Protein 5CML (pdb70)

Radius of gyration: 23.24 Å; Cα contacts (8 Å, |Δi|>4): 1137; chains: 2; bounding box: 73×46×60 Å

Secondary structure (DSSP, 8-state):
-EEEEEEEE-TT--EEEEEEEE-SSSS-SEEEEEEE-GGGSSSSHHHHHHHHHHHHTTEEEEEEETTS---B-HHHHHHHHHHHHHHS---SEEEEETHHHHHHHHHGGG-TT--EEEEES---SHHHHHTTEEEPPP---SEEEE-SSSS-EEEEHHHHHHHHHH-HHHHHHH--S-EEEEE-TT-SSS-THHHHHHHHHS-SSEEEEE-TT--TT--SHHHHHHHHHHHHHHHHHHH-/-EEEEEEE-TT--EEEEEEE--S-SS-SEEEEEEE-GGGSSSSHHHHHHHHHHHHTTEEEEEEETTS---HHHHHHHHHHHHHHS---SEEEEETHHHHHHHHHGGG-TT--EEEEES---SHHHHHTTEEE---EEE-SSSS-EE--HHHH-HHHHHHHS-S-EEEEE-TT-SSS-THHHHHHHHHPPSSEEEEE-TT--TT--SHHHHHHHHHHHHHHHHHHH-

Nearest PDB structures (foldseek):
  5cml-assembly1_A  TM=1.004E+00  e=1.415E-56  Rhodothermus marinus
  5cml-assembly2_B  TM=9.992E-01  e=6.537E-48  Rhodothermus marinus
  7qjn-assembly1_A  TM=7.811E-01  e=4.100E-16  Candidatus Kryptobacter tengchongensis
  2wtn-assembly1_A  TM=7.800E-01  e=1.332E-14  Butyrivibrio proteoclasticus
  6agq-assembly1_C  TM=6.861E-01  e=3.324E-08  Paenibacillus sp. R4

Foldseek 3Di:
DDKDKDWFAFPVRDIFIWIKAFAPPPAALFEEEEEEALVLDPDCLLVVLLQVLQSPLRYMYIYHHPQPPCQDALRVVVRVQVCCVPVNNRGQEYEYAECRLLSCLLCLLVDPSHAEYEYELYAQALVLQVLFWDCDDDPPDAKIWGCQPGHIGIYGVVHSVVSNVSHSLQSQQPSPHEYEYEYECQEPRRHPVRVVSSQVSHDPPYYYDYLYNAYRSRPPNVSSNVNSNVVNVVCSVTSD/DKDKDWFAFPVRDIDIWMKDAAPPPDQLFEEEAEEALVLDPDCLLVVLLCVLQSPLRYIYIYHYQFPPCDLRVVVRVQVVCVVPNNRGQEYEAAEVRLLSCLQCLLVGPSHAEYEYELYAQFPVLQVLQWDPDCQIWGDQPGHIGHHNCHVCGSLNSQQPSPHEYEYEYECPAPRRHPVRVVSNQVSHDPPYYYDYLHPAYRSRPDSVSSNVCSNVVNVVCSVTSD

Structure (mmCIF, N/CA/C/O backbone):
data_5CML
#
_entry.id   5CML
#
_cell.length_a   60.325
_cell.length_b   74.069
_cell.length_c   60.953
_cell.angle_alpha   90.00
_cell.angle_beta   113.47
_cell.angle_gamma   90.00
#
_symmetry.space_group_name_H-M   'P 1 21 1'
#
loop_
_entity.id
_entity.type
_entity.pdbx_description
1 polymer 'OsmC family protein'
2 non-polymer 'TRIETHYLENE GLYCOL'
3 water water
#
loop_
_atom_site.group_PDB
_atom_site.id
_atom_site.type_symbol
_atom_site.label_atom_id
_atom_site.label_alt_id
_atom_site.label_comp_id
_atom_site.label_asym_id
_atom_site.label_entity_id
_atom_site.label_seq_id
_atom_site.pdbx_PDB_ins_code
_atom_site.Cartn_x
_atom_site.Cartn_y
_atom_site.Cartn_z
_atom_site.occupancy
_atom_site.B_iso_or_equiv
_atom_site.auth_seq_id
_atom_site.auth_comp_id
_atom_site.auth_asym_id
_atom_site.auth_atom_id
_atom_site.pdbx_PDB_model_num
ATOM 1 N N . MET A 1 1 ? -12.817 -9.150 -5.086 1.00 29.78 1 MET A N 1
ATOM 2 C CA . MET A 1 1 ? -14.027 -8.359 -5.462 1.00 29.55 1 MET A CA 1
ATOM 3 C C . MET A 1 1 ? -14.889 -9.129 -6.445 1.00 29.24 1 MET A C 1
ATOM 4 O O . MET A 1 1 ? -14.378 -9.759 -7.366 1.00 31.83 1 MET A O 1
ATOM 20 N N . GLN A 1 2 ? -16.201 -9.103 -6.231 1.00 28.06 2 GLN A N 1
ATOM 21 C CA . GLN A 1 2 ? -17.158 -9.612 -7.207 1.00 25.79 2 GLN A CA 1
ATOM 22 C C . GLN A 1 2 ? -18.124 -8.473 -7.549 1.00 25.30 2 GLN A C 1
ATOM 23 O O . GLN A 1 2 ? -18.593 -7.821 -6.654 1.00 24.78 2 GLN A O 1
ATOM 37 N N . ILE A 1 3 ? -18.423 -8.257 -8.825 1.00 25.67 3 ILE A N 1
ATOM 38 C CA . ILE A 1 3 ? -19.371 -7.213 -9.230 1.00 27.78 3 ILE A CA 1
ATOM 39 C C . ILE A 1 3 ? -20.662 -7.837 -9.739 1.00 26.49 3 ILE A C 1
ATOM 40 O O . ILE A 1 3 ? -20.634 -8.769 -10.556 1.00 30.12 3 ILE A O 1
ATOM 56 N N . LYS A 1 4 ? -21.787 -7.312 -9.250 1.00 27.20 4 LYS A N 1
ATOM 57 C CA . LYS A 1 4 ? -23.118 -7.778 -9.632 1.00 27.27 4 LYS A CA 1
ATOM 58 C C . LYS A 1 4 ? -24.020 -6.644 -10.099 1.00 28.46 4 LYS A C 1
ATOM 59 O O . LYS A 1 4 ? -23.976 -5.557 -9.562 1.00 29.20 4 LYS A O 1
ATOM 78 N N . THR A 1 5 ? -24.880 -6.933 -11.070 1.00 29.62 5 THR A N 1
ATOM 79 C CA . THR A 1 5 ? -25.937 -6.013 -11.455 1.00 31.85 5 THR A CA 1
ATOM 80 C C . THR A 1 5 ? -27.144 -6.279 -10.566 1.00 29.46 5 THR A C 1
ATOM 81 O O . THR A 1 5 ? -27.479 -7.429 -10.309 1.00 32.15 5 THR A O 1
ATOM 92 N N . VAL A 1 6 ? -27.746 -5.202 -10.056 1.00 27.70 6 VAL A N 1
ATOM 93 C CA . VAL A 1 6 ? -28.930 -5.298 -9.233 1.00 29.16 6 VAL A CA 1
ATOM 94 C C . VAL A 1 6 ? -30.006 -4.407 -9.788 1.00 29.15 6 VAL A C 1
ATOM 95 O O . VAL A 1 6 ? -29.739 -3.444 -10.502 1.00 29.87 6 VAL A O 1
ATOM 108 N N . THR A 1 7 ? -31.233 -4.747 -9.446 1.00 31.56 7 THR A N 1
ATOM 109 C CA . THR A 1 7 ? -32.386 -3.956 -9.828 1.00 32.55 7 THR A CA 1
ATOM 110 C C . THR A 1 7 ? -33.290 -3.778 -8.617 1.00 32.04 7 THR A C 1
ATOM 111 O O . THR A 1 7 ? -33.381 -4.646 -7.760 1.00 32.67 7 THR A O 1
ATOM 122 N N . PHE A 1 8 ? -33.936 -2.626 -8.540 1.00 32.37 8 PHE A N 1
ATOM 123 C CA . PHE A 1 8 ? -34.886 -2.358 -7.478 1.00 30.98 8 PHE A CA 1
ATOM 124 C C . PHE A 1 8 ? -35.844 -1.293 -7.935 1.00 32.16 8 PHE A C 1
ATOM 125 O O . PHE A 1 8 ? -35.612 -0.636 -8.947 1.00 34.91 8 PHE A O 1
ATOM 142 N N . GLU A 1 9 ? -36.923 -1.129 -7.181 1.00 32.53 9 GLU A N 1
ATOM 143 C CA . GLU A 1 9 ? -37.972 -0.185 -7.547 1.00 33.17 9 GLU A CA 1
ATOM 144 C C . GLU A 1 9 ? -38.018 1.012 -6.620 1.00 31.53 9 GLU A C 1
ATOM 145 O O . GLU A 1 9 ? -37.645 0.909 -5.456 1.00 30.20 9 GLU A O 1
ATOM 157 N N . ASN A 1 10 ? -38.477 2.149 -7.133 1.00 31.08 10 ASN A N 1
ATOM 158 C CA . ASN A 1 10 ? -38.760 3.276 -6.264 1.00 33.17 10 ASN A CA 1
ATOM 159 C C . ASN A 1 10 ? -40.231 3.216 -5.871 1.00 35.67 10 ASN A C 1
ATOM 160 O O . ASN A 1 10 ? -40.939 2.234 -6.179 1.00 34.95 10 ASN A O 1
ATOM 171 N N . ASN A 1 11 ? -40.697 4.235 -5.166 1.00 36.85 11 ASN A N 1
ATOM 172 C CA . ASN A 1 11 ? -42.037 4.167 -4.607 1.00 39.24 11 ASN A CA 1
ATOM 173 C C . ASN A 1 11 ? -43.135 4.412 -5.662 1.00 42.25 11 ASN A C 1
ATOM 174 O O . ASN A 1 11 ? -44.325 4.314 -5.355 1.00 44.98 11 ASN A O 1
ATOM 185 N N . ARG A 1 12 ? -42.728 4.687 -6.902 1.00 43.24 12 ARG A N 1
ATOM 186 C CA . ARG A 1 12 ? -43.652 4.750 -8.040 1.00 46.62 12 ARG A CA 1
ATOM 187 C C . ARG A 1 12 ? -43.607 3.484 -8.892 1.00 46.90 12 ARG A C 1
ATOM 188 O O . ARG A 1 12 ? -44.247 3.402 -9.947 1.00 48.22 12 ARG A O 1
ATOM 209 N N . GLY A 1 13 ? -42.858 2.491 -8.434 1.00 45.58 13 GLY A N 1
ATOM 210 C CA . GLY A 1 13 ? -42.792 1.220 -9.127 1.00 45.56 13 GLY A CA 1
ATOM 211 C C . GLY A 1 13 ? -41.932 1.284 -10.371 1.00 45.91 13 GLY A C 1
ATOM 212 O O . GLY A 1 13 ? -42.006 0.410 -11.230 1.00 48.97 13 GLY A O 1
ATOM 216 N N . GLU A 1 14 ? -41.102 2.316 -10.463 1.00 43.58 14 GLU A N 1
ATOM 217 C CA . GLU A 1 14 ? -40.172 2.448 -11.575 1.00 41.86 14 GLU A CA 1
ATOM 218 C C . GLU A 1 14 ? -38.939 1.634 -11.277 1.00 40.16 14 GLU A C 1
ATOM 219 O O . GLU A 1 14 ? -38.452 1.618 -10.148 1.00 38.83 14 GLU A O 1
ATOM 231 N N . ARG A 1 15 ? -38.439 0.959 -12.300 1.00 39.48 15 ARG A N 1
ATOM 232 C CA . ARG A 1 15 ? -37.313 0.057 -12.132 1.00 42.44 15 ARG A CA 1
ATOM 233 C C . ARG A 1 15 ? -35.997 0.801 -12.272 1.00 38.56 15 ARG A C 1
ATOM 234 O O . ARG A 1 15 ? -35.777 1.505 -13.250 1.00 40.34 15 ARG A O 1
ATOM 255 N N . LEU A 1 16 ? -35.137 0.648 -11.274 1.00 34.71 16 LEU A N 1
ATOM 256 C CA . LEU A 1 16 ? -33.828 1.288 -11.259 1.00 31.77 16 LEU A CA 1
ATOM 257 C C . LEU A 1 16 ? -32.749 0.217 -11.296 1.00 32.78 16 LEU A C 1
ATOM 258 O O . LEU A 1 16 ? -32.945 -0.877 -10.773 1.00 33.95 16 LEU A O 1
ATOM 273 N N . ALA A 1 17 ? -31.614 0.517 -11.926 1.00 31.16 17 ALA A N 1
ATOM 274 C CA . ALA A 1 17 ? -30.497 -0.429 -11.960 1.00 32.04 17 ALA A CA 1
ATOM 275 C C . ALA A 1 17 ? -29.301 0.166 -11.253 1.00 30.00 17 ALA A C 1
ATOM 276 O O . ALA A 1 17 ? -29.122 1.385 -11.211 1.00 31.33 17 ALA A O 1
ATOM 283 N N . ALA A 1 18 ? -28.470 -0.712 -10.709 1.00 28.68 18 ALA A N 1
ATOM 284 C CA . ALA A 1 18 ? -27.252 -0.291 -10.051 1.00 25.95 18 ALA A CA 1
ATOM 285 C C . ALA A 1 18 ? -26.258 -1.435 -10.122 1.00 25.63 18 ALA A C 1
ATOM 286 O O . ALA A 1 18 ? -26.577 -2.511 -10.618 1.00 26.48 18 ALA A O 1
ATOM 293 N N . ARG A 1 19 ? -25.048 -1.178 -9.658 1.00 25.71 19 ARG A N 1
ATOM 294 C CA . ARG A 1 19 ? -24.001 -2.189 -9.608 1.00 24.66 19 ARG A CA 1
ATOM 295 C C . ARG A 1 19 ? -23.570 -2.345 -8.159 1.00 23.58 19 ARG A C 1
ATOM 296 O O . ARG A 1 19 ? -23.371 -1.355 -7.466 1.00 24.84 19 ARG A O 1
ATOM 317 N N . LEU A 1 20 ? -23.470 -3.593 -7.712 1.00 21.82 20 LEU A N 1
ATOM 318 C CA . LEU A 1 20 ? -23.074 -3.916 -6.353 1.00 21.85 20 LEU A CA 1
ATOM 319 C C . LEU A 1 20 ? -21.713 -4.603 -6.375 1.00 23.18 20 LEU A C 1
ATOM 320 O O . LEU A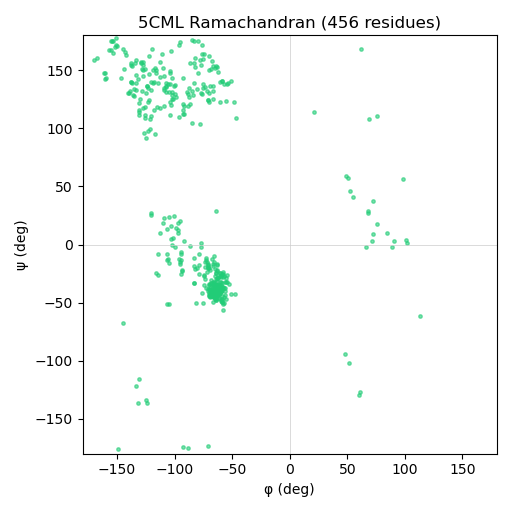 1 20 ? -21.553 -5.661 -6.973 1.00 25.26 20 LEU A O 1
ATOM 336 N N . ASP A 1 21 ? -20.734 -3.965 -5.752 1.00 23.31 21 ASP A N 1
ATOM 337 C CA . ASP A 1 21 ? -19.366 -4.462 -5.704 1.00 23.37 21 ASP A CA 1
ATOM 338 C C . ASP A 1 21 ? -19.130 -5.069 -4.329 1.00 23.06 21 ASP A C 1
ATOM 339 O O . ASP A 1 21 ? -19.317 -4.389 -3.311 1.00 23.22 21 ASP A O 1
ATOM 348 N N . LEU A 1 22 ? -18.805 -6.360 -4.294 1.00 22.10 22 LEU A N 1
ATOM 349 C CA . LEU A 1 22 ? -18.703 -7.104 -3.049 1.00 21.56 22 LEU A CA 1
ATOM 350 C C . LEU A 1 22 ? -17.248 -7.439 -2.732 1.00 23.05 22 LEU A C 1
ATOM 351 O O . LEU A 1 22 ? -16.472 -7.714 -3.643 1.00 24.43 22 LEU A O 1
ATOM 367 N N . PRO A 1 23 ? -16.873 -7.441 -1.442 1.00 21.20 23 PRO A N 1
ATOM 368 C CA . PRO A 1 23 ? -15.492 -7.766 -1.079 1.00 19.84 23 PRO A CA 1
ATOM 369 C C . PRO A 1 23 ? -15.294 -9.281 -0.971 1.00 21.95 23 PRO A C 1
ATOM 370 O O . PRO A 1 23 ? -16.281 -10.040 -1.050 1.00 24.51 23 PRO A O 1
ATOM 381 N N . VAL A 1 24 ? -14.056 -9.702 -0.733 1.00 23.09 24 VAL A N 1
ATOM 382 C CA . VAL A 1 24 ? -13.758 -11.099 -0.416 1.00 24.70 24 VAL A CA 1
ATOM 383 C C . VAL A 1 24 ? -14.383 -11.514 0.921 1.00 26.32 24 VAL A C 1
ATOM 384 O O . VAL A 1 24 ? -14.864 -12.648 1.065 1.00 28.85 24 VAL A O 1
ATOM 397 N N . ASP A 1 25 ? -14.345 -10.617 1.899 1.00 28.63 25 ASP A N 1
ATOM 398 C CA . ASP A 1 25 ? -14.994 -10.837 3.184 1.00 29.22 25 ASP A CA 1
ATOM 399 C C . ASP A 1 25 ? -16.438 -11.326 2.970 1.00 28.32 25 ASP A C 1
ATOM 400 O O . ASP A 1 25 ? -17.220 -10.652 2.311 1.00 27.75 25 ASP A O 1
ATOM 409 N N . THR A 1 26 ? -16.797 -12.490 3.509 1.00 29.18 26 THR A N 1
ATOM 410 C CA . THR A 1 26 ? -18.184 -12.937 3.414 1.00 32.58 26 THR A CA 1
ATOM 411 C C . THR A 1 26 ? -19.135 -11.939 4.070 1.00 32.41 26 THR A C 1
ATOM 412 O O . THR A 1 26 ? -20.210 -11.649 3.525 1.00 33.34 26 THR A O 1
ATOM 423 N N . GLN A 1 27 ? -18.735 -11.403 5.221 1.00 31.04 27 GLN A N 1
ATOM 424 C CA . GLN A 1 27 ? -19.461 -10.292 5.849 1.00 31.31 27 GLN A CA 1
ATOM 425 C C . GLN A 1 27 ? -18.692 -8.993 5.641 1.00 27.48 27 GLN A C 1
ATOM 426 O O . GLN A 1 27 ? -17.614 -8.817 6.201 1.00 28.53 27 GLN A O 1
ATOM 440 N N . PRO A 1 28 ? -19.241 -8.071 4.836 1.00 24.98 28 PRO A N 1
ATOM 441 C CA . PRO A 1 28 ? -18.531 -6.799 4.627 1.00 23.79 28 PRO A CA 1
ATOM 442 C C . PRO A 1 28 ? -18.425 -5.986 5.898 1.00 24.57 28 PRO A C 1
ATOM 443 O O . PRO A 1 28 ? -19.300 -6.087 6.775 1.00 27.08 28 PRO A O 1
ATOM 454 N N . VAL A 1 29 ? -17.371 -5.176 5.990 1.00 24.82 29 VAL A N 1
ATOM 455 C CA . VAL A 1 29 ? -17.211 -4.291 7.128 1.00 27.69 29 VAL A CA 1
ATOM 456 C C . VAL A 1 29 ? -18.413 -3.351 7.183 1.00 25.85 29 VAL A C 1
ATOM 457 O O . VAL A 1 29 ? -18.860 -2.959 8.257 1.00 27.69 29 VAL A O 1
ATOM 470 N N . ALA A 1 30 ? -18.909 -2.984 6.007 1.00 23.81 30 ALA A N 1
ATOM 471 C CA . ALA A 1 30 ? -20.069 -2.116 5.877 1.00 23.84 30 ALA A CA 1
ATOM 472 C C . ALA A 1 30 ? -20.512 -2.103 4.420 1.00 23.16 30 ALA A C 1
ATOM 473 O O . ALA A 1 30 ? -19.724 -2.422 3.522 1.00 23.24 30 ALA A O 1
ATOM 480 N N . TYR A 1 31 ? -21.768 -1.731 4.201 1.00 21.69 31 TYR A N 1
ATOM 481 C CA . TYR A 1 31 ? -22.268 -1.429 2.873 1.00 20.71 31 TYR A CA 1
ATOM 482 C C . TYR A 1 31 ? -22.273 0.091 2.694 1.00 21.68 31 TYR A C 1
ATOM 483 O O . TYR A 1 31 ? -22.673 0.825 3.609 1.00 23.45 31 TYR A O 1
ATOM 501 N N . ALA A 1 32 ? -21.830 0.537 1.525 1.00 20.78 32 ALA A N 1
ATOM 502 C CA . ALA A 1 32 ? -21.795 1.953 1.184 1.00 19.17 32 ALA A CA 1
ATOM 503 C C . ALA A 1 32 ? -22.687 2.184 -0.007 1.00 21.44 32 ALA A C 1
ATOM 504 O O . ALA A 1 32 ? -22.684 1.391 -0.941 1.00 24.59 32 ALA A O 1
ATOM 511 N N . LEU A 1 33 ? -23.435 3.285 0.012 1.00 21.18 33 LEU A N 1
ATOM 512 C CA . LEU A 1 33 ? -24.163 3.759 -1.154 1.00 21.55 33 LEU A CA 1
ATOM 513 C C . LEU A 1 33 ? -23.317 4.851 -1.760 1.00 20.48 33 LEU A C 1
ATOM 514 O O . LEU A 1 33 ? -22.910 5.777 -1.057 1.00 21.11 33 LEU A O 1
ATOM 530 N N . PHE A 1 34 ? -23.036 4.723 -3.046 1.00 20.32 34 PHE A N 1
ATOM 531 C CA . PHE A 1 34 ? -22.147 5.648 -3.748 1.00 19.36 34 PHE A CA 1
ATOM 532 C C . PHE A 1 34 ? -22.901 6.252 -4.920 1.00 20.31 34 PHE A C 1
ATOM 533 O O . PHE A 1 34 ? -23.009 5.639 -5.987 1.00 20.90 34 PHE A O 1
ATOM 550 N N . ALA A 1 35 ? -23.426 7.459 -4.706 1.00 20.79 35 ALA A N 1
ATOM 551 C CA . ALA A 1 35 ? -24.161 8.185 -5.741 1.00 20.12 35 ALA A CA 1
ATOM 552 C C . ALA A 1 35 ? -23.193 9.085 -6.477 1.00 21.16 35 ALA A C 1
ATOM 553 O O . ALA A 1 35 ? -22.574 9.939 -5.869 1.00 21.81 35 ALA A O 1
ATOM 560 N N . HIS A 1 36 ? -23.053 8.899 -7.779 1.00 20.45 36 HIS A N 1
ATOM 561 C CA . HIS A 1 36 ? -21.965 9.562 -8.489 1.00 21.26 36 HIS A CA 1
ATOM 562 C C . HIS A 1 36 ? -22.358 10.020 -9.883 1.00 21.26 36 HIS A C 1
ATOM 563 O O . HIS A 1 36 ? -23.371 9.567 -10.448 1.00 21.94 36 HIS A O 1
ATOM 577 N N . CYS A 1 37 ? -21.516 10.879 -10.457 1.00 22.01 37 CYS A N 1
ATOM 578 C CA . CYS A 1 37 ? -21.748 11.404 -11.798 1.00 22.21 37 CYS A CA 1
ATOM 579 C C . CYS A 1 37 ? -20.597 11.060 -12.741 1.00 25.19 37 CYS A C 1
ATOM 580 O O . CYS A 1 37 ? -20.378 11.757 -13.725 1.00 25.28 37 CYS A O 1
ATOM 588 N N . PHE A 1 38 ? -19.864 9.982 -12.456 1.00 24.92 38 PHE A N 1
ATOM 589 C CA . PHE A 1 38 ? -18.694 9.656 -13.280 1.00 26.02 38 PHE A CA 1
ATOM 590 C C . PHE A 1 38 ? -19.099 9.116 -14.643 1.00 29.32 38 PHE A C 1
ATOM 591 O O . PHE A 1 38 ? -18.281 9.043 -15.543 1.00 29.76 38 PHE A O 1
ATOM 608 N N . THR A 1 39 ? -20.371 8.771 -14.794 1.00 29.55 39 THR A N 1
ATOM 609 C CA . THR A 1 39 ? -20.894 8.330 -16.081 1.00 33.79 39 THR A CA 1
ATOM 610 C C . THR A 1 39 ? -20.807 9.439 -17.141 1.00 33.57 39 THR A C 1
ATOM 611 O O . THR A 1 39 ? -20.885 9.158 -18.333 1.00 36.64 39 THR A O 1
ATOM 622 N N . CYS A 1 40 ? -20.620 10.682 -16.697 1.00 30.79 40 CYS A N 1
ATOM 623 C CA . CYS A 1 40 ? -20.369 11.833 -17.581 1.00 30.78 40 CYS A CA 1
ATOM 624 C C . CYS A 1 40 ? -19.049 11.734 -18.340 1.00 31.19 40 CYS A C 1
ATOM 625 O O . CYS A 1 40 ? -18.866 12.403 -19.356 1.00 30.68 40 CYS A O 1
ATOM 633 N N . SER A 1 41 ? -18.130 10.919 -17.836 1.00 33.22 41 SER A N 1
ATOM 634 C CA . SER A 1 41 ? -16.824 10.733 -18.478 1.00 37.20 41 SER A CA 1
ATOM 635 C C . SER A 1 41 ? -16.876 9.783 -19.665 1.00 40.46 41 SER A C 1
ATOM 636 O O . SER A 1 41 ? -17.898 9.170 -19.938 1.00 41.16 41 SER A O 1
ATOM 644 N N . LYS A 1 42 ? -15.744 9.650 -20.349 1.00 44.33 42 LYS A N 1
ATOM 645 C CA . LYS A 1 42 ? -15.632 8.748 -21.489 1.00 48.63 42 LYS A CA 1
ATOM 646 C C . LYS A 1 42 ? -15.667 7.278 -21.065 1.00 47.77 42 LYS A C 1
ATOM 647 O O . LYS A 1 42 ? -15.952 6.397 -21.876 1.00 50.07 42 LYS A O 1
ATOM 666 N N . ASN A 1 43 ? -15.373 7.016 -19.796 1.00 44.32 43 ASN A N 1
ATOM 667 C CA . ASN A 1 43 ? -15.393 5.652 -19.271 1.00 41.22 43 ASN A CA 1
ATOM 668 C C . ASN A 1 43 ? -15.733 5.670 -17.787 1.00 39.60 43 ASN A C 1
ATOM 669 O O . ASN A 1 43 ? -15.887 6.740 -17.194 1.00 39.75 43 ASN A O 1
ATOM 680 N N . LEU A 1 44 ? -15.841 4.491 -17.189 1.00 36.46 44 LEU A N 1
ATOM 681 C CA . LEU A 1 44 ? -16.178 4.382 -15.777 1.00 36.32 44 LEU A CA 1
ATOM 682 C C . LEU A 1 44 ? -14.972 4.029 -14.936 1.00 33.42 44 LEU A C 1
ATOM 683 O O . LEU A 1 44 ? -15.122 3.493 -13.837 1.00 32.71 44 LEU A O 1
ATOM 699 N N . LYS A 1 45 ? -13.778 4.330 -15.437 1.00 32.25 45 LYS A N 1
ATOM 700 C CA . LYS A 1 45 ? -12.577 3.938 -14.726 1.00 32.51 45 LYS A CA 1
ATOM 701 C C . LYS A 1 45 ? -12.505 4.596 -13.342 1.00 29.23 45 LYS A C 1
ATOM 702 O O . LYS A 1 45 ? -12.045 3.974 -12.396 1.00 31.59 45 LYS A O 1
ATOM 721 N N . ALA A 1 46 ? -12.987 5.830 -13.198 1.00 28.51 46 ALA A N 1
ATOM 722 C CA . ALA A 1 46 ? -12.880 6.502 -11.908 1.00 26.56 46 ALA A CA 1
ATOM 723 C C . ALA A 1 46 ? -13.732 5.812 -10.859 1.00 24.95 46 ALA A C 1
ATOM 724 O O . ALA A 1 46 ? -13.260 5.531 -9.750 1.00 22.46 46 ALA A O 1
ATOM 731 N N . VAL A 1 47 ? -14.992 5.540 -11.179 1.00 26.82 47 VAL A N 1
ATOM 732 C CA . VAL A 1 47 ? -15.863 4.980 -10.159 1.00 26.03 47 VAL A CA 1
ATOM 733 C C . VAL A 1 47 ? -15.478 3.533 -9.826 1.00 25.13 47 VAL A C 1
ATOM 734 O O . VAL A 1 47 ? -15.550 3.135 -8.661 1.00 27.02 47 VAL A O 1
ATOM 747 N N . THR A 1 48 ? -15.027 2.758 -10.807 1.00 26.71 48 THR A N 1
ATOM 748 C CA . THR A 1 48 ? -14.640 1.376 -10.513 1.00 26.74 48 THR A CA 1
ATOM 749 C C . THR A 1 48 ? -13.311 1.327 -9.749 1.00 25.74 48 THR A C 1
ATOM 750 O O . THR A 1 48 ? -13.112 0.458 -8.907 1.00 27.02 48 THR A O 1
ATOM 761 N N . THR A 1 49 ? -12.434 2.300 -9.978 1.00 23.46 49 THR A N 1
ATOM 762 C CA . THR A 1 49 ? -11.204 2.383 -9.208 1.00 23.38 49 THR A CA 1
ATOM 763 C C . THR A 1 49 ? -11.491 2.750 -7.752 1.00 22.86 49 THR A C 1
ATOM 764 O O . THR A 1 49 ? -10.897 2.157 -6.842 1.00 23.82 49 THR A O 1
ATOM 775 N N . ILE A 1 50 ? -12.413 3.698 -7.515 1.00 23.49 50 ILE A N 1
ATOM 776 C CA . ILE A 1 50 ? -12.772 4.052 -6.144 1.00 22.99 50 ILE A CA 1
ATOM 777 C C . ILE A 1 50 ? -13.412 2.848 -5.464 1.00 23.25 50 ILE A C 1
ATOM 778 O O . ILE A 1 50 ? -13.068 2.488 -4.332 1.00 24.10 50 ILE A O 1
ATOM 794 N N . SER A 1 51 ? -14.355 2.235 -6.163 1.00 24.71 51 SER A N 1
ATOM 795 C CA . SER A 1 51 ? -15.078 1.114 -5.610 1.00 26.60 51 SER A CA 1
ATOM 796 C C . SER A 1 51 ? -14.138 -0.048 -5.290 1.00 26.68 51 SER A C 1
ATOM 797 O O . SER A 1 51 ? -14.253 -0.675 -4.243 1.00 27.50 51 SER A O 1
ATOM 805 N N . ARG A 1 52 ? -13.181 -0.302 -6.172 1.00 26.90 52 ARG A N 1
ATOM 806 C CA . ARG A 1 52 ? -12.216 -1.371 -5.961 1.00 26.48 52 ARG A CA 1
ATOM 807 C C . ARG A 1 52 ? -11.341 -1.090 -4.723 1.00 25.05 52 ARG A C 1
ATOM 808 O O . ARG A 1 52 ? -11.060 -1.980 -3.939 1.00 25.10 52 ARG A O 1
ATOM 829 N N . ALA A 1 53 ? -10.961 0.165 -4.501 1.00 23.62 53 ALA A N 1
ATOM 830 C CA . ALA A 1 53 ? -10.200 0.472 -3.307 1.00 22.51 53 ALA A CA 1
ATOM 831 C C . ALA A 1 53 ? -10.999 0.146 -2.050 1.00 22.70 53 ALA A C 1
ATOM 832 O O . ALA A 1 53 ? -10.448 -0.336 -1.063 1.00 24.14 53 ALA A O 1
ATOM 839 N N . LEU A 1 54 ? -12.300 0.432 -2.083 1.00 21.10 54 LEU A N 1
ATOM 840 C CA . LEU A 1 54 ? -13.167 0.156 -0.944 1.00 20.67 54 LEU A CA 1
ATOM 841 C C . LEU A 1 54 ? -13.361 -1.353 -0.742 1.00 21.00 54 LEU A C 1
ATOM 842 O O . LEU A 1 54 ? -13.270 -1.842 0.384 1.00 22.33 54 LEU A O 1
ATOM 858 N N . THR A 1 55 ? -13.619 -2.103 -1.805 1.00 21.62 55 THR A N 1
ATOM 859 C CA . THR A 1 55 ? -13.783 -3.544 -1.618 1.00 24.57 55 THR A CA 1
ATOM 860 C C . THR A 1 55 ? -12.507 -4.222 -1.109 1.00 23.69 55 THR A C 1
ATOM 861 O O . THR A 1 55 ? -12.582 -5.191 -0.341 1.00 26.39 55 THR A O 1
ATOM 872 N N . THR A 1 56 ? -11.353 -3.684 -1.481 1.00 22.57 56 THR A N 1
ATOM 873 C CA . THR A 1 56 ? -10.067 -4.188 -0.998 1.00 26.38 56 THR A CA 1
ATOM 874 C C . THR A 1 56 ? -9.986 -4.096 0.529 1.00 27.35 56 THR A C 1
ATOM 875 O O . THR A 1 56 ? -9.354 -4.932 1.186 1.00 27.70 56 THR A O 1
ATOM 886 N N . GLN A 1 57 ? -10.643 -3.081 1.080 1.00 26.27 57 GLN A N 1
ATOM 887 C CA . GLN A 1 57 ? -10.654 -2.848 2.515 1.00 26.39 57 GLN A CA 1
ATOM 888 C C . GLN A 1 57 ? -11.828 -3.519 3.209 1.00 28.64 57 GLN A C 1
ATOM 889 O O . GLN A 1 57 ? -12.020 -3.347 4.422 1.00 30.60 57 GLN A O 1
ATOM 903 N N . GLY A 1 58 ? -12.622 -4.265 2.448 1.00 25.43 58 GLY A N 1
ATOM 904 C CA . GLY A 1 58 ? -13.689 -5.059 3.030 1.00 24.79 58 GLY A CA 1
ATOM 905 C C . GLY A 1 58 ? -15.087 -4.477 2.928 1.00 22.59 58 GLY A C 1
ATOM 906 O O . GLY A 1 58 ? -16.039 -5.046 3.466 1.00 24.12 58 GLY A O 1
ATOM 910 N N . TYR A 1 59 ? -15.226 -3.344 2.246 1.00 22.59 59 TYR A N 1
ATOM 911 C CA . TYR A 1 59 ? -16.549 -2.741 2.056 1.00 21.68 59 TYR A CA 1
ATOM 912 C C . TYR A 1 59 ? -17.300 -3.380 0.906 1.00 22.20 59 TYR A C 1
ATOM 913 O O . TYR A 1 59 ? -16.692 -3.881 -0.044 1.00 23.63 59 TYR A O 1
ATOM 931 N N . ALA A 1 60 ? -18.630 -3.347 0.986 1.00 21.96 60 ALA A N 1
ATOM 932 C CA . ALA A 1 60 ? -19.459 -3.564 -0.184 1.00 21.39 60 ALA A CA 1
ATOM 933 C C . ALA A 1 60 ? -19.945 -2.209 -0.631 1.00 21.88 60 ALA A C 1
ATOM 934 O O . ALA A 1 60 ? -20.252 -1.366 0.207 1.00 22.44 60 ALA A O 1
ATOM 941 N N . VAL A 1 61 ? -20.037 -2.011 -1.940 1.00 21.23 61 VAL A N 1
ATOM 942 C CA . VAL A 1 61 ? -20.371 -0.693 -2.498 1.00 21.39 61 VAL A CA 1
ATOM 943 C C . VAL A 1 61 ? -21.491 -0.807 -3.531 1.00 20.20 61 VAL A C 1
ATOM 944 O O . VAL A 1 61 ? -21.349 -1.535 -4.527 1.00 22.82 61 VAL A O 1
ATOM 957 N N . LEU A 1 62 ? -22.593 -0.096 -3.292 1.00 20.12 62 LEU A N 1
ATOM 958 C CA . LEU A 1 62 ? -23.663 0.016 -4.280 1.00 19.84 62 LEU A CA 1
ATOM 959 C C . LEU A 1 62 ? -23.451 1.317 -5.051 1.00 21.84 62 LEU A C 1
ATOM 960 O O . LEU A 1 62 ? -23.642 2.419 -4.520 1.00 22.89 62 LEU A O 1
ATOM 976 N N . ARG A 1 63 ? -23.067 1.178 -6.310 1.00 20.94 63 ARG A N 1
ATOM 977 C CA . ARG A 1 63 ? -22.865 2.322 -7.179 1.00 23.39 63 ARG A CA 1
ATOM 978 C C . ARG A 1 63 ? -24.171 2.699 -7.822 1.00 22.85 63 ARG A C 1
ATOM 979 O O . ARG A 1 63 ? -24.796 1.892 -8.516 1.00 24.60 63 ARG A O 1
ATOM 1000 N N . PHE A 1 64 ? -24.589 3.931 -7.571 1.00 22.61 64 PHE A N 1
ATOM 1001 C CA . PHE A 1 64 ? -25.827 4.435 -8.118 1.00 25.20 64 PHE A CA 1
ATOM 1002 C C . PHE A 1 64 ? -25.503 5.576 -9.058 1.00 24.56 64 PHE A C 1
ATOM 1003 O O . PHE A 1 64 ? -24.925 6.581 -8.649 1.00 23.26 64 PHE A O 1
ATOM 1020 N N . ASP A 1 65 ? -25.859 5.394 -10.321 1.00 25.21 65 ASP A N 1
ATOM 1021 C CA . ASP A 1 65 ? -25.597 6.388 -11.354 1.00 26.21 65 ASP A CA 1
ATOM 1022 C C . ASP A 1 65 ? -26.599 7.530 -11.276 1.00 25.05 65 ASP A C 1
ATOM 1023 O O . ASP A 1 65 ? -27.750 7.408 -11.713 1.00 26.16 65 ASP A O 1
ATOM 1032 N N . PHE A 1 66 ? -26.137 8.652 -10.740 1.00 23.60 66 PHE A N 1
ATOM 1033 C CA . PHE A 1 66 ? -27.006 9.790 -10.477 1.00 26.93 66 PHE A CA 1
ATOM 1034 C C . PHE A 1 66 ? -27.438 10.474 -11.767 1.00 28.07 66 PHE A C 1
ATOM 1035 O O . PHE A 1 66 ? -28.427 11.202 -11.790 1.00 29.84 66 PHE A O 1
ATOM 1052 N N . THR A 1 67 ? -26.691 10.247 -12.845 1.00 29.60 67 THR A N 1
ATOM 1053 C CA . THR A 1 67 ? -26.952 10.937 -14.102 1.00 31.50 67 THR A CA 1
ATOM 1054 C C . THR A 1 67 ? -28.089 10.328 -14.902 1.00 34.60 67 THR A C 1
ATOM 1055 O O . THR A 1 67 ? -28.636 10.983 -15.782 1.00 37.23 67 THR A O 1
ATOM 1066 N N . GLY A 1 68 ? -28.428 9.070 -14.623 1.00 34.59 68 GLY A N 1
ATOM 1067 C CA . GLY A 1 68 ? -29.413 8.359 -15.427 1.00 38.15 68 GLY A CA 1
ATOM 1068 C C . GLY A 1 68 ? -28.926 7.973 -16.823 1.00 40.94 68 GLY A C 1
ATOM 1069 O O . GLY A 1 68 ? -29.683 7.414 -17.618 1.00 42.44 68 GLY A O 1
ATOM 1073 N N . LEU A 1 69 ? -27.664 8.258 -17.130 1.00 42.38 69 LEU A N 1
ATOM 1074 C CA . LEU A 1 69 ? -27.117 7.939 -18.449 1.00 45.13 69 LEU A CA 1
ATOM 1075 C C . LEU A 1 69 ? -26.927 6.437 -18.638 1.00 50.31 69 LEU A C 1
ATOM 1076 O O . LEU A 1 69 ? -26.815 5.958 -19.768 1.00 52.34 69 LEU A O 1
ATOM 1092 N N . GLY A 1 70 ? -26.894 5.694 -17.537 1.00 54.38 70 GLY A N 1
ATOM 1093 C CA . GLY A 1 70 ? -26.657 4.264 -17.594 1.00 58.14 70 GLY A CA 1
ATOM 1094 C C . GLY A 1 70 ? -25.254 3.949 -18.071 1.00 61.60 70 GLY A C 1
ATOM 1095 O O . GLY A 1 70 ? -24.861 2.783 -18.142 1.00 64.20 70 GLY A O 1
ATOM 1099 N N . ALA A 1 82 ? -34.597 10.084 -15.123 1.00 42.34 82 ALA A N 1
ATOM 1100 C CA . ALA A 1 82 ? -34.149 11.321 -14.491 1.00 41.50 82 ALA A CA 1
ATOM 1101 C C . ALA A 1 82 ? -34.226 11.201 -12.966 1.00 42.22 82 ALA A C 1
ATOM 1102 O O . ALA A 1 82 ? -35.253 10.807 -12.409 1.00 41.20 82 ALA A O 1
ATOM 1109 N N . THR A 1 83 ? -33.137 11.547 -12.287 1.00 41.17 83 THR A N 1
ATOM 1110 C CA . THR A 1 83 ? -33.024 11.239 -10.874 1.00 42.59 83 THR A CA 1
ATOM 1111 C C . THR A 1 83 ? -33.627 12.279 -9.933 1.00 40.07 83 THR A C 1
ATOM 1112 O O . THR A 1 83 ? -33.764 13.467 -10.270 1.00 37.98 83 THR A O 1
ATOM 1123 N N . ASN A 1 84 ? -33.977 11.801 -8.741 1.00 38.92 84 ASN A N 1
ATOM 1124 C CA . ASN A 1 84 ? -34.395 12.664 -7.650 1.00 36.21 84 ASN A CA 1
ATOM 1125 C C . ASN A 1 84 ? -34.013 12.044 -6.305 1.00 32.46 84 ASN A C 1
ATOM 1126 O O . ASN A 1 84 ? -33.364 10.997 -6.252 1.00 32.20 84 ASN A O 1
ATOM 1137 N N . PHE A 1 85 ? -34.410 12.695 -5.222 1.00 30.59 85 PHE A N 1
ATOM 1138 C CA . PHE A 1 85 ? -34.111 12.208 -3.883 1.00 29.12 85 PHE A CA 1
ATOM 1139 C C . PHE A 1 85 ? -34.742 10.856 -3.581 1.00 28.76 85 PHE A C 1
ATOM 1140 O O . PHE A 1 85 ? -34.118 10.017 -2.913 1.00 27.58 85 PHE A O 1
ATOM 1157 N N . GLU A 1 86 ? -35.962 10.636 -4.073 1.00 29.48 86 GLU A N 1
ATOM 1158 C CA . GLU A 1 86 ? -36.635 9.359 -3.858 1.00 29.30 86 GLU A CA 1
ATOM 1159 C C . GLU A 1 86 ? -35.860 8.180 -4.449 1.00 28.52 86 GLU A C 1
ATOM 1160 O O . GLU A 1 86 ? -35.851 7.109 -3.871 1.00 28.72 86 GLU A O 1
ATOM 1172 N N . ASP A 1 87 ? -35.211 8.363 -5.591 1.00 28.22 87 ASP A N 1
ATOM 1173 C CA . ASP A 1 87 ? -34.406 7.274 -6.142 1.00 28.23 87 ASP A CA 1
ATOM 1174 C C . ASP A 1 87 ? -33.252 6.918 -5.220 1.00 25.15 87 ASP A C 1
ATOM 1175 O O . ASP A 1 87 ? -32.921 5.750 -5.078 1.00 24.50 87 ASP A O 1
ATOM 1184 N N . LEU A 1 88 ? -32.621 7.911 -4.600 1.00 25.08 88 LEU A N 1
ATOM 1185 C CA . LEU A 1 88 ? -31.556 7.630 -3.636 1.00 26.34 88 LEU A CA 1
ATOM 1186 C C . LEU A 1 88 ? -32.122 6.917 -2.408 1.00 24.73 88 LEU A C 1
ATOM 1187 O O . LEU A 1 88 ? -31.542 5.946 -1.922 1.00 23.64 88 LEU A O 1
ATOM 1203 N N . ARG A 1 89 ? -33.275 7.375 -1.922 1.00 23.57 89 ARG A N 1
ATOM 1204 C CA . ARG A 1 89 ? -33.909 6.702 -0.793 1.00 23.11 89 ARG A CA 1
ATOM 1205 C C . ARG A 1 89 ? -34.247 5.259 -1.162 1.00 22.43 89 ARG A C 1
ATOM 1206 O O . ARG A 1 89 ? -34.078 4.369 -0.335 1.00 22.52 89 ARG A O 1
ATOM 1227 N N . ALA A 1 90 ? -34.688 5.034 -2.401 1.00 21.53 90 ALA A N 1
ATOM 1228 C CA . ALA A 1 90 ? -35.044 3.693 -2.865 1.00 22.90 90 ALA A CA 1
ATOM 1229 C C . ALA A 1 90 ? -33.826 2.764 -2.854 1.00 22.58 90 ALA A C 1
ATOM 1230 O O . ALA A 1 90 ? -33.932 1.553 -2.558 1.00 22.65 90 ALA A O 1
ATOM 1237 N N . ALA A 1 91 ? -32.663 3.332 -3.156 1.00 22.44 91 ALA A N 1
ATOM 1238 C CA . ALA A 1 91 ? -31.443 2.555 -3.164 1.00 21.20 91 ALA A CA 1
ATOM 1239 C C . ALA A 1 91 ? -31.081 2.161 -1.734 1.00 21.33 91 ALA A C 1
ATOM 1240 O O . ALA A 1 91 ? -30.586 1.056 -1.483 1.00 23.07 91 ALA A O 1
ATOM 1247 N N . CYS A 1 92 ? -31.283 3.090 -0.803 1.00 21.89 92 CYS A N 1
ATOM 1248 C CA . CYS A 1 92 ? -31.011 2.823 0.602 1.00 21.69 92 CYS A CA 1
ATOM 1249 C C . CYS A 1 92 ? -31.959 1.744 1.142 1.00 22.45 92 CYS A C 1
ATOM 1250 O O . CYS A 1 92 ? -31.531 0.848 1.879 1.00 22.60 92 CYS A O 1
ATOM 1258 N N . ARG A 1 93 ? -33.233 1.820 0.760 1.00 23.29 93 ARG A N 1
ATOM 1259 C CA . ARG A 1 93 ? -34.218 0.807 1.173 1.00 22.42 93 ARG A CA 1
ATOM 1260 C C . ARG A 1 93 ? -33.861 -0.572 0.617 1.00 22.50 93 ARG A C 1
ATOM 1261 O O . ARG A 1 93 ? -34.044 -1.585 1.292 1.00 23.00 93 ARG A O 1
ATOM 1282 N N . PHE A 1 94 ? -33.342 -0.605 -0.606 1.00 21.77 94 PHE A N 1
ATOM 1283 C CA . PHE A 1 94 ? -32.932 -1.858 -1.233 1.00 22.70 94 PHE A CA 1
ATOM 1284 C C . PHE A 1 94 ? -31.827 -2.500 -0.400 1.00 21.12 94 PHE A C 1
ATOM 1285 O O . PHE A 1 94 ? -31.881 -3.689 -0.093 1.00 22.68 94 PHE A O 1
ATOM 1302 N N . LEU A 1 95 ? -30.841 -1.695 0.007 1.00 20.63 95 LEU A N 1
ATOM 1303 C CA . LEU A 1 95 ? -29.746 -2.230 0.822 1.00 20.23 95 LEU A CA 1
ATOM 1304 C C . LEU A 1 95 ? -30.243 -2.706 2.188 1.00 20.91 95 LEU A C 1
ATOM 1305 O O . LEU A 1 95 ? -29.828 -3.782 2.678 1.00 20.77 95 LEU A O 1
ATOM 1321 N N . SER A 1 96 ? -31.143 -1.925 2.789 1.00 20.91 96 SER A N 1
ATOM 1322 C CA . SER A 1 96 ? -31.707 -2.289 4.083 1.00 22.45 96 SER A CA 1
ATOM 1323 C C . SER A 1 96 ? -32.436 -3.620 4.023 1.00 22.96 96 SER A C 1
ATOM 1324 O O . SER A 1 96 ? -32.332 -4.429 4.943 1.00 25.00 96 SER A O 1
ATOM 1332 N N . ALA A 1 97 ? -33.137 -3.865 2.922 1.00 21.56 97 ALA A N 1
ATOM 1333 C CA . ALA A 1 97 ? -33.938 -5.082 2.788 1.00 22.07 97 ALA A CA 1
ATOM 1334 C C . ALA A 1 97 ? -33.091 -6.285 2.383 1.00 21.75 97 ALA A C 1
ATOM 1335 O O . ALA A 1 97 ? -33.175 -7.353 3.001 1.00 22.84 97 ALA A O 1
ATOM 1342 N N . GLN A 1 98 ? -32.282 -6.121 1.341 1.00 22.28 98 GLN A N 1
ATOM 1343 C CA . GLN A 1 98 ? -31.599 -7.263 0.728 1.00 23.89 98 GLN A CA 1
ATOM 1344 C C . GLN A 1 98 ? -30.185 -7.483 1.233 1.00 22.34 98 GLN A C 1
ATOM 1345 O O . GLN A 1 98 ? -29.647 -8.596 1.089 1.00 23.93 98 GLN A O 1
ATOM 1359 N N . TYR A 1 99 ? -29.619 -6.462 1.879 1.00 21.79 99 TYR A N 1
ATOM 1360 C CA . TYR A 1 99 ? -28.263 -6.536 2.402 1.00 23.31 99 TYR A CA 1
ATOM 1361 C C . TYR A 1 99 ? -28.290 -6.003 3.830 1.00 21.75 99 TYR A C 1
ATOM 1362 O O . TYR A 1 99 ? -29.014 -6.554 4.655 1.00 24.25 99 TYR A O 1
ATOM 1380 N N . GLU A 1 100 ? -27.520 -4.969 4.142 1.00 20.73 100 GLU A N 1
ATOM 1381 C CA . GLU A 1 100 ? -27.606 -4.312 5.431 1.00 21.83 100 GLU A CA 1
ATOM 1382 C C . GLU A 1 100 ? -27.827 -2.826 5.169 1.00 21.21 100 GLU A C 1
ATOM 1383 O O . GLU A 1 100 ? -27.389 -2.324 4.142 1.00 22.55 100 GLU A O 1
ATOM 1395 N N . PRO A 1 101 ? -28.502 -2.130 6.088 1.00 21.92 101 PRO A N 1
ATOM 1396 C CA . PRO A 1 101 ? -28.621 -0.685 5.897 1.00 21.75 101 PRO A CA 1
ATOM 1397 C C . PRO A 1 101 ? -27.250 -0.058 5.726 1.00 20.68 101 PRO A C 1
ATOM 1398 O O . PRO A 1 101 ? -26.293 -0.445 6.438 1.00 23.55 101 PRO A O 1
ATOM 1409 N N . PRO A 1 102 ? -27.129 0.891 4.786 1.00 22.45 102 PRO A N 1
ATOM 1410 C CA . PRO A 1 102 ? -25.767 1.409 4.559 1.00 22.25 102 PRO A CA 1
ATOM 1411 C C . PRO A 1 102 ? -25.268 2.239 5.736 1.00 21.62 102 PRO A C 1
ATOM 1412 O O . PRO A 1 102 ? -25.994 3.077 6.290 1.00 24.83 102 PRO A O 1
ATOM 1423 N N . ALA A 1 103 ? -24.018 1.995 6.105 1.00 21.50 103 ALA A N 1
ATOM 1424 C CA . ALA A 1 103 ? -23.372 2.696 7.195 1.00 19.81 103 ALA A CA 1
ATOM 1425 C C . ALA A 1 103 ? -22.542 3.856 6.668 1.00 20.05 103 ALA A C 1
ATOM 1426 O O . ALA A 1 103 ? -22.134 4.697 7.438 1.00 20.49 103 ALA A O 1
ATOM 1433 N N . LEU A 1 104 ? -22.324 3.897 5.357 1.00 19.20 104 LEU A N 1
ATOM 1434 C CA . LEU A 1 104 ? -21.512 4.946 4.722 1.00 19.17 104 LEU A CA 1
ATOM 1435 C C . LEU A 1 104 ? -22.239 5.427 3.488 1.00 19.07 104 LEU A C 1
ATOM 1436 O O . LEU A 1 104 ? -22.660 4.607 2.656 1.00 21.24 104 LEU A O 1
ATOM 1452 N N . LEU A 1 105 ? -22.427 6.746 3.382 1.00 18.48 105 LEU A N 1
ATOM 1453 C CA . LEU A 1 105 ? -22.903 7.358 2.157 1.00 17.88 105 LEU A CA 1
ATOM 1454 C C . LEU A 1 105 ? -21.752 8.095 1.507 1.00 19.92 105 LEU A C 1
ATOM 1455 O O . LEU A 1 105 ? -21.029 8.830 2.181 1.00 20.77 105 LEU A O 1
ATOM 1471 N N . ILE A 1 106 ? -21.637 7.935 0.195 1.00 18.78 106 ILE A N 1
ATOM 1472 C CA . ILE A 1 106 ? -20.622 8.605 -0.610 1.00 19.71 106 ILE A CA 1
ATOM 1473 C C . ILE A 1 106 ? -21.317 9.286 -1.771 1.00 18.99 106 ILE A C 1
ATOM 1474 O O . ILE A 1 106 ? -22.121 8.657 -2.459 1.00 19.58 106 ILE A O 1
ATOM 1490 N N . GLY A 1 107 ? -20.997 10.553 -2.019 1.00 19.22 107 GLY A N 1
ATOM 1491 C CA . GLY A 1 107 ? -21.585 11.255 -3.140 1.00 19.76 107 GLY A CA 1
ATOM 1492 C C . GLY A 1 107 ? -20.569 12.048 -3.934 1.00 20.24 107 GLY A C 1
ATOM 1493 O O . GLY A 1 107 ? -19.781 12.788 -3.365 1.00 21.85 107 GLY A O 1
ATOM 1497 N N . HIS A 1 108 ? -20.618 11.931 -5.255 1.00 19.07 108 HIS A N 1
ATOM 1498 C CA . HIS A 1 108 ? -19.757 12.719 -6.131 1.00 19.76 108 HIS A CA 1
ATOM 1499 C C . HIS A 1 108 ? -20.582 13.764 -6.873 1.00 18.31 108 HIS A C 1
ATOM 1500 O O . HIS A 1 108 ? -21.672 13.466 -7.355 1.00 20.03 108 HIS A O 1
ATOM 1514 N N . SER A 1 109 ? -20.067 14.989 -6.916 1.00 19.62 109 SER A N 1
ATOM 1515 C CA . SER A 1 109 ? -20.653 16.093 -7.668 1.00 21.89 109 SER A CA 1
ATOM 1516 C C . SER A 1 109 ? -22.073 16.371 -7.147 1.00 20.54 109 SER A C 1
ATOM 1517 O O . SER A 1 109 ? -22.286 16.494 -5.931 1.00 20.69 109 SER A O 1
ATOM 1525 N N . LEU A 1 110 ? -23.039 16.446 -8.043 1.00 22.46 110 LEU A N 1
ATOM 1526 C CA . LEU A 1 110 ? -24.440 16.602 -7.630 1.00 23.55 110 LEU A CA 1
ATOM 1527 C C . LEU A 1 110 ? -24.885 15.501 -6.676 1.00 24.15 110 LEU A C 1
ATOM 1528 O O . LEU A 1 110 ? -25.736 15.731 -5.815 1.00 24.41 110 LEU A O 1
ATOM 1544 N N . GLY A 1 111 ? -24.325 14.299 -6.840 1.00 23.12 111 GLY A N 1
ATOM 1545 C CA . GLY A 1 111 ? -24.602 13.209 -5.925 1.00 23.30 111 GLY A CA 1
ATOM 1546 C C . GLY A 1 111 ? -24.131 13.503 -4.519 1.00 22.36 111 GLY A C 1
ATOM 1547 O O . GLY A 1 111 ? -24.682 12.983 -3.553 1.00 24.39 111 GLY A O 1
ATOM 1551 N N . GLY A 1 112 ? -23.081 14.318 -4.397 1.00 22.22 112 GLY A N 1
ATOM 1552 C CA . GLY A 1 112 ? -22.593 14.726 -3.091 1.00 23.83 112 GLY A CA 1
ATOM 1553 C C . GLY A 1 112 ? -23.602 15.626 -2.387 1.00 23.96 112 GLY A C 1
ATOM 1554 O O . GLY A 1 112 ? -23.888 15.482 -1.191 1.00 24.30 112 GLY A O 1
ATOM 1558 N N . ALA A 1 113 ? -24.148 16.577 -3.130 1.00 23.62 113 ALA A N 1
ATOM 1559 C CA . ALA A 1 113 ? -25.163 17.434 -2.557 1.00 23.88 113 ALA A CA 1
ATOM 1560 C C . ALA A 1 113 ? -26.358 16.575 -2.125 1.00 25.53 113 ALA A C 1
ATOM 1561 O O . ALA A 1 113 ? -26.909 16.762 -1.046 1.00 26.09 113 ALA A O 1
ATOM 1568 N N . ALA A 1 114 ? -26.712 15.587 -2.939 1.00 23.68 114 ALA A N 1
ATOM 1569 C CA . ALA A 1 114 ? -27.841 14.729 -2.621 1.00 24.98 114 ALA A CA 1
ATOM 1570 C C . ALA A 1 114 ? -27.618 13.899 -1.362 1.00 23.73 114 ALA A C 1
ATOM 1571 O O . ALA A 1 114 ? -28.512 13.826 -0.521 1.00 24.02 114 ALA A O 1
ATOM 1578 N N . VAL A 1 115 ? -26.459 13.246 -1.218 1.00 23.52 115 VAL A N 1
ATOM 1579 C CA . VAL A 1 115 ? -26.268 12.419 -0.017 1.00 24.78 115 VAL A CA 1
ATOM 1580 C C . VAL A 1 115 ? -26.211 13.288 1.242 1.00 23.99 115 VAL A C 1
ATOM 1581 O O . VAL A 1 115 ? -26.673 12.874 2.304 1.00 25.38 115 VAL A O 1
ATOM 1594 N N . LEU A 1 116 ? -25.687 14.504 1.131 1.00 23.60 116 LEU A N 1
ATOM 1595 C CA . LEU A 1 116 ? -25.610 15.364 2.296 1.00 25.51 116 LEU A CA 1
ATOM 1596 C C . LEU A 1 116 ? -26.998 15.800 2.718 1.00 25.90 116 LEU A C 1
ATOM 1597 O O . LEU A 1 116 ? -27.264 15.960 3.902 1.00 28.17 116 LEU A O 1
ATOM 1613 N N . ALA A 1 117 ? -27.886 15.977 1.749 1.00 26.13 117 ALA A N 1
ATOM 1614 C CA . ALA A 1 117 ? -29.245 16.403 2.052 1.00 27.98 117 ALA A CA 1
ATOM 1615 C C . ALA A 1 117 ? -30.117 15.295 2.654 1.00 27.48 117 ALA A C 1
ATOM 1616 O O . ALA A 1 117 ? -31.085 15.589 3.370 1.00 30.71 117 ALA A O 1
ATOM 1623 N N . VAL A 1 118 ? -29.805 14.032 2.367 1.00 27.19 118 VAL A N 1
ATOM 1624 C CA . VAL A 1 118 ? -30.619 12.929 2.890 1.00 28.39 118 VAL A CA 1
ATOM 1625 C C . VAL A 1 118 ? -29.965 12.132 4.021 1.00 28.25 118 VAL A C 1
ATOM 1626 O O . VAL A 1 118 ? -30.630 11.311 4.631 1.00 29.55 118 VAL A O 1
ATOM 1639 N N . ALA A 1 119 ? -28.690 12.371 4.316 1.00 27.85 119 ALA A N 1
ATOM 1640 C CA . ALA A 1 119 ? -27.989 11.532 5.296 1.00 29.41 119 ALA A CA 1
ATOM 1641 C C . ALA A 1 119 ? -28.717 11.521 6.640 1.00 29.45 119 ALA A C 1
ATOM 1642 O O . ALA A 1 119 ? -28.837 10.482 7.291 1.00 29.50 119 ALA A O 1
ATOM 1649 N N . GLY A 1 120 ? -29.222 12.682 7.038 1.00 27.64 120 GLY A N 1
ATOM 1650 C CA . GLY A 1 120 ? -29.907 12.814 8.301 1.00 29.73 120 GLY A CA 1
ATOM 1651 C C . GLY A 1 120 ? -31.201 12.045 8.370 1.00 31.16 120 GLY A C 1
ATOM 1652 O O . GLY A 1 120 ? -31.768 11.934 9.448 1.00 34.54 120 GLY A O 1
ATOM 1656 N N . GLU A 1 121 ? -31.664 11.516 7.237 1.00 30.52 121 GLU A N 1
ATOM 1657 C CA . GLU A 1 121 ? -32.909 10.749 7.197 1.00 30.85 121 GLU A CA 1
ATOM 1658 C C . GLU A 1 121 ? -32.718 9.282 7.598 1.00 29.60 121 GLU A C 1
ATOM 1659 O O . GLU A 1 121 ? -33.703 8.567 7.818 1.00 31.30 121 GLU A O 1
ATOM 1671 N N . PHE A 1 122 ? -31.458 8.850 7.696 1.00 28.10 122 PHE A N 1
ATOM 1672 C CA . PHE A 1 122 ? -31.105 7.452 7.877 1.00 27.76 122 PHE A CA 1
ATOM 1673 C C . PHE A 1 122 ? -30.179 7.284 9.088 1.00 27.53 122 PHE A C 1
ATOM 1674 O O . PHE A 1 122 ? -28.966 7.456 8.975 1.00 26.93 122 PHE A O 1
ATOM 1691 N N . PRO A 1 123 ? -30.739 6.956 10.255 1.00 29.89 123 PRO A N 1
ATOM 1692 C CA . PRO A 1 123 ? -29.975 6.784 11.500 1.00 30.91 123 PRO A CA 1
ATOM 1693 C C . PRO A 1 123 ? -28.796 5.820 11.391 1.00 28.83 123 PRO A C 1
ATOM 1694 O O . PRO A 1 123 ? -27.786 6.014 12.067 1.00 29.38 123 PRO A O 1
ATOM 1705 N N . GLU A 1 124 ? -28.939 4.787 10.569 1.00 27.65 124 GLU A N 1
ATOM 1706 C CA . GLU A 1 124 ? -27.905 3.774 10.446 1.00 27.42 124 GLU A CA 1
ATOM 1707 C C . GLU A 1 124 ? -26.663 4.273 9.730 1.00 24.46 124 GLU A C 1
ATOM 1708 O O . GLU A 1 124 ? -25.604 3.635 9.826 1.00 24.43 124 GLU A O 1
ATOM 1720 N N . VAL A 1 125 ? -26.770 5.399 9.022 1.00 22.25 125 VAL A N 1
ATOM 1721 C CA . VAL A 1 125 ? -25.596 5.980 8.363 1.00 22.12 125 VAL A CA 1
ATOM 1722 C C . VAL A 1 125 ? -24.687 6.547 9.439 1.00 20.83 125 VAL A C 1
ATOM 1723 O O . VAL A 1 125 ? -25.106 7.398 10.224 1.00 23.29 125 VAL A O 1
ATOM 1736 N N . LYS A 1 126 ? -23.431 6.097 9.445 1.00 19.35 126 LYS A N 1
ATOM 1737 C CA . LYS A 1 126 ? -22.477 6.471 10.486 1.00 20.41 126 LYS A CA 1
ATOM 1738 C C . LYS A 1 126 ? -21.431 7.459 9.989 1.00 20.47 126 LYS A C 1
ATOM 1739 O O . LYS A 1 126 ? -20.697 8.029 10.780 1.00 23.46 126 LYS A O 1
ATOM 1758 N N . ALA A 1 127 ? -21.344 7.641 8.683 1.00 19.66 127 ALA A N 1
ATOM 1759 C CA . ALA A 1 127 ? -20.315 8.503 8.094 1.00 20.38 127 ALA A CA 1
ATOM 1760 C C . ALA A 1 127 ? -20.711 8.897 6.687 1.00 20.16 127 ALA A C 1
ATOM 1761 O O . ALA A 1 127 ? -21.414 8.142 6.004 1.00 20.16 127 ALA A O 1
ATOM 1768 N N . VAL A 1 128 ? -20.315 10.107 6.277 1.00 19.11 128 VAL A N 1
ATOM 1769 C CA . VAL A 1 128 ? -20.645 10.622 4.957 1.00 18.15 128 VAL A CA 1
ATOM 1770 C C . VAL A 1 128 ? -19.408 11.221 4.336 1.00 17.57 128 VAL A C 1
ATOM 1771 O O . VAL A 1 128 ? -18.650 11.920 5.014 1.00 18.97 128 VAL A O 1
ATOM 1784 N N . ALA A 1 129 ? -19.217 10.969 3.045 1.00 17.07 129 ALA A N 1
ATOM 1785 C CA . ALA A 1 129 ? -18.056 11.481 2.323 1.00 17.38 129 ALA A CA 1
ATOM 1786 C C . ALA A 1 129 ? -18.524 11.980 0.958 1.00 19.34 129 ALA A C 1
ATOM 1787 O O . ALA A 1 129 ? -19.381 11.346 0.309 1.00 21.02 129 ALA A O 1
ATOM 1794 N N . THR A 1 130 ? -17.976 13.108 0.516 1.00 18.91 130 THR A N 1
ATOM 1795 C CA . THR A 1 130 ? -18.325 13.632 -0.792 1.00 19.23 130 THR A CA 1
ATOM 1796 C C . THR A 1 130 ? -17.100 14.041 -1.578 1.00 17.31 130 THR A C 1
ATOM 1797 O O . THR A 1 130 ? -16.042 14.292 -1.005 1.00 19.66 130 THR A O 1
ATOM 1808 N N . ILE A 1 131 ? -17.276 14.114 -2.892 1.00 16.67 131 ILE A N 1
ATOM 1809 C CA . ILE A 1 131 ? -16.209 14.450 -3.838 1.00 18.13 131 ILE A CA 1
ATOM 1810 C C . ILE A 1 131 ? -16.709 15.544 -4.786 1.00 16.80 131 ILE A C 1
ATOM 1811 O O . ILE A 1 131 ? -17.617 15.304 -5.591 1.00 19.20 131 ILE A O 1
ATOM 1827 N N . GLY A 1 132 ? -16.132 16.738 -4.713 1.00 18.02 132 GLY A N 1
ATOM 1828 C CA . GLY A 1 132 ? -16.502 17.784 -5.649 1.00 19.00 132 GLY A CA 1
ATOM 1829 C C . GLY A 1 132 ? -17.920 18.302 -5.460 1.00 20.04 132 GLY A C 1
ATOM 1830 O O . GLY A 1 132 ? -18.528 18.786 -6.406 1.00 22.13 132 GLY A O 1
ATOM 1834 N N . ALA A 1 133 ? -18.448 18.216 -4.249 1.00 19.77 133 ALA A N 1
ATOM 1835 C CA . ALA A 1 133 ? -19.860 18.583 -4.013 1.00 20.53 133 ALA A CA 1
ATOM 1836 C C . ALA A 1 133 ? -20.081 20.104 -4.008 1.00 21.09 133 ALA A C 1
ATOM 1837 O O . ALA A 1 133 ? -19.299 20.846 -3.419 1.00 21.11 133 ALA A O 1
ATOM 1844 N N . PRO A 1 134 ? -21.168 20.560 -4.644 1.00 20.58 134 PRO A N 1
ATOM 1845 C CA . PRO A 1 134 ? -21.525 21.976 -4.549 1.00 20.89 134 PRO A CA 1
ATOM 1846 C C . PRO A 1 134 ? -22.171 22.251 -3.200 1.00 22.63 134 PRO A C 1
ATOM 1847 O O . PRO A 1 134 ? -22.722 21.339 -2.605 1.00 24.61 134 PRO A O 1
ATOM 1858 N N . CYS A 1 135 ? -22.098 23.489 -2.723 1.00 24.16 135 CYS A N 1
ATOM 1859 C CA A CYS A 1 135 ? -22.527 23.829 -1.366 0.48 25.77 135 CYS A CA 1
ATOM 1860 C CA B CYS A 1 135 ? -22.544 23.790 -1.370 0.52 25.78 135 CYS A CA 1
ATOM 1861 C C . CYS A 1 135 ? -23.919 24.428 -1.319 1.00 24.84 135 CYS A C 1
ATOM 1862 O O . CYS A 1 135 ? -24.561 24.412 -0.271 1.00 25.48 135 CYS A O 1
ATOM 1876 N N . ASP A 1 136 ? -24.361 24.996 -2.439 1.00 22.05 136 ASP A N 1
ATOM 1877 C CA . ASP A 1 136 ? -25.605 25.756 -2.435 1.00 21.01 136 ASP A CA 1
ATOM 1878 C C . ASP A 1 136 ? -26.280 25.824 -3.808 1.00 21.70 136 ASP A C 1
ATOM 1879 O O . ASP A 1 136 ? -25.693 25.445 -4.820 1.00 21.91 136 ASP A O 1
ATOM 1888 N N . PRO A 1 137 ? -27.542 26.281 -3.847 1.00 22.21 137 PRO A N 1
ATOM 1889 C CA . PRO A 1 137 ? -28.230 26.332 -5.138 1.00 22.89 137 PRO A CA 1
ATOM 1890 C C . PRO A 1 137 ? -27.568 27.218 -6.191 1.00 22.39 137 PRO A C 1
ATOM 1891 O O . PRO A 1 137 ? -27.647 26.899 -7.364 1.00 24.06 137 PRO A O 1
ATOM 1902 N N . ALA A 1 138 ? -26.920 28.307 -5.806 1.00 22.30 138 ALA A N 1
ATOM 1903 C CA . ALA A 1 138 ? -26.294 29.136 -6.817 1.00 24.04 138 ALA A CA 1
ATOM 1904 C C . ALA A 1 138 ? -25.245 28.343 -7.599 1.00 23.45 138 ALA A C 1
ATOM 1905 O O . ALA A 1 138 ? -25.143 28.457 -8.826 1.00 24.86 138 ALA A O 1
ATOM 1912 N N . HIS A 1 139 ? -24.488 27.505 -6.903 1.00 22.54 139 HIS A N 1
ATOM 1913 C CA . HIS A 1 139 ? -23.432 26.755 -7.566 1.00 22.50 139 HIS A CA 1
ATOM 1914 C C . HIS A 1 139 ? -24.008 25.551 -8.327 1.00 24.45 139 HIS A C 1
ATOM 1915 O O . HIS A 1 139 ? -23.435 25.116 -9.320 1.00 26.62 139 HIS A O 1
ATOM 1929 N N . VAL A 1 140 ? -25.156 25.044 -7.905 1.00 23.85 140 VAL A N 1
ATOM 1930 C CA . VAL A 1 140 ? -25.860 24.061 -8.719 1.00 23.28 140 VAL A CA 1
ATOM 1931 C C . VAL A 1 140 ? -26.440 24.711 -9.986 1.00 24.68 140 VAL A C 1
ATOM 1932 O O . VAL A 1 140 ? -26.348 24.130 -11.067 1.00 26.30 140 VAL A O 1
ATOM 1945 N N . ARG A 1 141 ? -27.041 25.896 -9.864 1.00 24.71 141 ARG A N 1
ATOM 1946 C CA . ARG A 1 141 ? -27.591 26.585 -11.034 1.00 25.57 141 ARG A CA 1
ATOM 1947 C C . ARG A 1 141 ? -26.566 26.810 -12.132 1.00 28.43 141 ARG A C 1
ATOM 1948 O O . ARG A 1 141 ? -26.904 26.800 -13.317 1.00 29.81 141 ARG A O 1
ATOM 1969 N N . HIS A 1 142 ? -25.314 27.006 -11.741 1.00 29.82 142 HIS A N 1
ATOM 1970 C CA . HIS A 1 142 ? -24.228 27.154 -12.704 1.00 31.96 142 HIS A CA 1
ATOM 1971 C C . HIS A 1 142 ? -24.156 25.958 -13.663 1.00 32.53 142 HIS A C 1
ATOM 1972 O O . HIS A 1 142 ? -23.726 26.093 -14.812 1.00 34.01 142 HIS A O 1
ATOM 1986 N N . LEU A 1 143 ? -24.587 24.797 -13.181 1.00 30.15 143 LEU A N 1
ATOM 1987 C CA . LEU A 1 143 ? -24.469 23.526 -13.908 1.00 31.05 143 LEU A CA 1
ATOM 1988 C C . LEU A 1 143 ? -25.698 23.132 -14.729 1.00 35.48 143 LEU A C 1
ATOM 1989 O O . LEU A 1 143 ? -25.622 22.210 -15.546 1.00 36.52 143 LEU A O 1
ATOM 2005 N N . LEU A 1 144 ? -26.821 23.811 -14.503 1.00 37.58 144 LEU A N 1
ATOM 2006 C CA . LEU A 1 144 ? -28.139 23.323 -14.929 1.00 42.33 144 LEU A CA 1
ATOM 2007 C C . LEU A 1 144 ? -28.907 24.336 -15.737 1.00 44.16 144 LEU A C 1
ATOM 2008 O O . LEU A 1 144 ? -28.758 25.533 -15.519 1.00 46.32 144 LEU A O 1
ATOM 2024 N N . ARG A 1 145 ? -29.756 23.846 -16.642 1.00 45.06 145 ARG A N 1
ATOM 2025 C CA . ARG A 1 145 ? -30.751 24.684 -17.314 1.00 49.50 145 ARG A CA 1
ATOM 2026 C C . ARG A 1 145 ? -32.054 23.877 -17.526 1.00 50.26 145 ARG A C 1
ATOM 2027 O O . ARG A 1 145 ? -32.023 22.653 -17.626 1.00 50.76 145 ARG A O 1
ATOM 2048 N N . PRO A 1 146 ? -33.215 24.548 -17.554 1.00 52.24 146 PRO A N 1
ATOM 2049 C CA . PRO A 1 146 ? -34.445 23.779 -17.807 1.00 53.45 146 PRO A CA 1
ATOM 2050 C C . PRO A 1 146 ? -34.406 23.005 -19.131 1.00 54.98 146 PRO A C 1
ATOM 2051 O O . PRO A 1 146 ? -33.927 23.517 -20.146 1.00 54.72 146 PRO A O 1
ATOM 2062 N N . ALA A 1 147 ? -34.886 21.765 -19.106 1.00 56.39 147 ALA A N 1
ATOM 2063 C CA . ALA A 1 147 ? -35.034 20.988 -20.332 1.00 57.49 147 ALA A CA 1
ATOM 2064 C C . ALA A 1 147 ? -36.336 21.385 -21.010 1.00 60.13 147 ALA A C 1
ATOM 2065 O O . ALA A 1 147 ? -37.221 21.953 -20.376 1.00 60.46 147 ALA A O 1
ATOM 2072 N N . LEU A 1 148 ? -36.442 21.098 -22.303 1.00 62.32 148 LEU A N 1
ATOM 2073 C CA . LEU A 1 148 ? -37.671 21.353 -23.045 1.00 64.79 148 LEU A CA 1
ATOM 2074 C C . LEU A 1 148 ? -38.760 20.381 -22.591 1.00 66.26 148 LEU A C 1
ATOM 2075 O O . LEU A 1 148 ? -38.526 19.172 -22.525 1.00 64.95 148 LEU A O 1
ATOM 2091 N N . ASP A 1 149 ? -39.939 20.912 -22.270 1.00 68.18 149 ASP A N 1
ATOM 2092 C CA . ASP A 1 149 ? -41.067 20.086 -21.836 1.00 70.24 149 ASP A CA 1
ATOM 2093 C C . ASP A 1 149 ? -41.732 19.413 -23.031 1.00 71.19 149 ASP A C 1
ATOM 2094 O O . ASP A 1 149 ? -41.587 19.867 -24.168 1.00 71.58 149 ASP A O 1
ATOM 2103 N N . THR A 1 150 ? -42.450 18.324 -22.766 1.00 71.80 150 THR A N 1
ATOM 2104 C CA . THR A 1 150 ? -43.282 17.676 -23.779 1.00 72.48 150 THR A CA 1
ATOM 2105 C C . THR A 1 150 ? -44.547 17.106 -23.142 1.00 73.54 150 THR A C 1
ATOM 2106 O O . THR A 1 150 ? -44.719 17.161 -21.922 1.00 74.12 150 THR A O 1
ATOM 2117 N N . THR A 1 153 ? -43.261 14.211 -20.865 1.00 68.84 153 THR A N 1
ATOM 2118 C CA . THR A 1 153 ? -42.188 14.425 -19.900 1.00 68.43 153 THR A CA 1
ATOM 2119 C C . THR A 1 153 ? -42.061 15.906 -19.569 1.00 65.53 153 THR A C 1
ATOM 2120 O O . THR A 1 153 ? -41.705 16.720 -20.424 1.00 64.17 153 THR A O 1
ATOM 2131 N N . VAL A 1 154 ? -42.361 16.235 -18.317 1.00 63.94 154 VAL A N 1
ATOM 2132 C CA . VAL A 1 154 ? -42.312 17.604 -17.822 1.00 62.32 154 VAL A CA 1
ATOM 2133 C C . VAL A 1 154 ? -41.351 17.671 -16.635 1.00 60.02 154 VAL A C 1
ATOM 2134 O O . VAL A 1 154 ? -40.990 16.638 -16.056 1.00 58.75 154 VAL A O 1
ATOM 2147 N N . GLY A 1 155 ? -40.907 18.882 -16.304 1.00 57.29 155 GLY A N 1
ATOM 2148 C CA . GLY A 1 155 ? -40.257 19.142 -15.035 1.00 54.16 155 GLY A CA 1
ATOM 2149 C C . GLY A 1 155 ? -38.858 18.575 -14.900 1.00 50.79 155 GLY A C 1
ATOM 2150 O O . GLY A 1 155 ? -38.488 18.105 -13.819 1.00 49.92 155 GLY A O 1
ATOM 2154 N N . GLU A 1 156 ? -38.081 18.613 -15.982 1.00 48.39 156 GLU A N 1
ATOM 2155 C CA . GLU A 1 156 ? -36.691 18.142 -15.934 1.00 46.57 156 GLU A CA 1
ATOM 2156 C C . GLU A 1 156 ? -35.710 19.262 -16.290 1.00 43.64 156 GLU A C 1
ATOM 2157 O O . GLU A 1 156 ? -36.106 20.333 -16.737 1.00 43.04 156 GLU A O 1
ATOM 2169 N N . ALA A 1 157 ? -34.430 19.014 -16.041 1.00 40.40 157 ALA A N 1
ATOM 2170 C CA . ALA A 1 157 ? -33.385 20.003 -16.314 1.00 41.30 157 ALA A CA 1
ATOM 2171 C C . ALA A 1 157 ? -32.194 19.311 -16.957 1.00 39.20 157 ALA A C 1
ATOM 2172 O O . ALA A 1 157 ? -32.005 18.106 -16.741 1.00 40.36 157 ALA A O 1
ATOM 2179 N N . VAL A 1 158 ? -31.403 20.053 -17.742 1.00 34.86 158 VAL A N 1
ATOM 2180 C CA . VAL A 1 158 ? -30.184 19.510 -18.360 1.00 34.59 158 VAL A CA 1
ATOM 2181 C C . VAL A 1 158 ? -28.927 19.978 -17.604 1.00 33.15 158 VAL A C 1
ATOM 2182 O O . VAL A 1 158 ? -28.732 21.169 -17.377 1.00 33.62 158 VAL A O 1
ATOM 2195 N N . VAL A 1 159 ? -28.082 19.015 -17.239 1.00 30.73 159 VAL A N 1
ATOM 2196 C CA . VAL A 1 159 ? -26.901 19.243 -16.421 1.00 28.67 159 VAL A CA 1
ATOM 2197 C C . VAL A 1 159 ? -25.648 19.122 -17.279 1.00 28.08 159 VAL A C 1
ATOM 2198 O O . VAL A 1 159 ? -25.537 18.215 -18.103 1.00 28.21 159 VAL A O 1
ATOM 2211 N N . ASP A 1 160 ? -24.695 20.019 -17.048 1.00 28.36 160 ASP A N 1
ATOM 2212 C CA . ASP A 1 160 ? -23.409 20.006 -17.732 1.00 28.00 160 ASP A CA 1
ATOM 2213 C C . ASP A 1 160 ? -22.290 20.010 -16.688 1.00 27.58 160 ASP A C 1
ATOM 2214 O O . ASP A 1 160 ? -22.135 20.980 -15.942 1.00 28.90 160 ASP A O 1
ATOM 2223 N N . LEU A 1 161 ? -21.568 18.892 -16.591 1.00 25.15 161 LEU A N 1
ATOM 2224 C CA . LEU A 1 161 ? -20.412 18.769 -15.696 1.00 25.33 161 LEU A CA 1
ATOM 2225 C C . LEU A 1 161 ? -19.109 18.695 -16.492 1.00 27.08 161 LEU A C 1
ATOM 2226 O O . LEU A 1 161 ? -18.077 18.242 -15.984 1.00 28.83 161 LEU A O 1
ATOM 2242 N N . GLY A 1 162 ? -19.166 19.129 -17.745 1.00 28.78 162 GLY A N 1
ATOM 2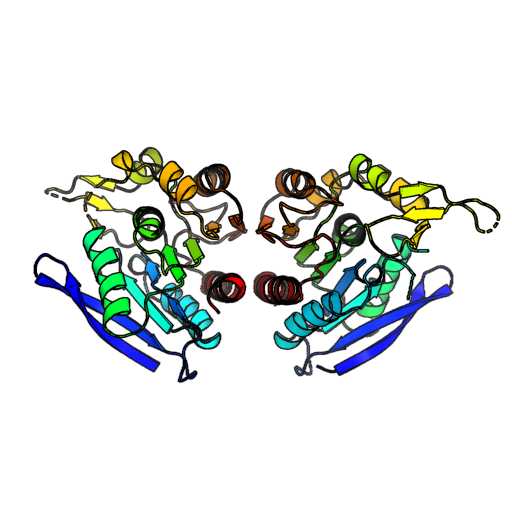243 C CA . GLY A 1 162 ? -17.977 19.201 -18.582 1.00 31.62 162 GLY A CA 1
ATOM 2244 C C . GLY A 1 162 ? -17.713 17.939 -19.376 1.00 34.43 162 GLY A C 1
ATOM 2245 O O . GLY A 1 162 ? -16.698 17.846 -20.073 1.00 38.49 162 GLY A O 1
ATOM 2249 N N . GLY A 1 163 ? -18.613 16.963 -19.263 1.00 34.35 163 GLY A N 1
ATOM 2250 C CA . GLY A 1 163 ? -18.541 15.753 -20.062 1.00 32.36 163 GLY A CA 1
ATOM 2251 C C . GLY A 1 163 ? -19.850 15.545 -20.808 1.00 31.69 163 GLY A C 1
ATOM 2252 O O . GLY A 1 163 ? -20.390 16.478 -21.406 1.00 31.87 163 GLY A O 1
ATOM 2256 N N . ARG A 1 164 ? -20.366 14.324 -20.765 1.00 28.19 164 ARG A N 1
ATOM 2257 C CA . ARG A 1 164 ? -21.642 14.012 -21.395 1.00 28.97 164 ARG A CA 1
ATOM 2258 C C . ARG A 1 164 ? -22.745 14.692 -20.569 1.00 27.51 164 ARG A C 1
ATOM 2259 O O . ARG A 1 164 ? -22.824 14.478 -19.361 1.00 26.60 164 ARG A O 1
ATOM 2280 N N . PRO A 1 165 ? -23.585 15.525 -21.205 1.00 28.29 165 PRO A N 1
ATOM 2281 C CA . PRO A 1 165 ? -24.649 16.148 -20.418 1.00 28.39 165 PRO A CA 1
ATOM 2282 C C . PRO A 1 165 ? -25.760 15.159 -20.078 1.00 28.53 165 PRO A C 1
ATOM 2283 O O . PRO A 1 165 ? -25.852 14.099 -20.706 1.00 29.72 165 PRO A O 1
ATOM 2294 N N . PHE A 1 166 ? -26.603 15.500 -19.107 1.00 28.37 166 PHE A N 1
ATOM 2295 C CA . PHE A 1 166 ? -27.677 14.591 -18.714 1.00 30.67 166 PHE A CA 1
ATOM 2296 C C . PHE A 1 166 ? -28.880 15.337 -18.166 1.00 34.14 166 PHE A C 1
ATOM 2297 O O . PHE A 1 166 ? -28.822 16.539 -17.933 1.00 32.77 166 PHE A O 1
ATOM 2314 N N . ARG A 1 167 ? -29.975 14.606 -17.981 1.00 38.41 167 ARG A N 1
ATOM 2315 C CA . ARG A 1 167 ? -31.212 15.182 -17.455 1.00 42.46 167 ARG A CA 1
ATOM 2316 C C . ARG A 1 167 ? -31.425 14.810 -16.004 1.00 45.17 167 ARG A C 1
ATOM 2317 O O . ARG A 1 167 ? -31.043 13.717 -15.588 1.00 47.39 167 ARG A O 1
ATOM 2338 N N . ILE A 1 168 ? -32.048 15.705 -15.243 1.00 47.22 168 ILE A N 1
ATOM 2339 C CA . ILE A 1 168 ? -32.545 15.378 -13.907 1.00 46.85 168 ILE A CA 1
ATOM 2340 C C . ILE A 1 168 ? -33.885 16.082 -13.663 1.00 47.09 168 ILE A C 1
ATOM 2341 O O . ILE A 1 168 ? -34.237 17.021 -14.378 1.00 45.79 168 ILE A O 1
ATOM 2357 N N . LYS A 1 169 ? -34.630 15.632 -12.657 1.00 46.66 169 LYS A N 1
ATOM 2358 C CA . LYS A 1 169 ? -35.874 16.314 -12.283 1.00 46.82 169 LYS A CA 1
ATOM 2359 C C . LYS A 1 169 ? -35.636 17.732 -11.718 1.00 44.58 169 LYS A C 1
ATOM 2360 O O . LYS A 1 169 ? -34.723 17.950 -10.911 1.00 43.26 169 LYS A O 1
ATOM 2379 N N . LYS A 1 170 ? -36.445 18.699 -12.152 1.00 45.70 170 LYS A N 1
ATOM 2380 C CA . LYS A 1 170 ? -36.423 20.037 -11.542 1.00 46.65 170 LYS A CA 1
ATOM 2381 C C . LYS A 1 170 ? -36.722 19.944 -10.048 1.00 42.24 170 LYS A C 1
ATOM 2382 O O . LYS A 1 170 ? -36.265 20.784 -9.262 1.00 42.14 170 LYS A O 1
ATOM 2400 N N . GLN A 1 171 ? -37.472 18.912 -9.668 1.00 38.75 171 GLN A N 1
ATOM 2401 C CA . GLN A 1 171 ? -37.782 18.636 -8.269 1.00 39.85 171 GLN A CA 1
ATOM 2402 C C . GLN A 1 171 ? -36.504 18.539 -7.431 1.00 36.71 171 GLN A C 1
ATOM 2403 O O . GLN A 1 171 ? -36.503 18.916 -6.260 1.00 36.33 171 GLN A O 1
ATOM 2417 N N . PHE A 1 172 ? -35.414 18.054 -8.026 1.00 35.63 172 PHE A N 1
ATOM 2418 C CA . PHE A 1 172 ? -34.164 17.931 -7.291 1.00 34.43 172 PHE A CA 1
ATOM 2419 C C . PHE A 1 172 ? -33.701 19.286 -6.731 1.00 31.77 172 PHE A C 1
ATOM 2420 O O . PHE A 1 172 ? -33.484 19.411 -5.535 1.00 28.83 172 PHE A O 1
ATOM 2437 N N . LEU A 1 173 ? -33.541 20.292 -7.585 1.00 30.86 173 LEU A N 1
ATOM 2438 C CA . LEU A 1 173 ? -33.035 21.563 -7.103 1.00 31.16 173 LEU A CA 1
ATOM 2439 C C . LEU A 1 173 ? -34.062 22.225 -6.224 1.00 27.01 173 LEU A C 1
ATOM 2440 O O . LEU A 1 173 ? -33.698 22.824 -5.220 1.00 27.24 173 LEU A O 1
ATOM 2456 N N . GLU A 1 174 ? -35.343 22.124 -6.589 1.00 27.26 174 GLU A N 1
ATOM 2457 C CA . GLU A 1 174 ? -36.395 22.687 -5.746 1.00 27.79 174 GLU A CA 1
ATOM 2458 C C . GLU A 1 174 ? -36.353 22.150 -4.323 1.00 25.76 174 GLU A C 1
ATOM 2459 O O . GLU A 1 174 ? -36.444 22.915 -3.356 1.00 24.36 174 GLU A O 1
ATOM 2471 N N . GLU A 1 175 ? -36.232 20.831 -4.201 1.00 26.22 175 GLU A N 1
ATOM 2472 C CA . GLU A 1 175 ? -36.199 20.203 -2.901 1.00 26.59 175 GLU A CA 1
ATOM 2473 C C . GLU A 1 175 ? -34.921 20.521 -2.145 1.00 25.15 175 GLU A C 1
ATOM 2474 O O . GLU A 1 175 ? -34.948 20.705 -0.940 1.00 25.70 175 GLU A O 1
ATOM 2486 N N . LEU A 1 176 ? -33.798 20.565 -2.851 1.00 24.68 176 LEU A N 1
ATOM 2487 C CA . LEU A 1 176 ? -32.517 20.897 -2.249 1.00 26.57 176 LEU A CA 1
ATOM 2488 C C . LEU A 1 176 ? -32.535 22.309 -1.676 1.00 25.27 176 LEU A C 1
ATOM 2489 O O . LEU A 1 176 ? -32.096 22.561 -0.552 1.00 25.10 176 LEU A O 1
ATOM 2505 N N . GLU A 1 177 ? -33.098 23.229 -2.450 1.00 24.04 177 GLU A N 1
ATOM 2506 C CA . GLU A 1 177 ? -33.213 24.610 -2.039 1.00 24.16 177 GLU A CA 1
ATOM 2507 C C . GLU A 1 177 ? -34.151 24.724 -0.827 1.00 21.85 177 GLU A C 1
ATOM 2508 O O . GLU A 1 177 ? -33.869 25.459 0.125 1.00 22.38 177 GLU A O 1
ATOM 2520 N N . ARG A 1 178 ? -35.232 23.944 -0.820 1.00 22.05 178 ARG A N 1
ATOM 2521 C CA . ARG A 1 178 ? -36.173 23.999 0.305 1.00 19.89 178 ARG A CA 1
ATOM 2522 C C . ARG A 1 178 ? -35.566 23.412 1.595 1.00 22.97 178 ARG A C 1
ATOM 2523 O O . ARG A 1 178 ? -35.744 23.996 2.655 1.00 25.53 178 ARG A O 1
ATOM 2544 N N . VAL A 1 179 ? -34.857 22.274 1.529 1.00 23.45 179 VAL A N 1
ATOM 2545 C CA . VAL A 1 179 ? -34.332 21.680 2.773 1.00 26.47 179 VAL A CA 1
ATOM 2546 C C . VAL A 1 179 ? -33.145 22.464 3.314 1.00 26.43 179 VAL A C 1
ATOM 2547 O O . VAL A 1 179 ? -32.917 22.482 4.530 1.00 28.36 179 VAL A O 1
ATOM 2560 N N . ASN A 1 180 ? -32.434 23.123 2.394 1.00 23.87 180 ASN A N 1
ATOM 2561 C CA . ASN A 1 180 ? -31.209 23.907 2.638 1.00 22.60 180 ASN A CA 1
ATOM 2562 C C . ASN A 1 180 ? -30.029 23.005 3.022 1.00 22.94 180 ASN A C 1
ATOM 2563 O O . ASN A 1 180 ? -29.949 22.412 4.112 1.00 22.34 180 ASN A O 1
ATOM 2574 N N . LEU A 1 181 ? -29.117 22.883 2.080 1.00 23.71 181 LEU A N 1
ATOM 2575 C CA . LEU A 1 181 ? -28.006 21.965 2.254 1.00 24.75 181 LEU A CA 1
ATOM 2576 C C . LEU A 1 181 ? -27.131 22.325 3.463 1.00 25.96 181 LEU A C 1
ATOM 2577 O O . LEU A 1 181 ? -26.753 21.436 4.237 1.00 26.70 181 LEU A O 1
ATOM 2593 N N . GLU A 1 182 ? -26.852 23.607 3.670 1.00 27.73 182 GLU A N 1
ATOM 2594 C CA . GLU A 1 182 ? -26.030 23.994 4.811 1.00 28.41 182 GLU A CA 1
ATOM 2595 C C . GLU A 1 182 ? -26.696 23.636 6.151 1.00 27.22 182 GLU A C 1
ATOM 2596 O O . GLU A 1 182 ? -26.012 23.144 7.051 1.00 26.54 182 GLU A O 1
ATOM 2608 N N . ASP A 1 183 ? -28.020 23.788 6.265 1.00 26.18 183 ASP A N 1
ATOM 2609 C CA . ASP A 1 183 ? -28.734 23.393 7.487 1.00 26.33 183 ASP A CA 1
ATOM 2610 C C . ASP A 1 183 ? -28.625 21.892 7.707 1.00 24.39 183 ASP A C 1
ATOM 2611 O O . ASP A 1 183 ? -28.404 21.432 8.824 1.00 26.57 183 ASP A O 1
ATOM 2620 N N . GLN A 1 184 ? -28.802 21.131 6.639 1.00 21.83 184 GLN A N 1
ATOM 2621 C CA . GLN A 1 184 ? -28.722 19.680 6.732 1.00 22.46 184 GLN A CA 1
ATOM 2622 C C . GLN A 1 184 ? -27.335 19.233 7.192 1.00 21.60 184 GLN A C 1
ATOM 2623 O O . GLN A 1 184 ? -27.201 18.343 8.040 1.00 22.71 184 GLN A O 1
ATOM 2637 N N . VAL A 1 185 ? -26.306 19.875 6.662 1.00 21.86 185 VAL A N 1
ATOM 2638 C CA . VAL A 1 185 ? -24.949 19.498 6.989 1.00 22.20 185 VAL A CA 1
ATOM 2639 C C . VAL A 1 185 ? -24.672 19.847 8.453 1.00 23.75 185 VAL A C 1
ATOM 2640 O O . VAL A 1 185 ? -24.029 19.089 9.178 1.00 26.50 185 VAL A O 1
ATOM 2653 N N . ARG A 1 186 ? -25.146 21.014 8.890 1.00 23.53 186 ARG A N 1
ATOM 2654 C CA . ARG A 1 186 ? -24.921 21.439 10.260 1.00 25.71 186 ARG A CA 1
ATOM 2655 C C . ARG A 1 186 ? -25.588 20.495 11.285 1.00 27.31 186 ARG A C 1
ATOM 2656 O O . ARG A 1 186 ? -25.039 20.275 12.373 1.00 27.80 186 ARG A O 1
ATOM 2677 N N . THR A 1 187 ? -26.753 19.932 10.939 1.00 25.80 187 THR A N 1
ATOM 2678 C CA . THR A 1 187 ? -27.516 19.100 11.874 1.00 27.57 187 THR A CA 1
ATOM 2679 C C . THR A 1 187 ? -27.418 17.579 11.628 1.00 26.91 187 THR A C 1
ATOM 2680 O O . THR A 1 187 ? -28.073 16.799 12.309 1.00 27.70 187 THR A O 1
ATOM 2691 N N . MET A 1 188 ? -26.587 17.174 10.672 1.00 26.62 188 MET A N 1
ATOM 2692 C CA . MET A 1 188 ? -26.359 15.756 10.337 1.00 26.19 188 MET A CA 1
ATOM 2693 C C . MET A 1 188 ? -25.879 14.888 11.520 1.00 24.32 188 MET A C 1
ATOM 2694 O O . MET A 1 188 ? -26.237 13.708 11.640 1.00 24.91 188 MET A O 1
ATOM 2708 N N . ARG A 1 189 ? -25.031 15.469 12.365 1.00 24.46 189 ARG A N 1
ATOM 2709 C CA . ARG A 1 189 ? -24.514 14.790 13.546 1.00 25.52 189 ARG A CA 1
ATOM 2710 C C . ARG A 1 189 ? -23.854 13.468 13.163 1.00 26.70 189 ARG A C 1
ATOM 2711 O O . ARG A 1 189 ? -24.038 12.437 13.826 1.00 28.01 189 ARG A O 1
ATOM 2732 N N . ARG A 1 190 ? -23.115 13.507 12.056 1.00 25.75 190 ARG A N 1
ATOM 2733 C CA A ARG A 1 190 ? -22.320 12.355 11.618 0.50 25.25 190 ARG A CA 1
ATOM 2734 C CA B ARG A 1 190 ? -22.339 12.355 11.603 0.50 26.22 190 ARG A CA 1
ATOM 2735 C C . ARG A 1 190 ? -20.979 12.858 11.122 1.00 23.33 190 ARG A C 1
ATOM 2736 O O . ARG A 1 190 ? -20.878 13.956 10.604 1.00 24.04 190 ARG A O 1
ATOM 2777 N N . PRO A 1 191 ? -19.937 12.045 11.272 1.00 21.41 191 PRO A N 1
ATOM 2778 C CA . PRO A 1 191 ? -18.647 12.438 10.696 1.00 20.50 191 PRO A CA 1
ATOM 2779 C C . PRO A 1 191 ? -18.718 12.661 9.182 1.00 19.54 191 PRO A C 1
ATOM 2780 O O . PRO A 1 191 ? -19.369 11.911 8.437 1.00 19.70 191 PRO A O 1
ATOM 2791 N N . LEU A 1 192 ? -18.011 13.699 8.747 1.00 19.30 192 LEU A N 1
ATOM 2792 C CA . LEU A 1 192 ? -17.988 14.153 7.363 1.00 18.62 192 LEU A CA 1
ATOM 2793 C C . LEU A 1 192 ? -16.564 14.204 6.823 1.00 18.93 192 LEU A C 1
ATOM 2794 O O . LEU A 1 192 ? -15.662 14.710 7.495 1.00 19.90 192 LEU A O 1
ATOM 2810 N N . LEU A 1 193 ? -16.389 13.722 5.602 1.00 17.47 193 LEU A N 1
ATOM 2811 C CA . LEU A 1 193 ? -15.120 13.851 4.877 1.00 16.96 193 LEU A CA 1
ATOM 2812 C C . LEU A 1 193 ? -15.381 14.453 3.501 1.00 17.57 193 LEU A C 1
ATOM 2813 O O . LEU A 1 193 ? -16.116 13.890 2.686 1.00 19.16 193 LEU A O 1
ATOM 2829 N N . LEU A 1 194 ? -14.816 15.630 3.266 1.00 17.66 194 LEU A N 1
ATOM 2830 C CA . LEU A 1 194 ? -14.932 16.320 1.996 1.00 18.29 194 LEU A CA 1
ATOM 2831 C C . LEU A 1 194 ? -13.666 16.169 1.174 1.00 17.78 194 LEU A C 1
ATOM 2832 O O . LEU A 1 194 ? -12.596 16.527 1.650 1.00 20.09 194 LEU A O 1
ATOM 2848 N N . PHE A 1 195 ? -13.796 15.690 -0.056 1.00 17.18 195 PHE A N 1
ATOM 2849 C CA . PHE A 1 195 ? -12.710 15.716 -1.033 1.00 17.48 195 PHE A CA 1
ATOM 2850 C C . PHE A 1 195 ? -12.997 16.785 -2.054 1.00 15.84 195 PHE A C 1
ATOM 2851 O O . PHE A 1 195 ? -14.133 16.884 -2.517 1.00 18.84 195 PHE A O 1
ATOM 2868 N N . HIS A 1 196 ? -11.992 17.567 -2.456 1.00 18.05 196 HIS A N 1
ATOM 2869 C CA . HIS A 1 196 ? -12.201 18.535 -3.514 1.00 16.80 196 HIS A CA 1
ATOM 2870 C C . HIS A 1 196 ? -10.877 18.935 -4.119 1.00 18.19 196 HIS A C 1
ATOM 2871 O O . HIS A 1 196 ? -9.896 19.096 -3.402 1.00 18.98 196 HIS A O 1
ATOM 2885 N N . SER A 1 197 ? -10.868 19.137 -5.432 1.00 19.46 197 SER A N 1
ATOM 2886 C CA . SER A 1 197 ? -9.685 19.644 -6.108 1.00 19.33 197 SER A CA 1
ATOM 2887 C C . SER A 1 197 ? -9.658 21.159 -6.154 1.00 21.08 197 SER A C 1
ATOM 2888 O O . SER A 1 197 ? -10.639 21.789 -6.560 1.00 21.73 197 SER A O 1
ATOM 2896 N N . PRO A 1 198 ? -8.518 21.745 -5.775 1.00 21.98 198 PRO A N 1
ATOM 2897 C CA . PRO A 1 198 ? -8.424 23.207 -5.884 1.00 23.31 198 PRO A CA 1
ATOM 2898 C C . PRO A 1 198 ? -8.525 23.651 -7.334 1.00 26.89 198 PRO A C 1
ATOM 2899 O O . PRO A 1 198 ? -8.894 24.784 -7.572 1.00 30.79 198 PRO A O 1
ATOM 2910 N N . THR A 1 199 ? -8.224 22.761 -8.276 1.00 26.06 199 THR A N 1
ATOM 2911 C CA . THR A 1 199 ? -8.245 23.110 -9.697 1.00 29.35 199 THR A CA 1
ATOM 2912 C C . THR A 1 199 ? -9.544 22.667 -10.392 1.00 26.98 199 THR A C 1
ATOM 2913 O O . THR A 1 199 ? -9.632 22.678 -11.617 1.00 29.41 199 THR A O 1
ATOM 2924 N N . ASP A 1 200 ? -10.563 22.314 -9.608 1.00 24.00 200 ASP A N 1
ATOM 2925 C CA . ASP A 1 200 ? -11.870 21.954 -10.148 1.00 24.08 200 ASP A CA 1
ATOM 2926 C C . ASP A 1 200 ? -12.464 23.133 -10.915 1.00 24.93 200 ASP A C 1
ATOM 2927 O O . ASP A 1 200 ? -12.624 24.223 -10.366 1.00 27.17 200 ASP A O 1
ATOM 2936 N N . GLN A 1 201 ? -12.779 22.902 -12.189 1.00 25.35 201 GLN A N 1
ATOM 2937 C CA . GLN A 1 201 ? -13.303 23.947 -13.078 1.00 28.70 201 GLN A CA 1
ATOM 2938 C C . GLN A 1 201 ? -14.827 23.988 -13.145 1.00 28.05 201 GLN A C 1
ATOM 2939 O O . GLN A 1 201 ? -15.408 24.907 -13.753 1.00 30.52 201 GLN A O 1
ATOM 2953 N N . ILE A 1 202 ? -15.465 22.993 -12.536 1.00 25.32 202 ILE A N 1
ATOM 2954 C CA . ILE A 1 202 ? -16.903 22.783 -12.668 1.00 25.26 202 ILE A CA 1
ATOM 2955 C C . ILE A 1 202 ? -17.598 23.222 -11.396 1.00 23.78 202 ILE A C 1
ATOM 2956 O O . ILE A 1 202 ? -18.576 23.955 -11.428 1.00 24.69 202 ILE A O 1
ATOM 2972 N N . VAL A 1 203 ? -17.106 22.712 -10.274 1.00 22.29 203 VAL A N 1
ATOM 2973 C CA . VAL A 1 203 ? -17.559 23.106 -8.949 1.00 22.20 203 VAL A CA 1
ATOM 2974 C C . VAL A 1 203 ? -16.343 23.639 -8.206 1.00 23.85 203 VAL A C 1
ATOM 2975 O O . VAL A 1 203 ? -15.424 22.885 -7.864 1.00 22.80 203 VAL A O 1
ATOM 2988 N N . GLY A 1 204 ? -16.302 24.950 -8.000 1.00 24.36 204 GLY A N 1
ATOM 2989 C CA . GLY A 1 204 ? -15.127 25.555 -7.405 1.00 25.65 204 GLY A CA 1
ATOM 2990 C C . GLY A 1 204 ? -14.828 25.095 -5.984 1.00 24.02 204 GLY A C 1
ATOM 2991 O O . GLY A 1 204 ? -15.721 24.752 -5.208 1.00 22.62 204 GLY A O 1
ATOM 2995 N N . ILE A 1 205 ? -13.545 25.147 -5.630 1.00 24.29 205 ILE A N 1
ATOM 2996 C CA . ILE A 1 205 ? -13.072 24.725 -4.330 1.00 25.07 205 ILE A CA 1
ATOM 2997 C C . ILE A 1 205 ? -13.734 25.509 -3.178 1.00 24.47 205 ILE A C 1
ATOM 2998 O O . ILE A 1 205 ? -13.843 24.986 -2.070 1.00 24.39 205 ILE A O 1
ATOM 3014 N N . GLU A 1 206 ? -14.202 26.733 -3.434 1.00 25.14 206 GLU A N 1
ATOM 3015 C CA . GLU A 1 206 ? -14.886 27.489 -2.391 1.00 25.13 206 GLU A CA 1
ATOM 3016 C C . GLU A 1 206 ? -16.109 26.726 -1.841 1.00 22.88 206 GLU A C 1
ATOM 3017 O O . GLU A 1 206 ? -16.502 26.939 -0.696 1.00 26.63 206 GLU A O 1
ATOM 3029 N N . ASN A 1 207 ? -16.665 25.798 -2.631 1.00 22.28 207 ASN A N 1
ATOM 3030 C CA . ASN A 1 207 ? -17.814 25.003 -2.187 1.00 21.66 207 ASN A CA 1
ATOM 3031 C C . ASN A 1 207 ? -17.422 24.082 -1.045 1.00 21.47 207 ASN A C 1
ATOM 3032 O O . ASN A 1 207 ? -18.201 23.879 -0.119 1.00 22.09 207 ASN A O 1
ATOM 3043 N N . ALA A 1 208 ? -16.193 23.561 -1.075 1.00 21.36 208 ALA A N 1
ATOM 3044 C CA . ALA A 1 208 ? -15.743 22.704 0.008 1.00 20.25 208 ALA A CA 1
ATOM 3045 C C . ALA A 1 208 ? -15.552 23.529 1.289 1.00 20.39 208 ALA A C 1
ATOM 3046 O O . ALA A 1 208 ? -15.849 23.059 2.375 1.00 21.20 208 ALA A O 1
ATOM 3053 N N . ALA A 1 209 ? -15.060 24.764 1.167 1.00 21.38 209 ALA A N 1
ATOM 3054 C CA . ALA A 1 209 ? -14.878 25.606 2.349 1.00 22.41 209 ALA A CA 1
ATOM 3055 C C . ALA A 1 209 ? -16.231 25.949 2.965 1.00 22.96 209 ALA A C 1
ATOM 3056 O O . ALA A 1 209 ? -16.394 25.970 4.181 1.00 23.22 209 ALA A O 1
ATOM 3063 N N . CYS A 1 210 ? -17.212 26.193 2.108 1.00 23.57 210 CYS A N 1
ATOM 3064 C CA A CYS A 1 210 ? -18.565 26.496 2.517 0.72 24.66 210 CYS A CA 1
ATOM 3065 C CA B CYS A 1 210 ? -18.538 26.525 2.598 0.28 25.74 210 CYS A CA 1
ATOM 3066 C C . CYS A 1 210 ? -19.171 25.336 3.306 1.00 24.41 210 CYS A C 1
ATOM 3067 O O . CYS A 1 210 ? -19.752 25.514 4.371 1.00 24.81 210 CYS A O 1
ATOM 3081 N N . LEU A 1 211 ? -19.017 24.127 2.757 1.00 22.98 211 LEU A N 1
ATOM 3082 C CA . LEU A 1 211 ? -19.563 22.957 3.425 1.00 21.50 211 LEU A CA 1
ATOM 3083 C C . LEU A 1 211 ? -18.821 22.702 4.741 1.00 20.35 211 LEU A C 1
ATOM 3084 O O . LEU A 1 211 ? -19.437 22.352 5.743 1.00 22.28 211 LEU A O 1
ATOM 3100 N N . PHE A 1 212 ? -17.503 22.886 4.751 1.00 20.71 212 PHE A N 1
ATOM 3101 C CA . PHE A 1 212 ? -16.736 22.652 5.967 1.00 20.00 212 PHE A CA 1
ATOM 3102 C C . PHE A 1 212 ? -17.134 23.621 7.077 1.00 22.87 212 PHE A C 1
ATOM 3103 O O . PHE A 1 212 ? -17.259 23.230 8.238 1.00 23.19 212 PHE A O 1
ATOM 3120 N N . GLN A 1 213 ? -17.344 24.880 6.730 1.00 23.16 213 GLN A N 1
ATOM 3121 C CA . GLN A 1 213 ? -17.748 25.866 7.728 1.00 24.91 213 GLN A CA 1
ATOM 3122 C C . GLN A 1 213 ? -19.138 25.568 8.296 1.00 26.53 213 GLN A C 1
ATOM 3123 O O . GLN A 1 213 ? -19.413 25.831 9.482 1.00 28.91 213 GLN A O 1
ATOM 3137 N N . ALA A 1 214 ? -20.010 25.007 7.465 1.00 24.95 214 ALA A N 1
ATOM 3138 C CA . ALA A 1 214 ? -21.383 24.710 7.881 1.00 25.17 214 ALA A CA 1
ATOM 3139 C C . ALA A 1 214 ? -21.396 23.532 8.836 1.00 25.63 214 ALA A C 1
ATOM 3140 O O . ALA A 1 214 ? -22.201 23.473 9.761 1.00 26.49 214 ALA A O 1
ATOM 3147 N N . ALA A 1 215 ? -20.517 22.565 8.566 1.00 24.94 215 ALA A N 1
ATOM 3148 C CA . ALA A 1 215 ? -20.476 21.346 9.339 1.00 24.13 215 ALA A CA 1
ATOM 3149 C C . ALA A 1 215 ? -19.948 21.564 10.750 1.00 24.72 215 ALA A C 1
ATOM 3150 O O . ALA A 1 215 ? -19.308 22.579 11.066 1.00 25.70 215 ALA A O 1
ATOM 3157 N N . ARG A 1 216 ? -20.240 20.587 11.597 1.00 23.76 216 ARG A N 1
ATOM 3158 C CA . ARG A 1 216 ? -19.687 20.522 12.938 1.00 23.68 216 ARG A CA 1
ATOM 3159 C C . ARG A 1 216 ? -18.731 19.340 12.974 1.00 23.97 216 ARG A C 1
ATOM 3160 O O . ARG A 1 216 ? -18.762 18.473 12.092 1.00 24.36 216 ARG A O 1
ATOM 3181 N N . HIS A 1 217 ? -17.886 19.290 13.987 1.00 25.02 217 HIS A N 1
ATOM 3182 C CA . HIS A 1 217 ? -16.988 18.154 14.108 1.00 24.48 217 HIS A CA 1
ATOM 3183 C C . HIS A 1 217 ? -17.750 16.884 14.449 1.00 25.65 217 HIS A C 1
ATOM 3184 O O . HIS A 1 217 ? -18.816 16.959 15.083 1.00 27.59 217 HIS A O 1
ATOM 3198 N N . PRO A 1 218 ? -17.218 15.719 14.009 1.00 25.05 218 PRO A N 1
ATOM 3199 C CA . PRO A 1 218 ? -15.979 15.617 13.223 1.00 23.46 218 PRO A CA 1
ATOM 3200 C C . PRO A 1 218 ? -16.177 15.987 11.764 1.00 23.18 218 PRO A C 1
ATOM 3201 O O . PRO A 1 218 ? -17.105 15.508 11.095 1.00 24.05 218 PRO A O 1
ATOM 3212 N N . LYS A 1 219 ? -15.311 16.858 11.283 1.00 21.61 219 LYS A N 1
ATOM 3213 C CA . LYS A 1 219 ? -15.303 17.229 9.880 1.00 21.60 219 LYS A CA 1
ATOM 3214 C C . LYS A 1 219 ? -13.877 17.298 9.381 1.00 20.84 219 LYS A C 1
ATOM 3215 O O . LYS A 1 219 ? -12.996 17.766 10.104 1.00 20.91 219 LYS A O 1
ATOM 3234 N N . SER A 1 220 ? -13.683 16.799 8.156 1.00 19.30 220 SER A N 1
ATOM 3235 C CA . SER A 1 220 ? -12.379 16.639 7.534 1.00 18.45 220 SER A CA 1
ATOM 3236 C C . SER A 1 220 ? -12.416 17.059 6.069 1.00 17.11 220 SER A C 1
ATOM 3237 O O . SER A 1 220 ? -13.476 17.052 5.423 1.00 18.31 220 SER A O 1
ATOM 3245 N N . PHE A 1 221 ? -11.241 17.420 5.560 1.00 17.85 221 PHE A N 1
ATOM 3246 C CA . PHE A 1 221 ? -11.082 17.853 4.184 1.00 16.30 221 PHE A CA 1
ATOM 3247 C C . PHE A 1 221 ? -9.786 17.299 3.604 1.00 16.66 221 PHE A C 1
ATOM 3248 O O . PHE A 1 221 ? -8.746 17.447 4.215 1.00 16.93 221 PHE A O 1
ATOM 3265 N N . VAL A 1 222 ? -9.865 16.687 2.428 1.00 17.46 222 VAL A N 1
ATOM 3266 C CA . VAL A 1 222 ? -8.683 16.212 1.716 1.00 18.05 222 VAL A CA 1
ATOM 3267 C C . VAL A 1 222 ? -8.613 16.856 0.337 1.00 18.81 222 VAL A C 1
ATOM 3268 O O . VAL A 1 222 ? -9.561 16.797 -0.464 1.00 19.03 222 VAL A O 1
ATOM 3281 N N . SER A 1 223 ? -7.480 17.495 0.083 1.00 19.84 223 SER A N 1
ATOM 3282 C CA . SER A 1 223 ? -7.223 18.137 -1.186 1.00 18.83 223 SER A CA 1
ATOM 3283 C C . SER A 1 223 ? -6.884 17.147 -2.300 1.00 20.06 223 SER A C 1
ATOM 3284 O O . SER A 1 223 ? -6.052 16.236 -2.113 1.00 21.35 223 SER A O 1
ATOM 3292 N N . LEU A 1 224 ? -7.499 17.335 -3.466 1.00 20.72 224 LEU A N 1
ATOM 3293 C CA . LEU A 1 224 ? -7.188 16.501 -4.645 1.00 23.21 224 LEU A CA 1
ATOM 3294 C C . LEU A 1 224 ? -6.178 17.159 -5.613 1.00 27.93 224 LEU A C 1
ATOM 3295 O O . LEU A 1 224 ? -6.053 16.744 -6.761 1.00 29.77 224 LEU A O 1
ATOM 3311 N N . ASP A 1 225 ? -5.451 18.156 -5.123 1.00 27.60 225 ASP A N 1
ATOM 3312 C CA . ASP A 1 225 ? -4.323 18.784 -5.846 1.00 29.62 225 ASP A CA 1
ATOM 3313 C C . ASP A 1 225 ? -4.683 19.222 -7.282 1.00 32.41 225 ASP A C 1
ATOM 3314 O O . ASP A 1 225 ? -5.340 20.257 -7.456 1.00 37.73 225 ASP A O 1
ATOM 3323 N N . GLN A 1 226 ? -4.286 18.457 -8.296 1.00 31.07 226 GLN A N 1
ATOM 3324 C CA . GLN A 1 226 ? -4.488 18.853 -9.702 1.00 30.01 226 GLN A CA 1
ATOM 3325 C C . GLN A 1 226 ? -5.588 18.052 -10.412 1.00 27.59 226 GLN A C 1
ATOM 3326 O O . GLN A 1 226 ? -5.699 18.071 -11.633 1.00 27.64 226 GLN A O 1
ATOM 3340 N N . ALA A 1 227 ? -6.385 17.325 -9.653 1.00 24.55 227 ALA A N 1
ATOM 3341 C CA . ALA A 1 227 ? -7.441 16.513 -10.238 1.00 24.25 227 ALA A CA 1
ATOM 3342 C C . ALA A 1 227 ? -8.524 17.376 -10.885 1.00 23.68 227 ALA A C 1
ATOM 3343 O O . ALA A 1 227 ? -8.736 18.545 -10.508 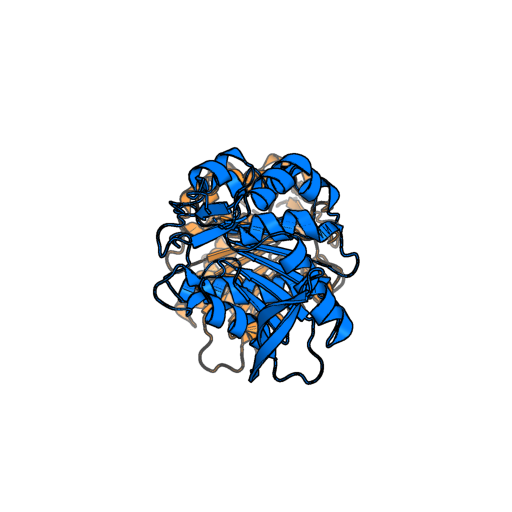1.00 24.90 227 ALA A O 1
ATOM 3350 N N . ASP A 1 228 ? -9.204 16.803 -11.874 1.00 21.93 228 ASP A N 1
ATOM 3351 C CA . ASP A 1 228 ? -10.370 17.464 -12.420 1.00 22.33 228 ASP A CA 1
ATOM 3352 C C . ASP A 1 228 ? -11.639 16.921 -11.767 1.00 22.77 228 ASP A C 1
ATOM 3353 O O . ASP A 1 228 ? -11.598 16.010 -10.944 1.00 23.61 228 ASP A O 1
ATOM 3362 N N . HIS A 1 229 ? -12.746 17.573 -12.066 1.00 23.13 229 HIS A N 1
ATOM 3363 C CA . HIS A 1 229 ? -14.022 17.279 -11.422 1.00 21.30 229 HIS A CA 1
ATOM 3364 C C . HIS A 1 229 ? -14.438 15.814 -11.554 1.00 21.03 229 HIS A C 1
ATOM 3365 O O . HIS A 1 229 ? -15.008 15.228 -10.627 1.00 21.68 229 HIS A O 1
ATOM 3379 N N . LEU A 1 230 ? -14.148 15.224 -12.704 1.00 22.74 230 LEU A N 1
ATOM 3380 C CA . LEU A 1 230 ? -14.553 13.846 -12.989 1.00 22.52 230 LEU A CA 1
ATOM 3381 C C . LEU A 1 230 ? -13.448 12.793 -12.737 1.00 24.33 230 LEU A C 1
ATOM 3382 O O . LEU A 1 230 ? -13.616 11.623 -13.073 1.00 25.95 230 LEU A O 1
ATOM 3398 N N . LEU A 1 231 ? -12.348 13.212 -12.117 1.00 23.74 231 LEU A N 1
ATOM 3399 C CA . LEU A 1 231 ? -11.234 12.319 -11.762 1.00 24.93 231 LEU A CA 1
ATOM 3400 C C . LEU A 1 231 ? -10.764 11.471 -12.942 1.00 27.48 231 LEU A C 1
ATOM 3401 O O . LEU A 1 231 ? -10.709 10.240 -12.871 1.00 28.79 231 LEU A O 1
ATOM 3417 N N . SER A 1 232 ? -10.373 12.152 -14.010 1.00 28.16 232 SER A N 1
ATOM 3418 C CA . SER A 1 232 ? -9.930 11.477 -15.220 1.00 32.55 232 SER A CA 1
ATOM 3419 C C . SER A 1 232 ? -8.552 10.819 -15.068 1.00 31.74 232 SER A C 1
ATOM 3420 O O . SER A 1 232 ? -8.176 9.987 -15.895 1.00 33.13 232 SER A O 1
ATOM 3428 N N . ASN A 1 233 ? -7.814 11.191 -14.025 1.00 29.87 233 ASN A N 1
ATOM 3429 C CA . ASN A 1 233 ? -6.565 10.513 -13.660 1.00 29.45 233 ASN A CA 1
ATOM 3430 C C . ASN A 1 233 ? -6.872 9.420 -12.635 1.00 28.76 233 ASN A C 1
ATOM 3431 O O . ASN A 1 233 ? -7.261 9.716 -11.511 1.00 26.90 233 ASN A O 1
ATOM 3442 N N . SER A 1 234 ? -6.710 8.158 -13.013 1.00 29.21 234 SER A N 1
ATOM 3443 C CA . SER A 1 234 ? -7.114 7.079 -12.118 1.00 30.02 234 SER A CA 1
ATOM 3444 C C . SER A 1 234 ? -6.256 7.013 -10.850 1.00 28.48 234 SER A C 1
ATOM 3445 O O . SER A 1 234 ? -6.663 6.408 -9.870 1.00 28.23 234 SER A O 1
ATOM 3453 N N . ASP A 1 235 ? -5.089 7.655 -10.848 1.00 29.12 235 ASP A N 1
ATOM 3454 C CA . ASP A 1 235 ? -4.296 7.731 -9.616 1.00 29.66 235 ASP A CA 1
ATOM 3455 C C . ASP A 1 235 ? -5.055 8.549 -8.557 1.00 27.45 235 ASP A C 1
ATOM 3456 O O . ASP A 1 235 ? -4.991 8.262 -7.349 1.00 25.88 235 ASP A O 1
ATOM 3465 N N . ASP A 1 236 ? -5.776 9.570 -9.018 1.00 26.14 236 ASP A N 1
ATOM 3466 C CA . ASP A 1 236 ? -6.592 10.388 -8.121 1.00 22.96 236 ASP A CA 1
ATOM 3467 C C . ASP A 1 236 ? -7.792 9.596 -7.599 1.00 22.36 236 ASP A C 1
ATOM 3468 O O . ASP A 1 236 ? -8.151 9.699 -6.432 1.00 25.02 236 ASP A O 1
ATOM 3477 N N . ALA A 1 237 ? -8.419 8.825 -8.468 1.00 21.91 237 ALA A N 1
ATOM 3478 C CA . ALA A 1 237 ? -9.539 7.976 -8.050 1.00 23.27 237 ALA A CA 1
ATOM 3479 C C . ALA A 1 237 ? -9.088 6.924 -7.009 1.00 22.72 237 ALA A C 1
ATOM 3480 O O . ALA A 1 237 ? -9.776 6.686 -6.021 1.00 23.84 237 ALA A O 1
ATOM 3487 N N . ALA A 1 238 ? -7.921 6.319 -7.210 1.00 23.75 238 ALA A N 1
ATOM 3488 C CA . ALA A 1 238 ? -7.425 5.324 -6.258 1.00 21.69 238 ALA A CA 1
ATOM 3489 C C . ALA A 1 238 ? -7.159 5.938 -4.887 1.00 21.20 238 ALA A C 1
ATOM 3490 O O . ALA A 1 238 ? -7.434 5.342 -3.859 1.00 22.94 238 ALA A O 1
ATOM 3497 N N . PHE A 1 239 ? -6.575 7.124 -4.913 1.00 21.21 239 PHE A N 1
ATOM 3498 C CA . PHE A 1 239 ? -6.296 7.933 -3.730 1.00 21.89 239 PHE A CA 1
ATOM 3499 C C . PHE A 1 239 ? -7.587 8.202 -2.942 1.00 20.75 239 PHE A C 1
ATOM 3500 O O . PHE A 1 239 ? -7.655 7.971 -1.735 1.00 21.23 239 PHE A O 1
ATOM 3517 N N . VAL A 1 240 ? -8.616 8.664 -3.640 1.00 19.82 240 VAL A N 1
ATOM 3518 C CA . VAL A 1 240 ? -9.891 8.948 -2.990 1.00 20.39 240 VAL A CA 1
ATOM 3519 C C . VAL A 1 240 ? -10.432 7.678 -2.334 1.00 19.84 240 VAL A C 1
ATOM 3520 O O . VAL A 1 240 ? -10.772 7.682 -1.157 1.00 21.67 240 VAL A O 1
ATOM 3533 N N . GLY A 1 241 ? -10.462 6.584 -3.073 1.00 21.66 241 GLY A N 1
ATOM 3534 C CA . GLY A 1 241 ? -11.010 5.339 -2.549 1.00 21.27 241 GLY A CA 1
ATOM 3535 C C . GLY A 1 241 ? -10.246 4.813 -1.330 1.00 20.97 241 GLY A C 1
ATOM 3536 O O . GLY A 1 241 ? -10.846 4.396 -0.350 1.00 21.53 241 GLY A O 1
ATOM 3540 N N . GLU A 1 242 ? -8.917 4.861 -1.376 1.00 21.59 242 GLU A N 1
ATOM 3541 C CA . GLU A 1 242 ? -8.087 4.314 -0.288 1.00 21.44 242 GLU A CA 1
ATOM 3542 C C . GLU A 1 242 ? -8.214 5.169 0.978 1.00 19.92 242 GLU A C 1
ATOM 3543 O O . GLU A 1 242 ? -8.359 4.650 2.082 1.00 21.21 242 GLU A O 1
ATOM 3555 N N . VAL A 1 243 ? -8.173 6.487 0.822 1.00 18.45 243 VAL A N 1
ATOM 3556 C CA . VAL A 1 243 ? -8.294 7.362 1.970 1.00 17.83 243 VAL A CA 1
ATOM 3557 C C . VAL A 1 243 ? -9.692 7.266 2.570 1.00 17.09 243 VAL A C 1
ATOM 3558 O O . VAL A 1 243 ? -9.849 7.206 3.777 1.00 17.84 2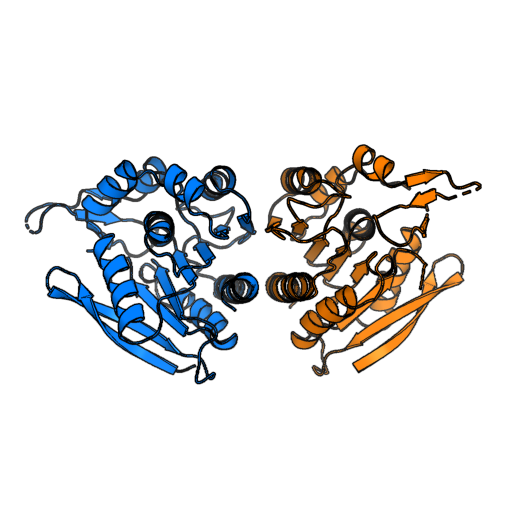43 VAL A O 1
ATOM 3571 N N . LEU A 1 244 ? -10.696 7.264 1.709 1.00 17.05 244 LEU A N 1
ATOM 3572 C CA . LEU A 1 244 ? -12.087 7.196 2.160 1.00 18.40 244 LEU A CA 1
ATOM 3573 C C . LEU A 1 244 ? -12.313 5.921 2.978 1.00 20.54 244 LEU A C 1
ATOM 3574 O O . LEU A 1 244 ? -12.896 5.956 4.073 1.00 20.21 244 LEU A O 1
ATOM 3590 N N . GLY A 1 245 ? -11.842 4.796 2.469 1.00 21.41 245 GLY A N 1
ATOM 3591 C CA . GLY A 1 245 ? -12.033 3.531 3.161 1.00 23.09 245 GLY A CA 1
ATOM 3592 C C . GLY A 1 245 ? -11.352 3.518 4.518 1.00 21.60 245 GLY A C 1
ATOM 3593 O O . GLY A 1 245 ? -11.905 3.050 5.504 1.00 21.88 245 GLY A O 1
ATOM 3597 N N . ALA A 1 246 ? -10.131 4.038 4.573 1.00 19.36 246 ALA A N 1
ATOM 3598 C CA . ALA A 1 246 ? -9.391 4.075 5.831 1.00 19.09 246 ALA A CA 1
ATOM 3599 C C . ALA A 1 246 ? -10.075 4.986 6.851 1.00 20.14 246 ALA A C 1
ATOM 3600 O O . ALA A 1 246 ? -10.172 4.668 8.037 1.00 21.34 246 ALA A O 1
ATOM 3607 N N . TRP A 1 247 ? -10.532 6.140 6.378 1.00 18.96 247 TRP A N 1
ATOM 3608 C CA . TRP A 1 247 ? -11.197 7.088 7.246 1.00 19.34 247 TRP A CA 1
ATOM 3609 C C . TRP A 1 247 ? -12.498 6.535 7.811 1.00 18.61 247 TRP A C 1
ATOM 3610 O O . TRP A 1 247 ? -12.753 6.620 8.997 1.00 20.56 247 TRP A O 1
ATOM 3631 N N . ALA A 1 248 ? -13.317 5.964 6.954 1.00 18.33 248 ALA A N 1
ATOM 3632 C CA . ALA A 1 248 ? -14.631 5.550 7.381 1.00 19.86 248 ALA A CA 1
ATOM 3633 C C . ALA A 1 248 ? -14.599 4.344 8.311 1.00 20.45 248 ALA A C 1
ATOM 3634 O O . ALA A 1 248 ? -15.546 4.120 9.048 1.00 21.16 248 ALA A O 1
ATOM 3641 N N . ARG A 1 249 ? -13.513 3.582 8.297 1.00 21.99 249 ARG A N 1
ATOM 3642 C CA . ARG A 1 249 ? -13.404 2.404 9.141 1.00 24.23 249 ARG A CA 1
ATOM 3643 C C . ARG A 1 249 ? -13.516 2.762 10.636 1.00 25.04 249 ARG A C 1
ATOM 3644 O O . ARG A 1 249 ? -13.972 1.948 11.438 1.00 28.10 249 ARG A O 1
ATOM 3665 N N . ARG A 1 250 ? -13.120 3.983 10.996 1.00 22.95 250 ARG A N 1
ATOM 3666 C CA . ARG A 1 250 ? -13.219 4.464 12.383 1.00 24.71 250 ARG A CA 1
ATOM 3667 C C . ARG A 1 250 ? -14.673 4.462 12.874 1.00 23.63 250 ARG A C 1
ATOM 3668 O O . ARG A 1 250 ? -14.945 4.311 14.075 1.00 27.65 250 ARG A O 1
ATOM 3689 N N . TYR A 1 251 ? -15.603 4.591 11.935 1.00 21.46 251 TYR A N 1
ATOM 3690 C CA . TYR A 1 251 ? -17.007 4.900 12.264 1.00 21.11 251 TYR A CA 1
ATOM 3691 C C . TYR A 1 251 ? -18.005 3.808 11.929 1.00 24.58 251 TYR A C 1
ATOM 3692 O O . TYR A 1 251 ? -19.082 3.739 12.542 1.00 25.58 251 TYR A O 1
ATOM 3710 N N . VAL A 1 252 ? -17.679 2.981 10.945 1.00 26.16 252 VAL A N 1
ATOM 3711 C CA . VAL A 1 252 ? -18.609 1.957 10.491 1.00 33.05 252 VAL A CA 1
ATOM 3712 C C . VAL A 1 252 ? -18.351 0.634 11.209 1.00 43.19 252 VAL A C 1
ATOM 3713 O O . VAL A 1 252 ? -19.235 -0.214 11.274 1.00 48.91 252 VAL A O 1
ATOM 3726 N N . GLY A 1 253 ? -17.129 0.458 11.713 1.00 47.59 253 GLY A N 1
ATOM 3727 C CA . GLY A 1 253 ? -16.742 -0.760 12.412 1.00 52.24 253 GLY A CA 1
ATOM 3728 C C . GLY A 1 253 ? -15.378 -1.263 11.971 1.00 52.91 253 GLY A C 1
ATOM 3729 O O . GLY A 1 253 ? -14.776 -0.739 11.027 1.00 52.82 253 GLY A O 1
ATOM 3733 N N . GLN B 1 2 ? 9.088 -6.657 11.037 1.00 56.12 2 GLN B N 1
ATOM 3734 C CA . GLN B 1 2 ? 10.503 -6.829 11.353 1.00 56.71 2 GLN B CA 1
ATOM 3735 C C . GLN B 1 2 ? 11.013 -5.570 12.059 1.00 54.42 2 GLN B C 1
ATOM 3736 O O . GLN B 1 2 ? 10.793 -4.471 11.580 1.00 51.36 2 GLN B O 1
ATOM 3750 N N . ILE B 1 3 ? 11.669 -5.728 13.207 1.00 55.64 3 ILE B N 1
ATOM 3751 C CA . ILE B 1 3 ? 12.123 -4.578 13.995 1.00 58.11 3 ILE B CA 1
ATOM 3752 C C . ILE B 1 3 ? 13.641 -4.578 14.192 1.00 56.75 3 ILE B C 1
ATOM 3753 O O . ILE B 1 3 ? 14.255 -5.623 14.434 1.00 56.73 3 ILE B O 1
ATOM 3769 N N . LYS B 1 4 ? 14.231 -3.390 14.099 1.00 56.07 4 LYS B N 1
ATOM 3770 C CA . LYS B 1 4 ? 15.673 -3.204 14.256 1.00 58.07 4 LYS B CA 1
ATOM 3771 C C . LYS B 1 4 ? 15.963 -1.955 15.074 1.00 55.72 4 LYS B C 1
ATOM 3772 O O . LYS B 1 4 ? 15.409 -0.901 14.801 1.00 54.13 4 LYS B O 1
ATOM 3791 N N . THR B 1 5 ? 16.830 -2.064 16.074 1.00 53.96 5 THR B N 1
ATOM 3792 C CA . THR B 1 5 ? 17.352 -0.868 16.729 1.00 53.36 5 THR B CA 1
ATOM 3793 C C . THR B 1 5 ? 18.543 -0.391 15.910 1.00 49.40 5 THR B C 1
ATOM 3794 O O . THR B 1 5 ? 19.401 -1.193 15.544 1.00 51.09 5 THR B O 1
ATOM 3805 N N . VAL B 1 6 ? 18.581 0.903 15.613 1.00 44.45 6 VAL B N 1
ATOM 3806 C CA . VAL B 1 6 ? 19.656 1.485 14.819 1.00 42.72 6 VAL B CA 1
ATOM 3807 C C . VAL B 1 6 ? 20.260 2.683 15.554 1.00 41.87 6 VAL B C 1
ATOM 3808 O O . VAL B 1 6 ? 19.602 3.316 16.376 1.00 43.03 6 VAL B O 1
ATOM 3821 N N . THR B 1 7 ? 21.517 2.991 15.270 1.00 41.76 7 THR B N 1
ATOM 3822 C CA . THR B 1 7 ? 22.139 4.173 15.849 1.00 42.05 7 THR B CA 1
ATOM 3823 C C . THR B 1 7 ? 22.790 5.006 14.757 1.00 41.35 7 THR B C 1
ATOM 3824 O O . THR B 1 7 ? 23.126 4.503 13.685 1.00 41.70 7 THR B O 1
ATOM 3835 N N . PHE B 1 8 ? 22.963 6.289 15.045 1.00 41.00 8 PHE B N 1
ATOM 3836 C CA . PHE B 1 8 ? 23.605 7.215 14.128 1.00 40.06 8 PHE B CA 1
ATOM 3837 C C . PHE B 1 8 ? 24.175 8.357 14.958 1.00 41.01 8 PHE B C 1
ATOM 3838 O O . PHE B 1 8 ? 23.963 8.406 16.173 1.00 42.78 8 PHE B O 1
ATOM 3855 N N . GLU B 1 9 ? 24.895 9.262 14.307 1.00 40.04 9 GLU B N 1
ATOM 3856 C CA . GLU B 1 9 ? 25.531 10.384 14.991 1.00 39.79 9 GLU B CA 1
ATOM 3857 C C . GLU B 1 9 ? 25.053 11.702 14.406 1.00 39.13 9 GLU B C 1
ATOM 3858 O O . GLU B 1 9 ? 24.763 11.790 13.208 1.00 37.16 9 GLU B O 1
ATOM 3870 N N . ASN B 1 10 ? 24.956 12.717 15.261 1.00 39.69 10 ASN B N 1
ATOM 3871 C CA . ASN B 1 10 ? 24.700 14.067 14.793 1.00 40.39 10 ASN B CA 1
ATOM 3872 C C . ASN B 1 10 ? 26.040 14.736 14.488 1.00 41.37 10 ASN B C 1
ATOM 3873 O O . ASN B 1 10 ? 27.094 14.084 14.563 1.00 41.36 10 ASN B O 1
ATOM 3884 N N . ASN B 1 11 ? 26.014 16.017 14.133 1.00 42.71 11 ASN B N 1
ATOM 3885 C CA . ASN B 1 11 ? 27.242 16.690 13.695 1.00 45.68 11 ASN B CA 1
ATOM 3886 C C . ASN B 1 11 ? 28.170 17.077 14.841 1.00 48.29 11 ASN B C 1
ATOM 3887 O O . ASN B 1 11 ? 29.219 17.681 14.610 1.00 48.07 11 ASN B O 1
ATOM 3898 N N . ARG B 1 12 ? 27.784 16.737 16.067 1.00 49.29 12 ARG B N 1
ATOM 3899 C CA . ARG B 1 12 ? 28.662 16.902 17.224 1.00 51.33 12 ARG B CA 1
ATOM 3900 C C . ARG B 1 12 ? 29.279 15.572 17.639 1.00 49.02 12 ARG B C 1
ATOM 3901 O O . ARG B 1 12 ? 30.054 15.511 18.594 1.00 48.32 12 ARG B O 1
ATOM 3922 N N . GLY B 1 13 ? 28.927 14.509 16.922 1.00 50.04 13 GLY B N 1
ATOM 3923 C CA . GLY B 1 13 ? 29.457 13.183 17.197 1.00 51.99 13 GLY B CA 1
ATOM 3924 C C . GLY B 1 13 ? 28.694 12.449 18.282 1.00 52.66 13 GLY B C 1
ATOM 3925 O O . GLY B 1 13 ? 29.125 11.402 18.766 1.00 54.14 13 GLY B O 1
ATOM 3929 N N . GLU B 1 14 ? 27.553 13.003 18.672 1.00 51.34 14 GLU B N 1
ATOM 3930 C CA . GLU B 1 14 ? 26.742 12.421 19.733 1.00 51.91 14 GLU B CA 1
ATOM 3931 C C . GLU B 1 14 ? 25.927 11.273 19.152 1.00 51.28 14 GLU B C 1
ATOM 3932 O O . GLU B 1 14 ? 25.342 11.406 18.079 1.00 51.30 14 GLU B O 1
ATOM 3944 N N . ARG B 1 15 ? 25.909 10.147 19.858 1.00 51.05 15 ARG B N 1
ATOM 3945 C CA . ARG B 1 15 ? 25.251 8.942 19.366 1.00 52.61 15 ARG B CA 1
ATOM 3946 C C . ARG B 1 15 ? 23.754 8.978 19.671 1.00 49.55 15 ARG B C 1
ATOM 3947 O O . ARG B 1 15 ? 23.343 9.234 20.804 1.00 50.83 15 ARG B O 1
ATOM 3968 N N . LEU B 1 16 ? 22.947 8.745 18.645 1.00 45.96 16 LEU B N 1
ATOM 3969 C CA . LEU B 1 16 ? 21.500 8.740 18.788 1.00 45.49 16 LEU B CA 1
ATOM 3970 C C . LEU B 1 16 ? 20.995 7.342 18.485 1.00 45.63 16 LEU B C 1
ATOM 3971 O O . LEU B 1 16 ? 21.619 6.614 17.716 1.00 45.42 16 LEU B O 1
ATOM 3987 N N . ALA B 1 17 ? 19.881 6.968 19.108 1.00 46.40 17 ALA B N 1
ATOM 3988 C CA . ALA B 1 17 ? 19.253 5.674 18.867 1.00 45.50 17 ALA B CA 1
ATOM 3989 C C . ALA B 1 17 ? 17.843 5.860 18.320 1.00 43.04 17 ALA B C 1
ATOM 3990 O O . ALA B 1 17 ? 17.181 6.864 18.601 1.00 43.13 17 ALA B O 1
ATOM 3997 N N . ALA B 1 18 ? 17.393 4.900 17.519 1.00 40.76 18 ALA B N 1
ATOM 3998 C CA . ALA B 1 18 ? 16.032 4.920 17.007 1.00 37.78 18 ALA B CA 1
ATOM 3999 C C . ALA B 1 18 ? 15.601 3.495 16.707 1.00 38.64 18 ALA B C 1
ATOM 4000 O O . ALA B 1 18 ? 16.430 2.593 16.662 1.00 39.05 18 ALA B O 1
ATOM 4007 N N . ARG B 1 19 ? 14.303 3.291 16.524 1.00 37.29 19 ARG B N 1
ATOM 4008 C CA . ARG B 1 19 ? 13.798 1.987 16.122 1.00 37.65 19 ARG B CA 1
ATOM 4009 C C . ARG B 1 19 ? 13.337 2.042 14.668 1.00 33.78 19 ARG B C 1
ATOM 4010 O O . ARG B 1 19 ? 12.592 2.941 14.290 1.00 34.00 19 ARG B O 1
ATOM 4031 N N . LEU B 1 20 ? 13.769 1.069 13.867 1.00 31.34 20 LEU B N 1
ATOM 4032 C CA . LEU B 1 20 ? 13.322 0.944 12.483 1.00 30.69 20 LEU B CA 1
ATOM 4033 C C . LEU B 1 20 ? 12.398 -0.258 12.306 1.00 31.10 20 LEU B C 1
ATOM 4034 O O . LEU B 1 20 ? 12.784 -1.403 12.553 1.00 32.90 20 LEU B O 1
ATOM 4050 N N . ASP B 1 21 ? 11.170 0.021 11.893 1.00 30.44 21 ASP B N 1
ATOM 4051 C CA . ASP B 1 21 ? 10.158 -0.997 11.669 1.00 31.42 21 ASP B CA 1
ATOM 4052 C C . ASP B 1 21 ? 10.061 -1.255 10.170 1.00 31.12 21 ASP B C 1
ATOM 4053 O O . ASP B 1 21 ? 9.849 -0.324 9.399 1.00 30.30 21 ASP B O 1
ATOM 4062 N N . LEU B 1 22 ? 10.212 -2.511 9.760 1.00 33.48 22 LEU B N 1
ATOM 4063 C CA . LEU B 1 22 ? 10.247 -2.861 8.347 1.00 33.81 22 LEU B CA 1
ATOM 4064 C C . LEU B 1 22 ? 9.027 -3.693 7.929 1.00 35.55 22 LEU B C 1
ATOM 4065 O O . LEU B 1 22 ? 8.551 -4.540 8.687 1.00 38.73 22 LEU B O 1
ATOM 4081 N N . PRO B 1 23 ? 8.539 -3.478 6.704 1.00 34.39 23 PRO B N 1
ATOM 4082 C CA . PRO B 1 23 ? 7.482 -4.335 6.157 1.00 33.99 23 PRO B CA 1
ATOM 4083 C C . PRO B 1 23 ? 8.035 -5.690 5.710 1.00 35.50 23 PRO B C 1
ATOM 4084 O O . PRO B 1 23 ? 9.249 -5.882 5.664 1.00 36.28 23 PRO B O 1
ATOM 4095 N N . VAL B 1 24 ? 7.141 -6.598 5.353 1.00 38.80 24 VAL B N 1
ATOM 4096 C CA . VAL B 1 24 ? 7.545 -7.799 4.656 1.00 46.29 24 VAL B CA 1
ATOM 4097 C C . VAL B 1 24 ? 8.072 -7.438 3.278 1.00 52.03 24 VAL B C 1
ATOM 4098 O O . VAL B 1 24 ? 9.000 -8.081 2.782 1.00 53.87 24 VAL B O 1
ATOM 4111 N N . ASP B 1 25 ? 7.453 -6.431 2.661 1.00 56.38 25 ASP B N 1
ATOM 4112 C CA . ASP B 1 25 ? 7.893 -5.915 1.367 1.00 61.21 25 ASP B CA 1
ATOM 4113 C C . ASP B 1 25 ? 9.384 -5.722 1.402 1.00 63.76 25 ASP B C 1
ATOM 4114 O O . ASP B 1 25 ? 9.889 -4.854 2.098 1.00 65.54 25 ASP B O 1
ATOM 4123 N N . THR B 1 26 ? 10.101 -6.576 0.684 1.00 63.61 26 THR B N 1
ATOM 4124 C CA . THR B 1 26 ? 11.550 -6.512 0.675 1.00 63.87 26 THR B CA 1
ATOM 4125 C C . THR B 1 26 ? 11.984 -5.233 -0.025 1.00 62.50 26 THR B C 1
ATOM 4126 O O . THR B 1 26 ? 13.153 -4.832 0.038 1.00 64.72 26 THR B O 1
ATOM 4137 N N . GLN B 1 27 ? 11.027 -4.592 -0.686 1.00 56.88 27 GLN B N 1
ATOM 4138 C CA . GLN B 1 27 ? 11.210 -3.237 -1.113 1.00 54.21 27 GLN B CA 1
ATOM 4139 C C . GLN B 1 27 ? 10.091 -2.425 -0.459 1.00 44.58 27 GLN B C 1
ATOM 4140 O O . GLN B 1 27 ? 8.939 -2.446 -0.909 1.00 41.84 27 GLN B O 1
ATOM 4154 N N . PRO B 1 28 ? 10.421 -1.747 0.649 1.00 39.08 28 PRO B N 1
ATOM 4155 C CA . PRO B 1 28 ? 9.488 -0.764 1.208 1.00 33.47 28 PRO B CA 1
ATOM 4156 C C . PRO B 1 28 ? 9.019 0.208 0.138 1.00 33.15 28 PRO B C 1
ATOM 4157 O O . PRO B 1 28 ? 9.823 0.596 -0.721 1.00 36.37 28 PRO B O 1
ATOM 4168 N N . VAL B 1 29 ? 7.747 0.587 0.168 1.00 33.40 29 VAL B N 1
ATOM 4169 C CA . VAL B 1 29 ? 7.242 1.564 -0.795 1.00 34.53 29 VAL B CA 1
ATOM 4170 C C . VAL B 1 29 ? 7.956 2.888 -0.557 1.00 34.09 29 VAL B C 1
ATOM 4171 O O . VAL B 1 29 ? 8.240 3.624 -1.499 1.00 36.78 29 VAL B O 1
ATOM 4184 N N . ALA B 1 30 ? 8.273 3.155 0.705 1.00 31.31 30 ALA B N 1
ATOM 4185 C CA . ALA B 1 30 ? 8.944 4.381 1.103 1.00 27.69 30 ALA B CA 1
ATOM 4186 C C . ALA B 1 30 ? 9.441 4.243 2.527 1.00 24.46 30 ALA B C 1
ATOM 4187 O O . ALA B 1 30 ? 8.941 3.410 3.295 1.00 24.43 30 ALA B O 1
ATOM 4194 N N . TYR B 1 31 ? 10.403 5.085 2.886 1.00 22.67 31 TYR B N 1
ATOM 4195 C CA . TYR B 1 31 ? 10.832 5.212 4.269 1.00 22.62 31 TYR B CA 1
ATOM 4196 C C . TYR B 1 31 ? 10.165 6.452 4.835 1.00 22.21 31 TYR B C 1
ATOM 4197 O O . TYR B 1 31 ? 10.129 7.510 4.188 1.00 24.35 31 TYR B O 1
ATOM 4215 N N . ALA B 1 32 ? 9.662 6.313 6.050 1.00 23.24 32 ALA B N 1
ATOM 4216 C CA . ALA B 1 32 ? 9.061 7.416 6.792 1.00 22.01 32 ALA B CA 1
ATOM 4217 C C . ALA B 1 32 ? 9.833 7.671 8.067 1.00 23.25 32 ALA B C 1
ATOM 4218 O O . ALA B 1 32 ? 10.262 6.737 8.733 1.00 26.02 32 ALA B O 1
ATOM 4225 N N . LEU B 1 33 ? 10.025 8.947 8.384 1.00 21.32 33 LEU B N 1
ATOM 4226 C CA A LEU B 1 33 ? 10.579 9.340 9.664 0.54 21.82 33 LEU B CA 1
ATOM 4227 C CA B LEU B 1 33 ? 10.582 9.347 9.667 0.46 21.82 33 LEU B CA 1
ATOM 4228 C C . LEU B 1 33 ? 9.447 9.850 10.548 1.00 21.43 33 LEU B C 1
ATOM 4229 O O . LEU B 1 33 ? 8.734 10.768 10.173 1.00 22.71 33 LEU B O 1
ATOM 4258 N N . PHE B 1 34 ? 9.303 9.235 11.713 1.00 21.10 34 PHE B N 1
ATOM 4259 C CA . PHE B 1 34 ? 8.186 9.489 12.643 1.00 23.41 34 PHE B CA 1
ATOM 4260 C C . PHE B 1 34 ? 8.734 10.069 13.953 1.00 25.22 34 PHE B C 1
ATOM 4261 O O . PHE B 1 34 ? 9.171 9.324 14.829 1.00 26.72 34 PHE B O 1
ATOM 4278 N N . ALA B 1 35 ? 8.730 11.401 14.054 1.00 23.81 35 ALA B N 1
ATOM 4279 C CA . ALA B 1 35 ? 9.173 12.119 15.241 1.00 23.17 35 ALA B CA 1
ATOM 4280 C C . ALA B 1 35 ? 7.992 12.350 16.146 1.00 25.45 35 ALA B C 1
ATOM 4281 O O . ALA B 1 35 ? 7.030 13.007 15.751 1.00 26.83 35 ALA B O 1
ATOM 4288 N N . HIS B 1 36 ? 8.040 11.827 17.364 1.00 25.21 36 HIS B N 1
ATOM 4289 C CA . HIS B 1 36 ? 6.832 11.856 18.198 1.00 26.33 36 HIS B CA 1
ATOM 4290 C C . HIS B 1 36 ? 7.132 12.060 19.670 1.00 28.08 36 HIS B C 1
ATOM 4291 O O . HIS B 1 36 ? 8.285 11.934 20.118 1.00 29.07 36 HIS B O 1
ATOM 4305 N N . CYS B 1 37 ? 6.064 12.341 20.414 1.00 26.92 37 CYS B N 1
ATOM 4306 C CA . CYS B 1 37 ? 6.130 12.491 21.854 1.00 29.14 37 CYS B CA 1
ATOM 4307 C C . CYS B 1 37 ? 5.234 11.512 22.599 1.00 30.53 37 CYS B C 1
ATOM 4308 O O . CYS B 1 37 ? 4.785 11.820 23.699 1.00 32.80 37 CYS B O 1
ATOM 4316 N N . PHE B 1 38 ? 4.955 10.348 22.013 1.00 31.46 38 PHE B N 1
ATOM 4317 C CA . PHE B 1 38 ? 4.072 9.370 22.663 1.00 33.52 38 PHE B CA 1
ATOM 4318 C C . PHE B 1 38 ? 4.734 8.685 23.853 1.00 36.13 38 PHE B C 1
ATOM 4319 O O . PHE B 1 38 ? 4.071 8.003 24.642 1.00 36.80 38 PHE B O 1
ATOM 4336 N N . THR B 1 39 ? 6.038 8.874 23.995 1.00 37.40 39 THR B N 1
ATOM 4337 C CA . THR B 1 39 ? 6.744 8.346 25.151 1.00 40.00 39 THR B CA 1
ATOM 4338 C C . THR B 1 39 ? 6.253 9.048 26.426 1.00 39.91 39 THR B C 1
ATOM 4339 O O . THR B 1 39 ? 6.478 8.566 27.536 1.00 42.18 39 THR B O 1
ATOM 4350 N N . CYS B 1 40 ? 5.556 10.172 26.260 1.00 38.86 40 CYS B N 1
ATOM 4351 C CA . CYS B 1 40 ? 4.938 10.866 27.390 1.00 37.41 40 CYS B CA 1
ATOM 4352 C C . CYS B 1 40 ? 3.822 10.024 28.000 1.00 37.20 40 CYS B C 1
ATOM 4353 O O . CYS B 1 40 ? 3.428 10.255 29.136 1.00 38.93 40 CYS B O 1
ATOM 4361 N N . SER B 1 41 ? 3.323 9.046 27.243 1.00 37.86 41 SER B N 1
ATOM 4362 C CA . SER B 1 41 ? 2.210 8.203 27.693 1.00 40.57 41 SER B CA 1
ATOM 4363 C C . SER B 1 41 ? 2.692 7.058 28.571 1.00 44.63 41 SER B C 1
ATOM 4364 O O . SER B 1 41 ? 3.890 6.860 28.729 1.00 44.81 41 SER B O 1
ATOM 4372 N N . LYS B 1 42 ? 1.754 6.290 29.125 1.00 48.57 42 LYS B N 1
ATOM 4373 C CA . LYS B 1 42 ? 2.102 5.176 30.006 1.00 52.07 42 LYS B CA 1
ATOM 4374 C C . LYS B 1 42 ? 2.729 4.023 29.225 1.00 51.83 42 LYS B C 1
ATOM 4375 O O . LYS B 1 42 ? 3.377 3.145 29.805 1.00 53.60 42 LYS B O 1
ATOM 4394 N N . ASN B 1 43 ? 2.530 4.024 27.911 1.00 49.07 43 ASN B N 1
ATOM 4395 C CA . ASN B 1 43 ? 3.077 2.986 27.056 1.00 46.89 43 ASN B CA 1
ATOM 4396 C C . ASN B 1 43 ? 3.276 3.523 25.642 1.00 44.46 43 ASN B C 1
ATOM 4397 O O . ASN B 1 43 ? 2.901 4.655 25.347 1.00 43.57 43 ASN B O 1
ATOM 4408 N N . LEU B 1 44 ? 3.867 2.706 24.775 1.00 42.95 44 LEU B N 1
ATOM 4409 C CA . LEU B 1 44 ? 4.142 3.107 23.401 1.00 41.36 44 LEU B CA 1
ATOM 4410 C C . LEU B 1 44 ? 3.106 2.539 22.439 1.00 39.15 44 LEU B C 1
ATOM 4411 O O . LEU B 1 44 ? 3.375 2.402 21.247 1.00 38.40 44 LEU B O 1
ATOM 4427 N N . LYS B 1 45 ? 1.911 2.237 22.946 1.00 37.80 45 LYS B N 1
ATOM 4428 C CA . LYS B 1 45 ? 0.887 1.617 22.114 1.00 38.72 45 LYS B CA 1
ATOM 4429 C C . LYS B 1 45 ? 0.540 2.473 20.899 1.00 36.24 45 LYS B C 1
ATOM 4430 O O . LYS B 1 45 ? 0.301 1.940 19.820 1.00 37.00 45 LYS B O 1
ATOM 4449 N N . ALA B 1 46 ? 0.527 3.795 21.059 1.00 33.52 46 ALA B N 1
ATOM 4450 C CA . ALA B 1 46 ? 0.132 4.651 19.959 1.00 33.44 46 ALA B CA 1
ATOM 4451 C C . ALA B 1 46 ? 1.182 4.596 18.848 1.00 32.89 46 ALA B C 1
ATOM 4452 O O . ALA B 1 46 ? 0.833 4.509 17.673 1.00 32.06 46 ALA B O 1
ATOM 4459 N N . VAL B 1 47 ? 2.463 4.618 19.221 1.00 34.40 47 VAL B N 1
ATOM 4460 C CA . VAL B 1 47 ? 3.547 4.583 18.231 1.00 34.62 47 VAL B CA 1
ATOM 4461 C C . VAL B 1 47 ? 3.505 3.266 17.491 1.00 34.71 47 VAL B C 1
ATOM 4462 O O . VAL B 1 47 ? 3.597 3.215 16.272 1.00 34.70 47 VAL B O 1
ATOM 4475 N N . THR B 1 48 ? 3.356 2.198 18.262 1.00 36.37 48 THR B N 1
ATOM 4476 C CA . THR B 1 48 ? 3.358 0.849 17.729 1.00 37.08 48 THR B CA 1
ATOM 4477 C C . THR B 1 48 ? 2.185 0.645 16.784 1.00 34.27 48 THR B C 1
ATOM 4478 O O . THR B 1 48 ? 2.327 0.039 15.724 1.00 35.09 48 THR B O 1
ATOM 4489 N N . THR B 1 49 ? 1.025 1.168 17.166 1.00 31.17 49 THR B N 1
ATOM 4490 C CA . THR B 1 49 ? -0.170 1.008 16.358 1.00 31.16 49 THR B CA 1
ATOM 4491 C C . THR B 1 49 ? -0.051 1.779 15.045 1.00 29.23 49 THR B C 1
ATOM 4492 O O . THR B 1 49 ? -0.381 1.264 13.978 1.00 30.54 49 THR B O 1
ATOM 4503 N N . ILE B 1 50 ? 0.429 3.012 15.115 1.00 28.51 50 ILE B N 1
ATOM 4504 C CA . ILE B 1 50 ? 0.608 3.808 13.900 1.00 27.65 50 ILE B CA 1
ATOM 4505 C C . ILE B 1 50 ? 1.670 3.167 13.024 1.00 27.05 50 ILE B C 1
ATOM 4506 O O . ILE B 1 50 ? 1.482 3.006 11.824 1.00 27.63 50 ILE B O 1
ATOM 4522 N N . SER B 1 51 ? 2.784 2.783 13.627 1.00 28.65 51 SER B N 1
ATOM 4523 C CA . SER B 1 51 ? 3.839 2.153 12.857 1.00 30.46 51 SER B CA 1
ATOM 4524 C C . SER B 1 51 ? 3.369 0.852 12.200 1.00 32.62 51 SER B C 1
ATOM 4525 O O . SER B 1 51 ? 3.677 0.603 11.025 1.00 32.28 51 SER B O 1
ATOM 4533 N N . ARG B 1 52 ? 2.598 0.044 12.932 1.00 34.10 52 ARG B N 1
ATOM 4534 C CA . ARG B 1 52 ? 2.097 -1.207 12.390 1.00 36.77 52 ARG B CA 1
ATOM 4535 C C . ARG B 1 52 ? 1.154 -0.929 11.220 1.00 34.27 52 ARG B C 1
ATOM 4536 O O . ARG B 1 52 ? 1.186 -1.619 10.211 1.00 33.82 52 ARG B O 1
ATOM 4557 N N . ALA B 1 53 ? 0.334 0.112 11.335 1.00 32.21 53 ALA B N 1
ATOM 4558 C CA . ALA B 1 53 ? -0.561 0.462 10.234 1.00 30.49 53 ALA B CA 1
ATOM 4559 C C . ALA B 1 53 ? 0.270 0.774 8.988 1.00 28.89 53 ALA B C 1
ATOM 4560 O O . ALA B 1 53 ? -0.074 0.378 7.883 1.00 30.13 53 ALA B O 1
ATOM 4567 N N . LEU B 1 54 ? 1.391 1.461 9.176 1.00 26.61 54 LEU B N 1
ATOM 4568 C CA . LEU B 1 54 ? 2.202 1.880 8.047 1.00 25.47 54 LEU B CA 1
ATOM 4569 C C . LEU B 1 54 ? 3.007 0.723 7.456 1.00 26.71 54 LEU B C 1
ATOM 4570 O O . LEU B 1 54 ? 3.107 0.607 6.237 1.00 27.26 54 LEU B O 1
ATOM 4586 N N . THR B 1 55 ? 3.578 -0.132 8.303 1.00 27.56 55 THR B N 1
ATOM 4587 C CA . THR B 1 55 ? 4.365 -1.261 7.790 1.00 30.25 55 THR B CA 1
ATOM 4588 C C . THR B 1 55 ? 3.451 -2.262 7.093 1.00 31.52 55 THR B C 1
ATOM 4589 O O . THR B 1 55 ? 3.863 -2.903 6.121 1.00 33.43 55 THR B O 1
ATOM 4600 N N . THR B 1 56 ? 2.203 -2.363 7.552 1.00 32.89 56 THR B N 1
ATOM 4601 C CA . THR B 1 56 ? 1.237 -3.241 6.887 1.00 35.64 56 THR B CA 1
ATOM 4602 C C . THR B 1 56 ? 0.972 -2.737 5.468 1.00 35.54 56 THR B C 1
ATOM 4603 O O . THR B 1 56 ? 0.690 -3.524 4.567 1.00 38.52 56 THR B O 1
ATOM 4614 N N . GLN B 1 57 ? 1.082 -1.419 5.281 1.00 34.08 57 GLN B N 1
ATOM 4615 C CA . GLN B 1 57 ? 0.888 -0.791 3.976 1.00 33.03 57 GLN B CA 1
ATOM 4616 C C . GLN B 1 57 ? 2.165 -0.766 3.127 1.00 33.91 57 GLN B C 1
ATOM 4617 O O . GLN B 1 57 ? 2.155 -0.280 2.006 1.00 36.51 57 GLN B O 1
ATOM 4631 N N . GLY B 1 58 ? 3.263 -1.282 3.665 1.00 30.57 58 GLY B N 1
ATOM 4632 C CA . GLY B 1 58 ? 4.497 -1.399 2.904 1.00 29.87 58 GLY B CA 1
ATOM 4633 C C . GLY B 1 58 ? 5.550 -0.338 3.214 1.00 29.63 58 GLY B C 1
ATOM 4634 O O . GLY B 1 58 ? 6.609 -0.327 2.580 1.00 30.32 58 GLY B O 1
ATOM 4638 N N . TYR B 1 59 ? 5.271 0.562 4.156 1.00 27.36 59 TYR B N 1
ATOM 4639 C CA . TYR B 1 59 ? 6.271 1.555 4.570 1.00 25.61 59 TYR B CA 1
ATOM 4640 C C . TYR B 1 59 ? 7.288 0.984 5.537 1.00 24.73 59 TYR B C 1
ATOM 4641 O O . TYR B 1 59 ? 6.967 0.119 6.337 1.00 27.75 59 TYR B O 1
ATOM 4659 N N . ALA B 1 60 ? 8.520 1.488 5.461 1.00 24.74 60 ALA B N 1
ATOM 4660 C CA . ALA B 1 60 ? 9.466 1.351 6.558 1.00 23.55 60 ALA B CA 1
ATOM 4661 C C . ALA B 1 60 ? 9.327 2.597 7.417 1.00 24.96 60 ALA B C 1
ATOM 4662 O O . ALA B 1 60 ? 9.109 3.681 6.884 1.00 26.09 60 ALA B O 1
ATOM 4669 N N . VAL B 1 61 ? 9.450 2.446 8.728 1.00 24.54 61 VAL B N 1
ATOM 4670 C CA . VAL B 1 61 ? 9.185 3.548 9.651 1.00 24.86 61 VAL B CA 1
ATOM 4671 C C . VAL B 1 61 ? 10.323 3.688 10.637 1.00 24.85 61 VAL B C 1
ATOM 4672 O O . VAL B 1 61 ? 10.560 2.799 11.445 1.00 27.05 61 VAL B O 1
ATOM 4685 N N . LEU B 1 62 ? 11.019 4.816 10.572 1.00 24.09 62 LEU B N 1
ATOM 4686 C CA . LEU B 1 62 ? 12.022 5.153 11.585 1.00 23.51 62 LEU B CA 1
ATOM 4687 C C . LEU B 1 62 ? 11.376 5.976 12.703 1.00 24.69 62 LEU B C 1
ATOM 4688 O O . LEU B 1 62 ? 10.975 7.122 12.501 1.00 24.89 62 LEU B O 1
ATOM 4704 N N . ARG B 1 63 ? 11.296 5.371 13.879 1.00 27.35 63 ARG B N 1
ATOM 4705 C CA . ARG B 1 63 ? 10.679 5.980 15.045 1.00 29.90 63 ARG B CA 1
ATOM 4706 C C . ARG B 1 63 ? 11.719 6.778 15.800 1.00 30.27 63 ARG B C 1
ATOM 4707 O O . ARG B 1 63 ? 12.727 6.237 16.252 1.00 31.65 63 ARG B O 1
ATOM 4728 N N . PHE B 1 64 ? 11.466 8.073 15.909 1.00 28.10 64 PHE B N 1
ATOM 4729 C CA . PHE B 1 64 ? 12.374 9.023 16.530 1.00 30.33 64 PHE B CA 1
ATOM 4730 C C . PHE B 1 64 ? 11.670 9.636 17.737 1.00 29.13 64 PHE B C 1
ATOM 4731 O O . PHE B 1 64 ? 10.635 10.299 17.609 1.00 29.23 64 PHE B O 1
ATOM 4748 N N . ASP B 1 65 ? 12.224 9.375 18.910 1.00 30.42 65 ASP B N 1
ATOM 4749 C CA . ASP B 1 65 ? 11.643 9.833 20.167 1.00 32.82 65 ASP B CA 1
ATOM 4750 C C . ASP B 1 65 ? 12.096 11.259 20.450 1.00 33.27 65 ASP B C 1
ATOM 4751 O O . ASP B 1 65 ? 13.233 11.512 20.854 1.00 33.69 65 ASP B O 1
ATOM 4760 N N . PHE B 1 66 ? 11.179 12.188 20.228 1.00 34.68 66 PHE B N 1
ATOM 4761 C CA . PHE B 1 66 ? 11.453 13.602 20.382 1.00 36.41 66 PHE B CA 1
ATOM 4762 C C . PHE B 1 66 ? 11.754 13.970 21.837 1.00 37.84 66 PHE B C 1
ATOM 4763 O O . PHE B 1 66 ? 12.480 14.930 22.097 1.00 39.85 66 PHE B O 1
ATOM 4780 N N . THR B 1 67 ? 11.212 13.199 22.781 1.00 38.23 67 THR B N 1
ATOM 4781 C CA . THR B 1 67 ? 11.225 13.588 24.196 1.00 39.41 67 THR B CA 1
ATOM 4782 C C . THR B 1 67 ? 12.514 13.270 24.922 1.00 43.54 67 THR B C 1
ATOM 4783 O O . THR B 1 67 ? 12.791 13.849 25.979 1.00 44.13 67 THR B O 1
ATOM 4794 N N . GLY B 1 68 ? 13.284 12.334 24.377 1.00 45.79 68 GLY B N 1
ATOM 4795 C CA . GLY B 1 68 ? 14.501 11.882 25.028 1.00 48.37 68 GLY B CA 1
ATOM 4796 C C . GLY B 1 68 ? 14.239 11.028 26.254 1.00 50.78 68 GLY B C 1
ATOM 4797 O O . GLY B 1 68 ? 15.162 10.720 26.997 1.00 51.08 68 GLY B O 1
ATOM 4801 N N . LEU B 1 69 ? 12.986 10.645 26.477 1.00 52.57 69 LEU B N 1
ATOM 4802 C CA . LEU B 1 69 ? 12.640 9.827 27.640 1.00 55.39 69 LEU B CA 1
ATOM 4803 C C . LEU B 1 69 ? 12.983 8.352 27.432 1.00 58.46 69 LEU B C 1
ATOM 4804 O O . LEU B 1 69 ? 13.046 7.585 28.396 1.00 58.84 69 LEU B O 1
ATOM 4820 N N . GLY B 1 70 ? 13.185 7.958 26.175 1.00 61.05 70 GLY B N 1
ATOM 4821 C CA . GLY B 1 70 ? 13.530 6.586 25.840 1.00 64.67 70 GLY B CA 1
ATOM 4822 C C . GLY B 1 70 ? 12.330 5.767 25.397 1.00 67.22 70 GLY B C 1
ATOM 4823 O O . GLY B 1 70 ? 12.460 4.844 24.587 1.00 68.68 70 GLY B O 1
ATOM 4827 N N . ASN B 1 84 ? 17.120 18.402 19.549 1.00 46.16 84 ASN B N 1
ATOM 4828 C CA . ASN B 1 84 ? 17.022 19.657 18.819 1.00 43.05 84 ASN B CA 1
ATOM 4829 C C . ASN B 1 84 ? 16.841 19.386 17.319 1.00 41.29 84 ASN B C 1
ATOM 4830 O O . ASN B 1 84 ? 16.669 18.230 16.893 1.00 41.58 84 ASN B O 1
ATOM 4841 N N . PHE B 1 85 ? 16.869 20.439 16.512 1.00 38.37 85 PHE B N 1
ATOM 4842 C CA . PHE B 1 85 ? 16.648 20.265 15.078 1.00 37.12 85 PHE B CA 1
ATOM 4843 C C . PHE B 1 85 ? 17.767 19.444 14.445 1.00 34.83 85 PHE B C 1
ATOM 4844 O O . PHE B 1 85 ? 17.526 18.646 13.525 1.00 34.54 85 PHE B O 1
ATOM 4861 N N . GLU B 1 86 ? 18.985 19.611 14.943 1.00 34.61 86 GLU B N 1
ATOM 4862 C CA . GLU B 1 86 ? 20.110 18.894 14.348 1.00 34.62 86 GLU B CA 1
ATOM 4863 C C . GLU B 1 86 ? 19.939 17.389 14.548 1.00 33.39 86 GLU B C 1
ATOM 4864 O O . GLU B 1 86 ? 20.302 16.615 13.682 1.00 32.33 86 GLU B O 1
ATOM 4876 N N . ASP B 1 87 ? 19.368 16.981 15.679 1.00 33.78 87 ASP B N 1
ATOM 4877 C CA . ASP B 1 87 ? 19.138 15.563 15.932 1.00 34.57 87 ASP B CA 1
ATOM 4878 C C . ASP B 1 87 ? 18.164 15.016 14.890 1.00 31.44 87 ASP B C 1
ATOM 4879 O O . ASP B 1 87 ? 18.350 13.922 14.375 1.00 30.81 87 ASP B O 1
ATOM 4888 N N . LEU B 1 88 ? 17.131 15.786 14.561 1.00 31.20 88 LEU B N 1
ATOM 4889 C CA . LEU B 1 88 ? 16.174 15.347 13.549 1.00 29.27 88 LEU B CA 1
ATOM 4890 C C . LEU B 1 88 ? 16.824 15.320 12.156 1.00 27.10 88 LEU B C 1
ATOM 4891 O O . LEU B 1 88 ? 16.667 14.351 11.402 1.00 26.74 88 LEU B O 1
ATOM 4907 N N . ARG B 1 89 ? 17.600 16.355 11.832 1.00 24.14 89 ARG B N 1
ATOM 4908 C CA . ARG B 1 89 ? 18.299 16.360 10.565 1.00 24.63 89 ARG B CA 1
ATOM 4909 C C . ARG B 1 89 ? 19.228 15.164 10.469 1.00 23.76 89 ARG B C 1
ATOM 4910 O O . ARG B 1 89 ? 19.350 14.559 9.411 1.00 24.63 89 ARG B O 1
ATOM 4931 N N . ALA B 1 90 ? 19.893 14.838 11.571 1.00 25.36 90 ALA B N 1
ATOM 4932 C CA . ALA B 1 90 ? 20.824 13.714 11.571 1.00 26.83 90 ALA B CA 1
ATOM 4933 C C . ALA B 1 90 ? 20.113 12.406 11.274 1.00 25.39 90 ALA B C 1
ATOM 4934 O O . ALA B 1 90 ? 20.676 11.519 10.638 1.00 26.04 90 ALA B O 1
ATOM 4941 N N . ALA B 1 91 ? 18.869 12.288 11.723 1.00 23.55 91 ALA B N 1
ATOM 4942 C CA . ALA B 1 91 ? 18.110 11.068 11.461 1.00 23.24 91 ALA B CA 1
ATOM 4943 C C . ALA B 1 91 ? 17.765 10.968 9.974 1.00 23.04 91 ALA B C 1
ATOM 4944 O O . ALA B 1 91 ? 17.790 9.885 9.380 1.00 25.08 91 ALA B O 1
ATOM 4951 N N . CYS B 1 92 ? 17.420 12.096 9.376 1.00 24.70 92 CYS B N 1
ATOM 4952 C CA . CYS B 1 92 ? 17.143 12.159 7.938 1.00 24.43 92 CYS B CA 1
ATOM 4953 C C . CYS B 1 92 ? 18.389 11.844 7.121 1.00 24.46 92 CYS B C 1
ATOM 4954 O O . CYS B 1 92 ? 18.321 11.122 6.126 1.00 24.13 92 CYS B O 1
ATOM 4962 N N . ARG B 1 93 ? 19.524 12.418 7.520 1.00 24.56 93 ARG B N 1
ATOM 4963 C CA . ARG B 1 93 ? 20.762 12.146 6.817 1.00 25.00 93 ARG B CA 1
ATOM 4964 C C . ARG B 1 93 ? 21.154 10.669 6.950 1.00 26.00 93 ARG B C 1
ATOM 4965 O O . ARG B 1 93 ? 21.703 10.096 6.015 1.00 26.43 93 ARG B O 1
ATOM 4986 N N . PHE B 1 94 ? 20.888 10.076 8.112 1.00 24.49 94 PHE B N 1
ATOM 4987 C CA . PHE B 1 94 ? 21.175 8.651 8.354 1.00 24.72 94 PHE B CA 1
ATOM 4988 C C . PHE B 1 94 ? 20.391 7.779 7.382 1.00 24.29 94 PHE B C 1
ATOM 4989 O O . PHE B 1 94 ? 20.941 6.872 6.753 1.00 24.64 94 PHE B O 1
ATOM 5006 N N . LEU B 1 95 ? 19.108 8.071 7.231 1.00 21.75 95 LEU B N 1
ATOM 5007 C CA . LEU B 1 95 ? 18.313 7.282 6.306 1.00 22.08 95 LEU B CA 1
ATOM 5008 C C . LEU B 1 95 ? 18.809 7.450 4.875 1.00 22.42 95 LEU B C 1
ATOM 5009 O O . LEU B 1 95 ? 18.888 6.474 4.127 1.00 23.85 95 LEU B O 1
ATOM 5025 N N . SER B 1 96 ? 19.133 8.688 4.489 1.00 23.04 96 SER B N 1
ATOM 5026 C CA . SER B 1 96 ? 19.650 8.945 3.144 1.00 24.40 96 SER B CA 1
ATOM 5027 C C . SER B 1 96 ? 20.941 8.230 2.877 1.00 26.82 96 SER B C 1
ATOM 5028 O O . SER B 1 96 ? 21.180 7.808 1.753 1.00 28.49 96 SER B O 1
ATOM 5036 N N . ALA B 1 97 ? 21.783 8.116 3.898 1.00 26.02 97 ALA B N 1
ATOM 5037 C CA . ALA B 1 97 ? 23.073 7.456 3.725 1.00 28.01 97 ALA B CA 1
ATOM 5038 C C . ALA B 1 97 ? 22.941 5.949 3.640 1.00 28.48 97 ALA B C 1
ATOM 5039 O O . ALA B 1 97 ? 23.492 5.337 2.719 1.00 29.91 97 ALA B O 1
ATOM 5046 N N . GLN B 1 98 ? 22.219 5.361 4.598 1.00 28.95 98 GLN B N 1
ATOM 5047 C CA . GLN B 1 98 ? 22.261 3.916 4.846 1.00 31.20 98 GLN B CA 1
ATOM 5048 C C . GLN B 1 98 ? 21.046 3.137 4.353 1.00 28.25 98 GLN B C 1
ATOM 5049 O O . GLN B 1 98 ? 21.098 1.888 4.278 1.00 30.54 98 GLN B O 1
ATOM 5063 N N . TYR B 1 99 ? 19.960 3.855 4.060 1.00 27.17 99 TYR B N 1
ATOM 5064 C CA . TYR B 1 99 ? 18.717 3.260 3.558 1.00 26.52 99 TYR B CA 1
ATOM 5065 C C . TYR B 1 99 ? 18.235 4.025 2.324 1.00 26.59 99 TYR B C 1
ATOM 5066 O O . TYR B 1 99 ? 18.896 3.976 1.296 1.00 27.55 99 TYR B O 1
ATOM 5084 N N . GLU B 1 100 ? 17.075 4.678 2.403 1.00 27.20 100 GLU B N 1
ATOM 5085 C CA . GLU B 1 100 ? 16.628 5.619 1.376 1.00 27.91 100 GLU B CA 1
ATOM 5086 C C . GLU B 1 100 ? 16.258 6.911 2.073 1.00 25.51 100 GLU B C 1
ATOM 5087 O O . GLU B 1 100 ? 15.812 6.878 3.227 1.00 25.07 100 GLU B O 1
ATOM 5099 N N . PRO B 1 101 ? 16.388 8.048 1.375 1.00 24.75 101 PRO B N 1
ATOM 5100 C CA . PRO B 1 101 ? 15.926 9.281 2.002 1.00 24.18 101 PRO B CA 1
ATOM 5101 C C . PRO B 1 101 ? 14.445 9.187 2.348 1.00 24.08 101 PRO B C 1
ATOM 5102 O O . PRO B 1 101 ? 13.690 8.601 1.574 1.00 26.11 101 PRO B O 1
ATOM 5113 N N . PRO B 1 102 ? 14.039 9.721 3.504 1.00 22.48 102 PRO B N 1
ATOM 5114 C CA . PRO B 1 102 ? 12.625 9.592 3.844 1.00 23.72 102 PRO B CA 1
ATOM 5115 C C . PRO B 1 102 ? 11.771 10.393 2.875 1.00 22.28 102 PRO B C 1
ATOM 5116 O O . PRO B 1 102 ? 12.059 11.575 2.571 1.00 25.45 102 PRO B O 1
ATOM 5127 N N . ALA B 1 103 ? 10.726 9.755 2.375 1.00 21.57 103 ALA B N 1
ATOM 5128 C CA . ALA B 1 103 ? 9.822 10.421 1.444 1.00 21.92 103 ALA B CA 1
ATOM 5129 C C . ALA B 1 103 ? 8.635 10.995 2.199 1.00 20.46 103 ALA B C 1
ATOM 5130 O O . ALA B 1 103 ? 7.890 11.817 1.667 1.00 21.51 103 ALA B O 1
ATOM 5137 N N . LEU B 1 104 ? 8.469 10.536 3.433 1.00 18.72 104 LEU B N 1
ATOM 5138 C CA . LEU B 1 104 ? 7.371 10.955 4.295 1.00 19.43 104 LEU B CA 1
ATOM 5139 C C . LEU B 1 104 ? 7.933 11.370 5.654 1.00 18.54 104 LEU B C 1
ATOM 5140 O O . LEU B 1 104 ? 8.678 10.614 6.284 1.00 21.11 104 LEU B O 1
ATOM 5156 N N . LEU B 1 105 ? 7.625 12.588 6.092 1.00 19.82 105 LEU B N 1
ATOM 5157 C CA . LEU B 1 105 ? 7.885 12.976 7.484 1.00 20.08 105 LEU B CA 1
ATOM 5158 C C . LEU B 1 105 ? 6.578 13.053 8.234 1.00 19.87 105 LEU B C 1
ATOM 5159 O O . LEU B 1 105 ? 5.604 13.633 7.746 1.00 20.99 105 LEU B O 1
ATOM 5175 N N . ILE B 1 106 ? 6.600 12.494 9.437 1.00 19.11 106 ILE B N 1
ATOM 5176 C CA . ILE B 1 106 ? 5.467 12.483 10.352 1.00 21.33 106 ILE B CA 1
ATOM 5177 C C . ILE B 1 106 ? 5.920 13.081 11.675 1.00 22.11 106 ILE B C 1
ATOM 5178 O O . ILE B 1 106 ? 6.933 12.661 12.228 1.00 23.21 106 ILE B O 1
ATOM 5194 N N . GLY B 1 107 ? 5.155 14.025 12.205 1.00 21.49 107 GLY B N 1
ATOM 5195 C CA . GLY B 1 107 ? 5.501 14.627 13.474 1.00 21.79 107 GLY B CA 1
ATOM 5196 C C . GLY B 1 107 ? 4.313 14.767 14.388 1.00 23.20 107 GLY B C 1
ATOM 5197 O O . GLY B 1 107 ? 3.278 15.300 13.998 1.00 23.95 107 GLY B O 1
ATOM 5201 N N . HIS B 1 108 ? 4.472 14.281 15.610 1.00 22.65 108 HIS B N 1
ATOM 5202 C CA . HIS B 1 108 ? 3.447 14.395 16.640 1.00 22.52 108 HIS B CA 1
ATOM 5203 C C . HIS B 1 108 ? 3.826 15.464 17.658 1.00 23.84 108 HIS B C 1
ATOM 5204 O O . HIS B 1 108 ? 4.952 15.472 18.168 1.00 24.70 108 HIS B O 1
ATOM 5218 N N . SER B 1 109 ? 2.862 16.343 17.949 1.00 23.62 109 SER B N 1
ATOM 5219 C CA . SER B 1 109 ? 2.973 17.344 19.007 1.00 25.57 109 SER B CA 1
ATOM 5220 C C . SER B 1 109 ? 4.151 18.268 18.713 1.00 24.55 109 SER B C 1
ATOM 5221 O O . SER B 1 109 ? 4.245 18.818 17.627 1.00 24.14 109 SER B O 1
ATOM 5229 N N . LEU B 1 110 ? 5.060 18.440 19.658 1.00 25.78 110 LEU B N 1
ATOM 5230 C CA . LEU B 1 110 ? 6.234 19.264 19.402 1.00 28.37 110 LEU B CA 1
ATOM 5231 C C . LEU B 1 110 ? 7.073 18.683 18.281 1.00 28.50 110 LEU B C 1
ATOM 5232 O O . LEU B 1 110 ? 7.752 19.420 17.572 1.00 29.40 110 LEU B O 1
ATOM 5248 N N . GLY B 1 111 ? 7.020 17.360 18.112 1.00 26.36 111 GLY B N 1
ATOM 5249 C CA . GLY B 1 111 ? 7.678 16.722 16.982 1.00 26.15 111 GLY B CA 1
ATOM 5250 C C . GLY B 1 111 ? 7.094 17.180 15.652 1.00 25.51 111 GLY B C 1
ATOM 5251 O O . GLY B 1 111 ? 7.764 17.171 14.621 1.00 25.54 111 GLY B O 1
ATOM 5255 N N . GLY B 1 112 ? 5.823 17.559 15.679 1.00 23.88 112 GLY B N 1
ATOM 5256 C CA . GLY B 1 112 ? 5.145 18.099 14.512 1.00 25.37 112 GLY B CA 1
ATOM 5257 C C . GLY B 1 112 ? 5.666 19.481 14.155 1.00 25.04 112 GLY B C 1
ATOM 5258 O O . GLY B 1 112 ? 5.895 19.807 12.988 1.00 25.04 112 GLY B O 1
ATOM 5262 N N . ALA B 1 113 ? 5.831 20.314 15.170 1.00 26.41 113 ALA B N 1
ATOM 5263 C CA . ALA B 1 113 ? 6.467 21.608 14.968 1.00 28.01 113 ALA B CA 1
ATOM 5264 C C . ALA B 1 113 ? 7.865 21.404 14.376 1.00 27.54 113 ALA B C 1
ATOM 5265 O O . ALA B 1 113 ? 8.261 22.089 13.431 1.00 28.46 113 ALA B O 1
ATOM 5272 N N . ALA B 1 114 ? 8.614 20.456 14.924 1.00 26.71 114 ALA B N 1
ATOM 5273 C CA . ALA B 1 114 ? 9.982 20.227 14.452 1.00 26.38 114 ALA B CA 1
ATOM 5274 C C . ALA B 1 114 ? 10.018 19.774 12.990 1.00 25.80 114 ALA B C 1
ATOM 5275 O O . ALA B 1 114 ? 10.842 20.236 12.199 1.00 26.57 114 ALA B O 1
ATOM 5282 N N . VAL B 1 115 ? 9.139 18.856 12.623 1.00 23.89 115 VAL B N 1
ATOM 5283 C CA . VAL B 1 115 ? 9.116 18.348 11.260 1.00 22.70 115 VAL B CA 1
ATOM 5284 C C . VAL B 1 115 ? 8.733 19.457 10.291 1.00 23.26 115 VAL B C 1
ATOM 5285 O O . VAL B 1 115 ? 9.301 19.556 9.196 1.00 25.03 115 VAL B O 1
ATOM 5298 N N . LEU B 1 116 ? 7.786 20.307 10.683 1.00 23.39 116 LEU B N 1
ATOM 5299 C CA . LEU B 1 116 ? 7.379 21.399 9.812 1.00 24.24 116 LEU B CA 1
ATOM 5300 C C . LEU B 1 116 ? 8.536 22.371 9.654 1.00 26.65 116 LEU B C 1
ATOM 5301 O O . LEU B 1 116 ? 8.755 22.931 8.576 1.00 29.13 116 LEU B O 1
ATOM 5317 N N . ALA B 1 117 ? 9.296 22.545 10.726 1.00 27.41 117 ALA B N 1
ATOM 5318 C CA . ALA B 1 117 ? 10.410 23.496 10.718 1.00 28.42 117 ALA B CA 1
ATOM 5319 C C . ALA B 1 117 ? 11.609 23.036 9.871 1.00 28.89 117 ALA B C 1
ATOM 5320 O O . ALA B 1 117 ? 12.381 23.881 9.424 1.00 31.47 117 ALA B O 1
ATOM 5327 N N . VAL B 1 118 ? 11.777 21.727 9.642 1.00 27.61 118 VAL B N 1
ATOM 5328 C CA . VAL B 1 118 ? 12.951 21.254 8.887 1.00 28.06 118 VAL B CA 1
ATOM 5329 C C . VAL B 1 118 ? 12.621 20.599 7.535 1.00 27.47 118 VAL B C 1
ATOM 5330 O O . VAL B 1 118 ? 13.527 20.344 6.751 1.00 25.81 118 VAL B O 1
ATOM 5343 N N . ALA B 1 119 ? 11.341 20.366 7.235 1.00 25.06 119 ALA B N 1
ATOM 5344 C CA . ALA B 1 119 ? 10.991 19.591 6.043 1.00 25.94 119 ALA B CA 1
ATOM 5345 C C . ALA B 1 119 ? 11.551 20.203 4.766 1.00 25.00 119 ALA B C 1
ATOM 5346 O O . ALA B 1 119 ? 11.961 19.496 3.857 1.00 26.28 119 ALA B O 1
ATOM 5353 N N . GLY B 1 120 ? 11.577 21.528 4.709 1.00 24.36 120 GLY B N 1
ATOM 5354 C CA . GLY B 1 120 ? 12.097 22.231 3.554 1.00 24.27 120 GLY B CA 1
ATOM 5355 C C . GLY B 1 120 ? 13.571 22.005 3.276 1.00 26.14 120 GLY B C 1
ATOM 5356 O O . GLY B 1 120 ? 14.062 22.305 2.182 1.00 28.17 120 GLY B O 1
ATOM 5360 N N . GLU B 1 121 ? 14.298 21.507 4.266 1.00 25.84 121 GLU B N 1
ATOM 5361 C CA . GLU B 1 121 ? 15.724 21.252 4.089 1.00 24.42 121 GLU B CA 1
ATOM 5362 C C . GLU B 1 121 ? 15.979 19.957 3.315 1.00 24.71 121 GLU B C 1
ATOM 5363 O O . GLU B 1 121 ? 17.113 19.694 2.904 1.00 27.27 121 GLU B O 1
ATOM 5375 N N . PHE B 1 122 ? 14.918 19.186 3.080 1.00 23.86 122 PHE B N 1
ATOM 5376 C CA . PHE B 1 122 ? 15.034 17.851 2.517 1.00 23.23 122 PHE B CA 1
ATOM 5377 C C . PHE B 1 122 ? 14.200 17.660 1.260 1.00 24.71 122 PHE B C 1
ATOM 5378 O O . PHE B 1 122 ? 13.035 17.267 1.334 1.00 25.84 122 PHE B O 1
ATOM 5395 N N . PRO B 1 123 ? 14.794 17.918 0.094 1.00 24.11 123 PRO B N 1
ATOM 5396 C CA . PRO B 1 123 ? 14.026 17.855 -1.164 1.00 24.52 123 PRO B CA 1
ATOM 5397 C C . PRO B 1 123 ? 13.394 16.494 -1.461 1.00 25.23 123 PRO B C 1
ATOM 5398 O O . PRO B 1 123 ? 12.392 16.427 -2.178 1.00 26.66 123 PRO B O 1
ATOM 5409 N N . GLU B 1 124 ? 13.982 15.423 -0.940 1.00 24.74 124 GLU B N 1
ATOM 5410 C CA . GLU B 1 124 ? 13.447 14.078 -1.165 1.00 25.80 124 GLU B CA 1
ATOM 5411 C C . GLU B 1 124 ? 12.167 13.766 -0.390 1.00 23.27 124 GLU B C 1
ATOM 5412 O O . GLU B 1 124 ? 11.501 12.752 -0.682 1.00 24.60 124 GLU B O 1
ATOM 5424 N N . VAL B 1 125 ? 11.848 14.590 0.608 1.00 21.69 125 VAL B N 1
ATOM 5425 C CA . VAL B 1 125 ? 10.572 14.475 1.321 1.00 21.71 125 VAL B CA 1
ATOM 5426 C C . VAL B 1 125 ? 9.448 14.912 0.398 1.00 22.13 125 VAL B C 1
ATOM 5427 O O . VAL B 1 125 ? 9.447 16.030 -0.124 1.00 25.60 125 VAL B O 1
ATOM 5440 N N . LYS B 1 126 ? 8.495 14.010 0.193 1.00 21.65 126 LYS B N 1
ATOM 5441 C CA . LYS B 1 126 ? 7.414 14.220 -0.748 1.00 21.06 126 LYS B CA 1
ATOM 5442 C C . LYS B 1 126 ? 6.086 14.527 -0.092 1.00 21.15 126 LYS B C 1
ATOM 5443 O O . LYS B 1 126 ? 5.144 14.910 -0.782 1.00 23.41 126 LYS B O 1
ATOM 5462 N N . ALA B 1 127 ? 5.989 14.331 1.219 1.00 19.36 127 ALA B N 1
ATOM 5463 C CA . ALA B 1 127 ? 4.721 14.530 1.932 1.00 21.19 127 ALA B CA 1
ATOM 5464 C C . ALA B 1 127 ? 5.031 14.700 3.406 1.00 19.10 127 ALA B C 1
ATOM 5465 O O . ALA B 1 127 ? 5.982 14.093 3.917 1.00 19.83 127 ALA B O 1
ATOM 5472 N N . VAL B 1 128 ? 4.226 15.507 4.080 1.00 19.31 128 VAL B N 1
ATOM 5473 C CA . VAL B 1 128 ? 4.406 15.795 5.486 1.00 19.56 128 VAL B CA 1
ATOM 5474 C C . VAL B 1 128 ? 3.059 15.672 6.207 1.00 18.98 128 VAL B C 1
ATOM 5475 O O . VAL B 1 128 ? 2.046 16.191 5.744 1.00 19.68 128 VAL B O 1
ATOM 5488 N N . ALA B 1 129 ? 3.055 14.984 7.340 1.00 18.84 129 ALA B N 1
ATOM 5489 C CA . ALA B 1 129 ? 1.856 14.846 8.152 1.00 18.23 129 ALA B CA 1
ATOM 5490 C C . ALA B 1 129 ? 2.167 15.159 9.602 1.00 20.10 129 ALA B C 1
ATOM 5491 O O . ALA B 1 129 ? 3.248 14.813 10.103 1.00 22.24 129 ALA B O 1
ATOM 5498 N N . THR B 1 130 ? 1.218 15.809 10.280 1.00 20.07 130 THR B N 1
ATOM 5499 C CA . THR B 1 130 ? 1.413 16.118 11.691 1.00 21.26 130 THR B CA 1
ATOM 5500 C C . THR B 1 130 ? 0.184 15.786 12.517 1.00 20.85 130 THR B C 1
ATOM 5501 O O . THR B 1 130 ? -0.925 15.683 11.989 1.00 23.09 130 THR B O 1
ATOM 5512 N N . ILE B 1 131 ? 0.414 15.560 13.806 1.00 20.80 131 ILE B N 1
ATOM 5513 C CA . ILE B 1 131 ? -0.649 15.165 14.735 1.00 21.92 131 ILE B CA 1
ATOM 5514 C C . ILE B 1 131 ? -0.576 16.057 15.960 1.00 23.18 131 ILE B C 1
ATOM 5515 O O . ILE B 1 131 ? 0.379 15.987 16.729 1.00 24.03 131 ILE B O 1
ATOM 5531 N N . GLY B 1 132 ? -1.573 16.914 16.137 1.00 21.60 132 GLY B N 1
ATOM 5532 C CA . GLY B 1 132 ? -1.592 17.788 17.288 1.00 24.00 132 GLY B CA 1
ATOM 5533 C C . GLY B 1 132 ? -0.503 18.852 17.296 1.00 24.71 132 GLY B C 1
ATOM 5534 O O . GLY B 1 132 ? -0.088 19.285 18.362 1.00 26.91 132 GLY B O 1
ATOM 5538 N N . ALA B 1 133 ? -0.045 19.290 16.125 1.00 24.81 133 ALA B N 1
ATOM 5539 C CA . ALA B 1 133 ? 1.038 20.271 16.053 1.00 24.19 133 ALA B CA 1
ATOM 5540 C C . ALA B 1 133 ? 0.592 21.686 16.452 1.00 23.29 133 ALA B C 1
ATOM 5541 O O . ALA B 1 133 ? -0.478 22.167 16.027 1.00 23.84 133 ALA B O 1
ATOM 5548 N N . PRO B 1 134 ? 1.419 22.368 17.262 1.00 26.87 134 PRO B N 1
ATOM 5549 C CA . PRO B 1 134 ? 1.170 23.785 17.508 1.00 27.79 134 PRO B CA 1
ATOM 5550 C C . PRO B 1 134 ? 1.585 24.641 16.307 1.00 29.95 134 PRO B C 1
ATOM 5551 O O . PRO B 1 134 ? 2.419 24.208 15.501 1.00 29.49 134 PRO B O 1
ATOM 5562 N N . CYS B 1 135 ? 1.046 25.855 16.233 1.00 31.72 135 CYS B N 1
ATOM 5563 C CA A CYS B 1 135 ? 1.233 26.712 15.059 0.59 33.60 135 CYS B CA 1
ATOM 5564 C CA B CYS B 1 135 ? 1.226 26.715 15.071 0.41 33.75 135 CYS B CA 1
ATOM 5565 C C . CYS B 1 135 ? 2.222 27.843 15.300 1.00 36.00 135 CYS B C 1
ATOM 5566 O O . CYS B 1 135 ? 2.863 28.314 14.368 1.00 37.56 135 CYS B O 1
ATOM 5580 N N . ASP B 1 136 ? 2.340 28.297 16.535 1.00 39.83 136 ASP B N 1
ATOM 5581 C CA . ASP B 1 136 ? 3.227 29.435 16.793 1.00 45.23 136 ASP B CA 1
ATOM 5582 C C . ASP B 1 136 ? 3.844 29.410 18.195 1.00 48.66 136 ASP B C 1
ATOM 5583 O O . ASP B 1 136 ? 3.482 28.557 19.024 1.00 47.39 136 ASP B O 1
ATOM 5592 N N . PRO B 1 137 ? 4.819 30.309 18.444 1.00 52.27 137 PRO B N 1
ATOM 5593 C CA . PRO B 1 137 ? 5.509 30.367 19.738 1.00 54.69 137 PRO B CA 1
ATOM 5594 C C . PRO B 1 137 ? 4.560 30.552 20.907 1.00 55.54 137 PRO B C 1
ATOM 5595 O O . PRO B 1 137 ? 4.725 29.884 21.922 1.00 55.46 137 PRO B O 1
ATOM 5606 N N . ALA B 1 138 ? 3.582 31.440 20.759 1.00 56.18 138 ALA B N 1
ATOM 5607 C CA . ALA B 1 138 ? 2.625 31.695 21.825 1.00 56.84 138 ALA B CA 1
ATOM 5608 C C . ALA B 1 138 ? 2.026 30.394 22.339 1.00 56.30 138 ALA B C 1
ATOM 5609 O O . ALA B 1 138 ? 1.896 30.193 23.549 1.00 56.77 138 ALA B O 1
ATOM 5616 N N . HIS B 1 139 ? 1.683 29.500 21.418 1.00 54.01 139 HIS B N 1
ATOM 5617 C CA . HIS B 1 139 ? 1.010 28.271 21.794 1.00 55.02 139 HIS B CA 1
ATOM 5618 C C . HIS B 1 139 ? 1.991 27.192 22.258 1.00 56.29 139 HIS B C 1
ATOM 5619 O O . HIS B 1 139 ? 1.592 26.238 22.931 1.00 57.84 139 HIS B O 1
ATOM 5633 N N . VAL B 1 140 ? 3.268 27.339 21.923 1.00 56.10 140 VAL B N 1
ATOM 5634 C CA . VAL B 1 140 ? 4.268 26.400 22.438 1.00 59.11 140 VAL B CA 1
ATOM 5635 C C . VAL B 1 140 ? 4.707 26.824 23.847 1.00 59.16 140 VAL B C 1
ATOM 5636 O O . VAL B 1 140 ? 4.985 25.979 24.694 1.00 57.30 140 VAL B O 1
ATOM 5649 N N . ARG B 1 141 ? 4.729 28.129 24.103 1.00 61.50 141 ARG B N 1
ATOM 5650 C CA . ARG B 1 141 ? 5.184 28.655 25.387 1.00 64.53 141 ARG B CA 1
ATOM 5651 C C . ARG B 1 141 ? 4.338 28.087 26.524 1.00 64.28 141 ARG B C 1
ATOM 5652 O O . ARG B 1 141 ? 4.832 27.861 27.631 1.00 63.41 141 ARG B O 1
ATOM 5673 N N . HIS B 1 142 ? 3.064 27.846 26.228 1.00 64.70 142 HIS B N 1
ATOM 5674 C CA . HIS B 1 142 ? 2.137 27.228 27.172 1.00 64.73 142 HIS B CA 1
ATOM 5675 C C . HIS B 1 142 ? 2.631 25.857 27.644 1.00 61.20 142 HIS B C 1
ATOM 5676 O O . HIS B 1 142 ? 2.284 25.394 28.738 1.00 59.77 142 HIS B O 1
ATOM 5690 N N . LEU B 1 143 ? 3.448 25.218 26.810 1.00 57.90 143 LEU B N 1
ATOM 5691 C CA . LEU B 1 143 ? 3.899 23.857 27.062 1.00 55.62 143 LEU B CA 1
ATOM 5692 C C . LEU B 1 143 ? 5.228 23.809 27.800 1.00 53.87 143 LEU B C 1
ATOM 5693 O O . LEU B 1 143 ? 5.527 22.803 28.447 1.00 50.89 143 LEU B O 1
ATOM 5709 N N . LEU B 1 144 ? 6.002 24.900 27.707 1.00 53.69 144 LEU B N 1
ATOM 5710 C CA . LEU B 1 144 ? 7.389 24.947 28.190 1.00 55.30 144 LEU B CA 1
ATOM 5711 C C . LEU B 1 144 ? 7.602 25.876 29.376 1.00 53.65 144 LEU B C 1
ATOM 5712 O O . LEU B 1 144 ? 6.852 26.825 29.603 1.00 55.14 144 LEU B O 1
ATOM 5728 N N . ARG B 1 145 ? 8.669 25.598 30.110 1.00 50.00 145 ARG B N 1
ATOM 5729 C CA . ARG B 1 145 ? 9.123 26.452 31.192 1.00 53.24 145 ARG B CA 1
ATOM 5730 C C . ARG B 1 145 ? 10.646 26.321 31.197 1.00 51.27 145 ARG B C 1
ATOM 5731 O O . ARG B 1 145 ? 11.157 25.246 30.903 1.00 49.76 145 ARG B O 1
ATOM 5752 N N . PRO B 1 146 ? 11.387 27.410 31.490 1.00 51.89 146 PRO B N 1
ATOM 5753 C CA . PRO B 1 146 ? 12.845 27.229 31.533 1.00 52.17 146 PRO B CA 1
ATOM 5754 C C . PRO B 1 146 ? 13.258 26.211 32.594 1.00 50.18 146 PRO B C 1
ATOM 5755 O O . PRO B 1 146 ? 12.672 26.181 33.677 1.00 48.58 146 PRO B O 1
ATOM 5766 N N . ALA B 1 147 ? 14.234 25.370 32.271 1.00 49.32 147 ALA B N 1
ATOM 5767 C CA . ALA B 1 147 ? 14.740 24.396 33.232 1.00 50.04 147 ALA B CA 1
ATOM 5768 C C . ALA B 1 147 ? 15.774 25.058 34.130 1.00 50.48 147 ALA B C 1
ATOM 5769 O O . ALA B 1 147 ? 16.383 26.054 33.740 1.00 51.01 147 ALA B O 1
ATOM 5776 N N . LEU B 1 148 ? 15.978 24.512 35.326 1.00 50.78 148 LEU B N 1
ATOM 5777 C CA . LEU B 1 148 ? 17.032 25.016 36.209 1.00 51.68 148 LEU B CA 1
ATOM 5778 C C . LEU B 1 148 ? 18.391 24.788 35.565 1.00 52.07 148 LEU B C 1
ATOM 5779 O O . LEU B 1 148 ? 18.662 23.695 35.077 1.00 51.79 148 LEU B O 1
ATOM 5795 N N . GLU B 1 156 ? 18.037 24.771 28.713 1.00 46.56 156 GLU B N 1
ATOM 5796 C CA . GLU B 1 156 ? 17.026 23.768 28.394 1.00 47.49 156 GLU B CA 1
ATOM 5797 C C . GLU B 1 156 ? 15.664 24.161 28.979 1.00 45.60 156 GLU B C 1
ATOM 5798 O O . GLU B 1 156 ? 15.555 25.101 29.771 1.00 46.33 156 GLU B O 1
ATOM 5810 N N . ALA B 1 157 ? 14.621 23.458 28.557 1.00 42.46 157 ALA B N 1
ATOM 5811 C CA . ALA B 1 157 ? 13.272 23.741 29.036 1.00 40.33 157 ALA B CA 1
ATOM 5812 C C . ALA B 1 157 ? 12.623 22.456 29.512 1.00 39.27 157 ALA B C 1
ATOM 5813 O O . ALA B 1 157 ? 13.007 21.364 29.087 1.00 40.23 157 ALA B O 1
ATOM 5820 N N . VAL B 1 158 ? 11.640 22.594 30.396 1.00 35.39 158 VAL B N 1
ATOM 5821 C CA . VAL B 1 158 ? 10.822 21.472 30.822 1.00 33.59 158 VAL B CA 1
ATOM 5822 C C . VAL B 1 158 ? 9.492 21.577 30.091 1.00 33.20 158 VAL B C 1
ATOM 5823 O O . VAL B 1 158 ? 8.886 22.643 30.056 1.00 34.21 158 VAL B O 1
ATOM 5836 N N . VAL B 1 159 ? 9.065 20.457 29.506 1.00 31.69 159 VAL B N 1
ATOM 5837 C CA . VAL B 1 159 ? 7.859 20.390 28.697 1.00 32.47 159 VAL B CA 1
ATOM 5838 C C . VAL B 1 159 ? 6.827 19.506 29.358 1.00 31.80 159 VAL B C 1
ATOM 5839 O O . VAL B 1 159 ? 7.155 18.438 29.865 1.00 31.18 159 VAL B O 1
ATOM 5852 N N . ASP B 1 160 ? 5.577 19.954 29.311 1.00 31.93 160 ASP B N 1
ATOM 5853 C CA . ASP B 1 160 ? 4.446 19.255 29.898 1.00 31.96 160 ASP B CA 1
ATOM 5854 C C . ASP B 1 160 ? 3.384 19.049 28.824 1.00 31.05 160 ASP B C 1
ATOM 5855 O O . ASP B 1 160 ? 2.754 20.003 28.392 1.00 32.71 160 ASP B O 1
ATOM 5864 N N . LEU B 1 161 ? 3.201 17.805 28.388 1.00 31.08 161 LEU B N 1
ATOM 5865 C CA . LEU B 1 161 ? 2.150 17.477 27.42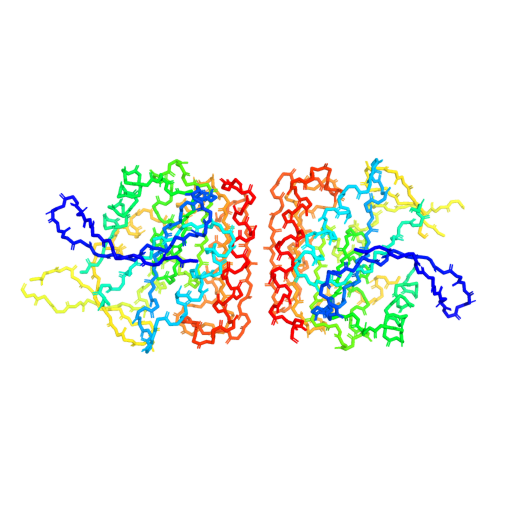6 1.00 31.36 161 LEU B CA 1
ATOM 5866 C C . LEU B 1 161 ? 1.016 16.677 28.055 1.00 32.29 161 LEU B C 1
ATOM 5867 O O . LEU B 1 161 ? 0.299 15.970 27.356 1.00 32.82 161 LEU B O 1
ATOM 5883 N N . GLY B 1 162 ? 0.868 16.781 29.369 1.00 34.44 162 GLY B N 1
ATOM 5884 C CA . GLY B 1 162 ? -0.224 16.120 30.061 1.00 38.51 162 GLY B CA 1
ATOM 5885 C C . GLY B 1 162 ? 0.093 14.708 30.511 1.00 41.16 162 GLY B C 1
ATOM 5886 O O . GLY B 1 162 ? -0.750 14.070 31.141 1.00 42.46 162 GLY B O 1
ATOM 5890 N N . GLY B 1 163 ? 1.291 14.219 30.189 1.00 40.23 163 GLY B N 1
ATOM 5891 C CA . GLY B 1 163 ? 1.753 12.912 30.638 1.00 38.48 163 GLY B CA 1
ATOM 5892 C C . GLY B 1 163 ? 3.070 13.050 31.385 1.00 37.01 163 GLY B C 1
ATOM 5893 O O . GLY B 1 163 ? 3.215 13.959 32.190 1.00 36.88 163 GLY B O 1
ATOM 5897 N N . ARG B 1 164 ? 4.031 12.167 31.116 1.00 36.02 164 ARG B N 1
ATOM 5898 C CA . ARG B 1 164 ? 5.372 12.293 31.703 1.00 35.65 164 ARG B CA 1
ATOM 5899 C C . ARG B 1 164 ? 6.057 13.535 31.144 1.00 30.72 164 ARG B C 1
ATOM 5900 O O . ARG B 1 164 ? 6.166 13.669 29.947 1.00 28.96 164 ARG B O 1
ATOM 5921 N N . PRO B 1 165 ? 6.528 14.444 32.001 1.00 30.40 165 PRO B N 1
ATOM 5922 C CA . PRO B 1 165 ? 7.201 15.632 31.473 1.00 29.53 165 PRO B CA 1
ATOM 5923 C C . PRO B 1 165 ? 8.615 15.312 30.987 1.00 30.73 165 PRO B C 1
ATOM 5924 O O . PRO B 1 165 ? 9.151 14.248 31.323 1.00 31.18 165 PRO B O 1
ATOM 5935 N N . PHE B 1 166 ? 9.209 16.204 30.201 1.00 30.33 166 PHE B N 1
ATOM 5936 C CA . PHE B 1 166 ? 10.533 15.934 29.651 1.00 32.96 166 PHE B CA 1
ATOM 5937 C C . PHE B 1 166 ? 11.302 17.220 29.429 1.00 35.22 166 PHE B C 1
ATOM 5938 O O . PHE B 1 166 ? 10.769 18.313 29.601 1.00 35.28 166 PHE B O 1
ATOM 5955 N N . ARG B 1 167 ? 12.579 17.071 29.085 1.00 38.38 167 ARG B N 1
ATOM 5956 C CA . ARG B 1 167 ? 13.445 18.208 28.847 1.00 42.39 167 ARG B CA 1
ATOM 5957 C C . ARG B 1 167 ? 13.657 18.379 27.365 1.00 45.97 167 ARG B C 1
ATOM 5958 O O . ARG B 1 167 ? 13.654 17.403 26.617 1.00 48.47 167 ARG B O 1
ATOM 5979 N N . ILE B 1 168 ? 13.856 19.621 26.952 1.00 46.93 168 ILE B N 1
ATOM 5980 C CA . ILE B 1 168 ? 14.258 19.922 25.585 1.00 51.38 168 ILE B CA 1
ATOM 5981 C C . ILE B 1 168 ? 15.429 20.890 25.623 1.00 51.18 168 ILE B C 1
ATOM 5982 O O . ILE B 1 168 ? 15.542 21.674 26.563 1.00 51.11 168 ILE B O 1
ATOM 5998 N N . GLU B 1 175 ? 14.451 29.338 18.101 1.00 72.11 175 GLU B N 1
ATOM 5999 C CA . GLU B 1 175 ? 14.582 28.724 16.780 1.00 74.74 175 GLU B CA 1
ATOM 6000 C C . GLU B 1 175 ? 13.287 28.795 15.958 1.00 72.51 175 GLU B C 1
ATOM 6001 O O . GLU B 1 175 ? 13.264 29.385 14.874 1.00 74.42 175 GLU B O 1
ATOM 6013 N N . LEU B 1 176 ? 12.225 28.173 16.459 1.00 68.02 176 LEU B N 1
ATOM 6014 C CA . LEU B 1 176 ? 10.901 28.261 15.837 1.00 62.60 176 LEU B CA 1
ATOM 6015 C C . LEU B 1 176 ? 10.526 29.701 15.493 1.00 58.76 176 LEU B C 1
ATOM 6016 O O . LEU B 1 176 ? 9.976 29.985 14.419 1.00 54.69 176 LEU B O 1
ATOM 6032 N N . GLU B 1 177 ? 10.826 30.603 16.426 1.00 57.25 177 GLU B N 1
ATOM 6033 C CA . GLU B 1 177 ? 10.422 31.990 16.306 1.00 56.77 177 GLU B CA 1
ATOM 6034 C C . GLU B 1 177 ? 11.089 32.614 15.096 1.00 54.38 177 GLU B C 1
ATOM 6035 O O . GLU B 1 177 ? 10.458 33.352 14.339 1.00 53.71 177 GLU B O 1
ATOM 6047 N N . ARG B 1 178 ? 12.363 32.297 14.905 1.00 51.82 178 ARG B N 1
ATOM 6048 C CA . ARG B 1 178 ? 13.138 32.928 13.846 1.00 51.69 178 ARG B CA 1
ATOM 6049 C C . ARG B 1 178 ? 12.615 32.526 12.474 1.00 47.47 178 ARG B C 1
ATOM 6050 O O . ARG B 1 178 ? 12.444 33.366 11.590 1.00 46.66 178 ARG B O 1
ATOM 6071 N N . VAL B 1 179 ? 12.347 31.237 12.300 1.00 44.63 179 VAL B N 1
ATOM 6072 C CA . VAL B 1 179 ? 11.944 30.750 10.989 1.00 42.20 179 VAL B CA 1
ATOM 6073 C C . VAL B 1 179 ? 10.463 30.966 10.772 1.00 38.63 179 VAL B C 1
ATOM 6074 O O . VAL B 1 179 ? 10.066 31.213 9.633 1.00 41.08 179 VAL B O 1
ATOM 6087 N N . ASN B 1 180 ? 9.673 30.870 11.857 1.00 32.06 180 ASN B N 1
ATOM 6088 C CA . ASN B 1 180 ? 8.215 31.103 11.856 1.00 29.68 180 ASN B CA 1
ATOM 6089 C C . ASN B 1 180 ? 7.497 29.895 11.234 1.00 27.78 180 ASN B C 1
ATOM 6090 O O . ASN B 1 180 ? 7.601 29.629 10.045 1.00 26.34 180 ASN B O 1
ATOM 6101 N N . LEU B 1 181 ? 6.779 29.146 12.053 1.00 28.29 181 LEU B N 1
ATOM 6102 C CA . LEU B 1 181 ? 6.233 27.888 11.589 1.00 29.90 181 LEU B CA 1
ATOM 6103 C C . LEU B 1 181 ? 5.202 28.109 10.480 1.00 29.43 181 LEU B C 1
ATOM 6104 O O . LEU B 1 181 ? 5.122 27.333 9.537 1.00 30.81 181 LEU B O 1
ATOM 6120 N N . GLU B 1 182 ? 4.408 29.168 10.588 1.00 29.75 182 GLU B N 1
ATOM 6121 C CA . GLU B 1 182 ? 3.467 29.472 9.525 1.00 29.93 182 GLU B CA 1
ATOM 6122 C C . GLU B 1 182 ? 4.184 29.698 8.198 1.00 28.26 182 GLU B C 1
ATOM 6123 O O . GLU B 1 182 ? 3.753 29.208 7.157 1.00 28.62 182 GLU B O 1
ATOM 6135 N N . ASP B 1 183 ? 5.278 30.445 8.217 1.00 27.01 183 ASP B N 1
ATOM 6136 C CA . ASP B 1 183 ? 6.032 30.662 6.986 1.00 27.87 183 ASP B CA 1
ATOM 6137 C C . ASP B 1 183 ? 6.702 29.389 6.494 1.00 26.05 183 ASP B C 1
ATOM 6138 O O . ASP B 1 183 ? 6.827 29.192 5.284 1.00 27.59 183 ASP B O 1
ATOM 6147 N N . GLN B 1 184 ? 7.132 28.517 7.403 1.00 25.10 184 GLN B N 1
ATOM 6148 C CA . GLN B 1 184 ? 7.720 27.249 6.983 1.00 24.38 184 GLN B CA 1
ATOM 6149 C C . GLN B 1 184 ? 6.671 26.420 6.254 1.00 24.22 184 GLN B C 1
ATOM 6150 O O . GLN B 1 184 ? 6.947 25.841 5.205 1.00 26.27 184 GLN B O 1
ATOM 6164 N N . VAL B 1 185 ? 5.457 26.356 6.796 1.00 23.73 185 VAL B N 1
ATOM 6165 C CA . VAL B 1 185 ? 4.442 25.549 6.132 1.00 25.50 185 VAL B CA 1
ATOM 6166 C C . VAL B 1 185 ? 4.025 26.203 4.825 1.00 24.81 185 VAL B C 1
ATOM 6167 O O . VAL B 1 185 ? 3.767 25.531 3.844 1.00 26.88 185 VAL B O 1
ATOM 6180 N N . ARG B 1 186 ? 4.011 27.527 4.787 1.00 25.96 186 ARG B N 1
ATOM 6181 C CA . ARG B 1 186 ? 3.624 28.218 3.574 1.00 27.50 186 ARG B CA 1
ATOM 6182 C C . ARG B 1 186 ? 4.620 27.981 2.433 1.00 26.99 186 ARG B C 1
ATOM 6183 O O . ARG B 1 186 ? 4.228 27.926 1.273 1.00 27.75 186 ARG B O 1
ATOM 6204 N N . THR B 1 187 ? 5.900 27.823 2.768 1.00 25.33 187 THR B N 1
ATOM 6205 C CA . THR B 1 187 ? 6.933 27.686 1.756 1.00 27.32 187 THR B CA 1
ATOM 6206 C C . THR B 1 187 ? 7.410 26.261 1.454 1.00 28.10 187 THR B C 1
ATOM 6207 O O . THR B 1 187 ? 8.249 26.072 0.578 1.00 25.39 187 THR B O 1
ATOM 6218 N N . MET B 1 188 ? 6.894 25.253 2.143 1.00 28.05 188 MET B N 1
ATOM 6219 C CA . MET B 1 188 ? 7.528 23.951 2.006 1.00 27.31 188 MET B CA 1
ATOM 6220 C C . MET B 1 188 ? 7.229 23.302 0.652 1.00 23.56 188 MET B C 1
ATOM 6221 O O . MET B 1 188 ? 7.982 22.440 0.221 1.00 25.09 188 MET B O 1
ATOM 6235 N N . ARG B 1 189 ? 6.179 23.750 -0.036 1.00 23.11 189 ARG B N 1
ATOM 6236 C CA . ARG B 1 189 ? 5.869 23.259 -1.383 1.00 23.86 189 ARG B CA 1
ATOM 6237 C C . ARG B 1 189 ? 5.809 21.731 -1.437 1.00 22.55 189 ARG B C 1
ATOM 6238 O O . ARG B 1 189 ? 6.334 21.110 -2.344 1.00 25.43 189 ARG B O 1
ATOM 6259 N N . ARG B 1 190 ? 5.117 21.142 -0.471 1.00 20.96 190 ARG B N 1
ATOM 6260 C CA A ARG B 1 190 ? 4.754 19.749 -0.603 0.52 20.61 190 ARG B CA 1
ATOM 6261 C CA B ARG B 1 190 ? 4.877 19.695 -0.415 0.48 20.41 190 ARG B CA 1
ATOM 6262 C C . ARG B 1 190 ? 3.464 19.478 0.119 1.00 20.64 190 ARG B C 1
ATOM 6263 O O . ARG B 1 190 ? 3.028 20.258 0.960 1.00 21.79 190 ARG B O 1
ATOM 6303 N N . PRO B 1 191 ? 2.796 18.383 -0.284 1.00 19.62 191 PRO B N 1
ATOM 6304 C CA . PRO B 1 191 ? 1.522 18.022 0.333 1.00 20.60 191 PRO B CA 1
ATOM 6305 C C . PRO B 1 191 ? 1.591 17.919 1.863 1.00 19.47 191 PRO B C 1
ATOM 6306 O O . PRO B 1 191 ? 2.540 17.355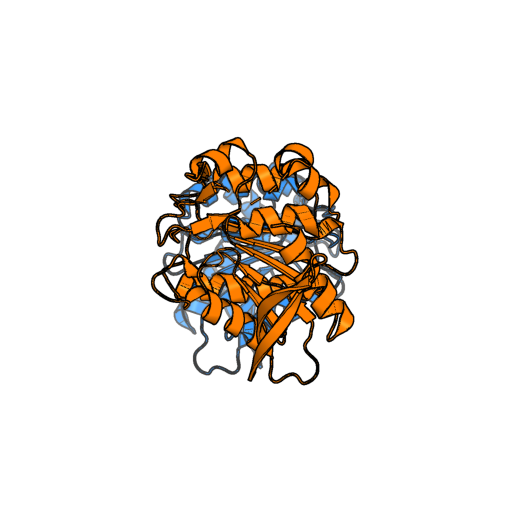 2.431 1.00 19.53 191 PRO B O 1
ATOM 6317 N N . LEU B 1 192 ? 0.548 18.429 2.505 1.00 18.82 192 LEU B N 1
ATOM 6318 C CA . LEU B 1 192 ? 0.440 18.461 3.959 1.00 18.98 192 LEU B CA 1
ATOM 6319 C C . LEU B 1 192 ? -0.840 17.769 4.396 1.00 17.81 192 LEU B C 1
ATOM 6320 O O . LEU B 1 192 ? -1.895 18.000 3.803 1.00 18.87 192 LEU B O 1
ATOM 6336 N N . LEU B 1 193 ? -0.728 16.959 5.438 1.00 18.90 193 LEU B N 1
ATOM 6337 C CA . LEU B 1 193 ? -1.889 16.383 6.116 1.00 18.22 193 LEU B CA 1
ATOM 6338 C C . LEU B 1 193 ? -1.822 16.700 7.619 1.00 20.40 193 LEU B C 1
ATOM 6339 O O . LEU B 1 193 ? -0.897 16.284 8.305 1.00 19.13 193 LEU B O 1
ATOM 6355 N N . LEU B 1 194 ? -2.819 17.436 8.107 1.00 19.00 194 LEU B N 1
ATOM 6356 C CA . LEU B 1 194 ? -2.918 17.817 9.518 1.00 18.21 194 LEU B CA 1
ATOM 6357 C C . LEU B 1 194 ? -3.951 16.974 10.202 1.00 19.28 194 LEU B C 1
ATOM 6358 O O . LEU B 1 194 ? -5.100 16.973 9.781 1.00 20.51 194 LEU B O 1
ATOM 6374 N N . PHE B 1 195 ? -3.560 16.267 11.254 1.00 19.13 195 PHE B N 1
ATOM 6375 C CA . PHE B 1 195 ? -4.527 15.623 12.152 1.00 19.51 195 PHE B CA 1
ATOM 6376 C C . PHE B 1 195 ? -4.635 16.431 13.434 1.00 20.49 195 PHE B C 1
ATOM 6377 O O . PHE B 1 195 ? -3.611 16.827 14.000 1.00 21.91 195 PHE B O 1
ATOM 6394 N N . HIS B 1 196 ? -5.846 16.619 13.953 1.00 20.06 196 HIS B N 1
ATOM 6395 C CA . HIS B 1 196 ? -5.984 17.283 15.240 1.00 19.50 196 HIS B CA 1
ATOM 6396 C C . HIS B 1 196 ? -7.319 16.952 15.856 1.00 21.55 196 HIS B C 1
ATOM 6397 O O . HIS B 1 196 ? -8.327 16.869 15.146 1.00 22.1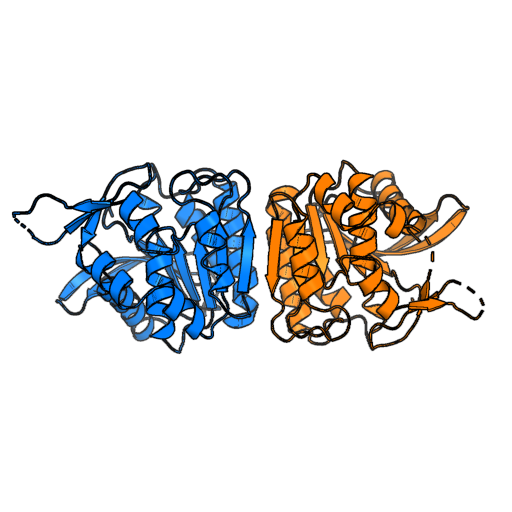9 196 HIS B O 1
ATOM 6411 N N . SER B 1 197 ? -7.327 16.795 17.175 1.00 21.76 197 SER B N 1
ATOM 6412 C CA . SER B 1 197 ? -8.572 16.594 17.905 1.00 23.32 197 SER B CA 1
ATOM 6413 C C . SER B 1 197 ? -9.210 17.913 18.326 1.00 24.20 197 SER B C 1
ATOM 6414 O O . SER B 1 197 ? -8.552 18.737 18.941 1.00 25.29 197 SER B O 1
ATOM 6422 N N . PRO B 1 198 ? -10.512 18.094 18.031 1.00 25.52 198 PRO B N 1
ATOM 6423 C CA . PRO B 1 198 ? -11.230 19.277 18.525 1.00 27.96 198 PRO B CA 1
ATOM 6424 C C . PRO B 1 198 ? -11.185 19.414 20.050 1.00 30.00 198 PRO B C 1
ATOM 6425 O O . PRO B 1 198 ? -11.279 20.531 20.568 1.00 32.39 198 PRO B O 1
ATOM 6436 N N . THR B 1 199 ? -11.051 18.295 20.753 1.00 29.76 199 THR B N 1
ATOM 6437 C CA . THR B 1 199 ? -11.039 18.305 22.206 1.00 31.98 199 THR B CA 1
ATOM 6438 C C . THR B 1 199 ? -9.617 18.144 22.784 1.00 30.69 199 THR B C 1
ATOM 6439 O O . THR B 1 199 ? -9.459 17.817 23.956 1.00 33.71 199 THR B O 1
ATOM 6450 N N . ASP B 1 200 ? -8.583 18.345 21.967 1.00 28.26 200 ASP B N 1
ATOM 6451 C CA . ASP B 1 200 ? -7.213 18.392 22.474 1.00 27.12 200 ASP B CA 1
ATOM 6452 C C . ASP B 1 200 ? -7.085 19.450 23.576 1.00 29.71 200 ASP B C 1
ATOM 6453 O O . ASP B 1 200 ? -7.398 20.622 23.358 1.00 30.07 200 ASP B O 1
ATOM 6462 N N . GLN B 1 201 ? -6.633 19.020 24.755 1.00 30.08 201 GLN B N 1
ATOM 6463 C CA . GLN B 1 201 ? -6.526 19.877 25.930 1.00 32.04 201 GLN B CA 1
ATOM 6464 C C . GLN B 1 201 ? -5.132 20.495 26.087 1.00 29.88 201 GLN B C 1
ATOM 6465 O O . GLN B 1 201 ? -4.923 21.351 26.960 1.00 31.81 201 GLN B O 1
ATOM 6479 N N . ILE B 1 202 ? -4.191 20.077 25.239 1.00 29.97 202 ILE B N 1
ATOM 6480 C CA . ILE B 1 202 ? -2.794 20.482 25.353 1.00 28.96 202 ILE B CA 1
ATOM 6481 C C . ILE B 1 202 ? -2.434 21.495 24.261 1.00 29.08 202 ILE B C 1
ATOM 6482 O O . ILE B 1 202 ? -1.898 22.572 24.534 1.00 31.06 202 ILE B O 1
ATOM 6498 N N . VAL B 1 203 ? -2.758 21.145 23.024 1.00 28.34 203 VAL B N 1
ATOM 6499 C CA . VAL B 1 203 ? -2.595 22.037 21.893 1.00 26.59 203 VAL B CA 1
ATOM 6500 C C . VAL B 1 203 ? -3.985 22.216 21.296 1.00 26.94 203 VAL B C 1
ATOM 6501 O O . VAL B 1 203 ? -4.552 21.278 20.754 1.00 26.42 203 VAL B O 1
ATOM 6514 N N . GLY B 1 204 ? -4.542 23.412 21.428 1.00 27.36 204 GLY B N 1
ATOM 6515 C CA . GLY B 1 204 ? -5.903 23.664 20.988 1.00 27.92 204 GLY B CA 1
ATOM 6516 C C . GLY B 1 204 ? -6.078 23.473 19.493 1.00 27.31 204 GLY B C 1
ATOM 6517 O O . GLY B 1 204 ? -5.165 23.712 18.704 1.00 26.21 204 GLY B O 1
ATOM 6521 N N . ILE B 1 205 ? -7.277 23.049 19.109 1.00 27.50 205 ILE B N 1
ATOM 6522 C CA . ILE B 1 205 ? -7.643 22.847 17.712 1.00 28.27 205 ILE B CA 1
ATOM 6523 C C . ILE B 1 205 ? -7.402 24.082 16.841 1.00 25.72 205 ILE B C 1
ATOM 6524 O O . ILE B 1 205 ? -7.183 23.960 15.634 1.00 24.55 205 ILE B O 1
ATOM 6540 N N . GLU B 1 206 ? -7.428 25.266 17.436 1.00 26.93 206 GLU B N 1
ATOM 6541 C CA . GLU B 1 206 ? -7.193 26.479 16.661 1.00 30.04 206 GLU B CA 1
ATOM 6542 C C . GLU B 1 206 ? -5.799 26.492 15.994 1.00 27.35 206 GLU B C 1
ATOM 6543 O O . GLU B 1 206 ? -5.616 27.141 14.964 1.00 27.39 206 GLU B O 1
ATOM 6555 N N . ASN B 1 207 ? -4.834 25.755 16.556 1.00 25.55 207 ASN B N 1
ATOM 6556 C CA . ASN B 1 207 ? -3.513 25.613 15.940 1.00 24.44 207 ASN B CA 1
ATOM 6557 C C . ASN B 1 207 ? -3.592 24.935 14.562 1.00 24.06 207 ASN B C 1
ATOM 6558 O O . ASN B 1 207 ? -2.837 25.284 13.652 1.00 24.47 207 ASN B O 1
ATOM 6569 N N . ALA B 1 208 ? -4.510 23.981 14.397 1.00 23.70 208 ALA B N 1
ATOM 6570 C CA . ALA B 1 208 ? -4.648 23.312 13.120 1.00 22.81 208 ALA B CA 1
ATOM 6571 C C . ALA B 1 208 ? -5.249 24.252 12.091 1.00 22.25 208 ALA B C 1
ATOM 6572 O O . ALA B 1 208 ? -4.856 24.232 10.924 1.00 23.51 208 ALA B O 1
ATOM 6579 N N . ALA B 1 209 ? -6.202 25.080 12.513 1.00 24.88 209 ALA B N 1
ATOM 6580 C CA . ALA B 1 209 ? -6.780 26.054 11.598 1.00 25.56 209 ALA B CA 1
ATOM 6581 C C . ALA B 1 209 ? -5.705 27.065 11.145 1.00 25.90 209 ALA B C 1
ATOM 6582 O O . ALA B 1 209 ? -5.648 27.435 9.977 1.00 26.46 209 ALA B O 1
ATOM 6589 N N . CYS B 1 210 ? -4.859 27.491 12.078 1.00 26.17 210 CYS B N 1
ATOM 6590 C CA . CYS B 1 210 ? -3.753 28.398 11.799 1.00 29.26 210 CYS B CA 1
ATOM 6591 C C . CYS B 1 210 ? -2.784 27.810 10.757 1.00 26.72 210 CYS B C 1
ATOM 6592 O O . CYS B 1 210 ? -2.415 28.465 9.779 1.00 26.05 210 CYS B O 1
ATOM 6599 N N . LEU B 1 211 ? -2.397 26.557 10.953 1.00 24.27 211 LEU B N 1
ATOM 6600 C CA . LEU B 1 211 ? -1.482 25.908 10.027 1.00 23.12 211 LEU B CA 1
ATOM 6601 C C . LEU B 1 211 ? -2.144 25.700 8.673 1.00 22.98 211 LEU B C 1
ATOM 6602 O O . LEU B 1 211 ? -1.514 25.901 7.635 1.00 24.13 211 LEU B O 1
ATOM 6618 N N . PHE B 1 212 ? -3.418 25.311 8.675 1.00 22.44 212 PHE B N 1
ATOM 6619 C CA . PHE B 1 212 ? -4.110 25.088 7.417 1.00 21.87 212 PHE B CA 1
ATOM 6620 C C . PHE B 1 212 ? -4.230 26.385 6.604 1.00 23.51 212 PHE B C 1
ATOM 6621 O O . PHE B 1 212 ? -4.032 26.379 5.386 1.00 24.83 212 PHE B O 1
ATOM 6638 N N . GLN B 1 213 ? -4.549 27.487 7.277 1.00 24.18 213 GLN B N 1
ATOM 6639 C CA . GLN B 1 213 ? -4.663 28.784 6.619 1.00 29.19 213 GLN B CA 1
ATOM 6640 C C . GLN B 1 213 ? -3.338 29.259 6.013 1.00 29.75 213 GLN B C 1
ATOM 6641 O O . GLN B 1 213 ? -3.324 29.873 4.952 1.00 30.54 213 GLN B O 1
ATOM 6655 N N . ALA B 1 214 ? -2.233 28.952 6.675 1.00 29.20 214 ALA B N 1
ATOM 6656 C CA . ALA B 1 214 ? -0.920 29.337 6.191 1.00 28.56 214 ALA B CA 1
ATOM 6657 C C . ALA B 1 214 ? -0.469 28.481 5.012 1.00 27.20 214 ALA B C 1
ATOM 6658 O O . ALA B 1 214 ? 0.235 28.935 4.119 1.00 28.40 214 ALA B O 1
ATOM 6665 N N . ALA B 1 215 ? -0.837 27.208 5.037 1.00 25.68 215 ALA B N 1
ATOM 6666 C CA . ALA B 1 215 ? -0.381 26.301 4.010 1.00 24.29 215 ALA B CA 1
ATOM 6667 C C . ALA B 1 215 ? -0.985 26.632 2.638 1.00 26.46 215 ALA B C 1
ATOM 6668 O O . ALA B 1 215 ? -2.032 27.310 2.515 1.00 28.34 215 ALA B O 1
ATOM 6675 N N . ARG B 1 216 ? -0.297 26.175 1.604 1.00 24.84 216 ARG B N 1
ATOM 6676 C CA . ARG B 1 216 ? -0.850 26.163 0.255 1.00 26.01 216 ARG B CA 1
ATOM 6677 C C . ARG B 1 216 ? -1.292 24.737 -0.114 1.00 23.09 216 ARG B C 1
ATOM 6678 O O . ARG B 1 216 ? -0.913 23.767 0.542 1.00 24.79 216 ARG B O 1
ATOM 6699 N N . HIS B 1 217 ? -2.061 24.604 -1.187 1.00 22.74 217 HIS B N 1
ATOM 6700 C CA . HIS B 1 217 ? -2.434 23.273 -1.641 1.00 22.62 217 HIS B CA 1
ATOM 6701 C C . HIS B 1 217 ? -1.244 22.528 -2.232 1.00 24.47 217 HIS B C 1
ATOM 6702 O O . HIS B 1 217 ? -0.323 23.144 -2.780 1.00 26.75 217 HIS B O 1
ATOM 6716 N N . PRO B 1 218 ? -1.250 21.193 -2.111 1.00 23.33 218 PRO B N 1
ATOM 6717 C CA . PRO B 1 218 ? -2.286 20.391 -1.431 1.00 22.55 218 PRO B CA 1
ATOM 6718 C C . PRO B 1 218 ? -2.191 20.455 0.092 1.00 22.49 218 PRO B C 1
ATOM 6719 O O . PRO B 1 218 ? -1.114 20.244 0.659 1.00 22.62 218 PRO B O 1
ATOM 6730 N N . LYS B 1 219 ? -3.305 20.743 0.741 1.00 20.76 219 LYS B N 1
ATOM 6731 C CA . LYS B 1 219 ? -3.375 20.753 2.185 1.00 20.74 219 LYS B CA 1
ATOM 6732 C C . LYS B 1 219 ? -4.670 20.080 2.596 1.00 18.98 219 LYS B C 1
ATOM 6733 O O . LYS B 1 219 ? -5.738 20.297 1.974 1.00 19.08 219 LYS B O 1
ATOM 6752 N N . SER B 1 220 ? -4.561 19.267 3.642 1.00 19.16 220 SER B N 1
ATOM 6753 C CA . SER B 1 220 ? -5.655 18.447 4.125 1.00 18.40 220 SER B CA 1
ATOM 6754 C C . SER B 1 220 ? -5.712 18.475 5.653 1.00 17.72 220 SER B C 1
ATOM 6755 O O . SER B 1 220 ? -4.714 18.713 6.334 1.00 19.51 220 SER B O 1
ATOM 6763 N N . PHE B 1 221 ? -6.906 18.236 6.188 1.00 18.73 221 PHE B N 1
ATOM 6764 C CA . PHE B 1 221 ? -7.143 18.221 7.618 1.00 18.85 221 PHE B CA 1
ATOM 6765 C C . PHE B 1 221 ? -8.085 17.075 7.972 1.00 18.15 221 PHE B C 1
ATOM 6766 O O . PHE B 1 221 ? -9.145 16.937 7.366 1.00 19.15 221 PHE B O 1
ATOM 6783 N N . VAL B 1 222 ? -7.712 16.274 8.967 1.00 18.05 222 VAL B N 1
ATOM 6784 C CA . VAL B 1 222 ? -8.574 15.184 9.461 1.00 18.29 222 VAL B CA 1
ATOM 6785 C C . VAL B 1 222 ? -8.814 15.371 10.956 1.00 20.67 222 VAL B C 1
ATOM 6786 O O . VAL B 1 222 ? -7.886 15.472 11.764 1.00 21.20 222 VAL B O 1
ATOM 6799 N N . SER B 1 223 ? -10.088 15.462 11.300 1.00 19.29 223 SER B N 1
ATOM 6800 C CA . SER B 1 223 ? -10.531 15.577 12.675 1.00 19.51 223 SER B CA 1
ATOM 6801 C C . SER B 1 223 ? -10.373 14.279 13.448 1.00 21.62 223 SER B C 1
ATOM 6802 O O . SER B 1 223 ? -10.818 13.221 12.998 1.00 23.69 223 SER B O 1
ATOM 6810 N N . LEU B 1 224 ? -9.794 14.373 14.634 1.00 21.94 224 LEU B N 1
ATOM 6811 C CA . LEU B 1 224 ? -9.686 13.232 15.520 1.00 23.64 224 LEU B CA 1
ATOM 6812 C C . LEU B 1 224 ? -10.821 13.171 16.569 1.00 28.78 224 LEU B C 1
ATOM 6813 O O . LEU B 1 224 ? -10.670 12.533 17.588 1.00 32.29 224 LEU B O 1
ATOM 6829 N N . ASP B 1 225 ? -11.937 13.856 16.294 1.00 30.91 225 ASP B N 1
ATOM 6830 C CA . ASP B 1 225 ? -13.190 13.803 17.086 1.00 34.90 225 ASP B CA 1
ATOM 6831 C C . ASP B 1 225 ? -12.983 13.961 18.605 1.00 36.81 225 ASP B C 1
ATOM 6832 O O . ASP B 1 225 ? -12.934 15.103 19.093 1.00 39.50 225 ASP B O 1
ATOM 6841 N N . GLN B 1 226 ? -12.865 12.850 19.341 1.00 34.52 226 GLN B N 1
ATOM 6842 C CA . GLN B 1 226 ? -12.778 12.877 20.809 1.00 35.51 226 GLN B CA 1
ATOM 6843 C C . GLN B 1 226 ? -11.412 12.432 21.339 1.00 32.17 226 GLN B C 1
ATOM 6844 O O . GLN B 1 226 ? -11.232 12.209 22.541 1.00 33.69 226 GLN B O 1
ATOM 6858 N N . ALA B 1 227 ? -10.452 12.282 20.446 1.00 29.52 227 ALA B N 1
ATOM 6859 C CA . ALA B 1 227 ? -9.134 11.832 20.852 1.00 27.77 227 ALA B CA 1
ATOM 6860 C C . ALA B 1 227 ? -8.453 12.846 21.782 1.00 29.50 227 ALA B C 1
ATOM 6861 O O . ALA B 1 227 ? -8.755 14.046 21.746 1.00 28.94 227 ALA B O 1
ATOM 6868 N N . ASP B 1 228 ? -7.544 12.361 22.622 1.00 29.39 228 ASP B N 1
ATOM 6869 C CA . ASP B 1 228 ? -6.683 13.262 23.386 1.00 28.94 228 ASP B CA 1
ATOM 6870 C C . ASP B 1 228 ? -5.335 13.471 22.682 1.00 27.56 228 ASP B C 1
ATOM 6871 O O . ASP B 1 228 ? -5.042 12.874 21.639 1.00 27.85 228 ASP B O 1
ATOM 6880 N N . HIS B 1 229 ? -4.542 14.367 23.252 1.00 27.53 229 HIS B N 1
ATOM 6881 C CA . HIS B 1 229 ? -3.313 14.823 22.624 1.00 26.72 229 HIS B CA 1
ATOM 6882 C C . HIS B 1 229 ? -2.340 13.673 22.358 1.00 26.49 229 HIS B C 1
ATOM 6883 O O . HIS B 1 229 ? -1.705 13.617 21.300 1.00 26.47 229 HIS B O 1
ATOM 6897 N N . LEU B 1 230 ? -2.258 12.740 23.303 1.00 27.56 230 LEU B N 1
ATOM 6898 C CA . LEU B 1 230 ? -1.311 11.629 23.213 1.00 29.22 230 LEU B CA 1
ATOM 6899 C C . LEU B 1 230 ? -1.932 10.332 22.645 1.00 29.18 230 LEU B C 1
ATOM 6900 O O . LEU B 1 230 ? -1.312 9.272 22.717 1.00 30.05 230 LEU B O 1
ATOM 6916 N N . LEU B 1 231 ? -3.139 10.427 22.074 1.00 28.61 231 LEU B N 1
ATOM 6917 C CA . LEU B 1 231 ? -3.836 9.280 21.477 1.00 29.41 231 LEU B CA 1
ATOM 6918 C C . LEU B 1 231 ? -3.857 8.065 22.397 1.00 32.61 231 LEU B C 1
ATOM 6919 O O . LEU B 1 231 ? -3.402 6.982 22.023 1.00 34.58 231 LEU B O 1
ATOM 6935 N N . SER B 1 232 ? -4.432 8.253 23.583 1.00 35.10 232 SER B N 1
ATOM 6936 C CA . SER B 1 232 ? -4.551 7.188 24.582 1.00 37.90 232 SER B CA 1
ATOM 6937 C C . SER B 1 232 ? -5.429 6.033 24.106 1.00 38.48 232 SER B C 1
ATOM 6938 O O . SER B 1 232 ? -5.310 4.917 24.603 1.00 41.20 232 SER B O 1
ATOM 6946 N N . ASN B 1 233 ? -6.331 6.314 23.172 1.00 37.13 233 ASN B N 1
ATOM 6947 C CA . ASN B 1 233 ? -7.233 5.299 22.637 1.00 37.65 233 ASN B CA 1
ATOM 6948 C C . ASN B 1 233 ? -6.587 4.705 21.396 1.00 36.74 233 ASN B C 1
ATOM 6949 O O . ASN B 1 233 ? -6.366 5.416 20.414 1.00 34.25 233 ASN B O 1
ATOM 6960 N N . SER B 1 234 ? -6.263 3.411 21.444 1.00 36.92 234 SER B N 1
ATOM 6961 C CA . SER B 1 234 ? -5.546 2.784 20.344 1.00 37.80 234 SER B CA 1
ATOM 6962 C C . SER B 1 234 ? -6.365 2.796 19.052 1.00 36.73 234 SER B C 1
ATOM 6963 O O . SER B 1 234 ? -5.790 2.728 17.961 1.00 36.42 234 SER B O 1
ATOM 6971 N N . ASP B 1 235 ? -7.694 2.912 19.164 1.00 34.99 235 ASP B N 1
ATOM 6972 C CA . ASP B 1 235 ? -8.539 2.988 17.975 1.00 34.99 235 ASP B CA 1
ATOM 6973 C C . ASP B 1 235 ? -8.261 4.289 17.229 1.00 31.58 235 ASP B C 1
ATOM 6974 O O . ASP B 1 235 ? -8.321 4.332 16.002 1.00 31.06 235 ASP B O 1
ATOM 6983 N N . ASP B 1 236 ? -7.953 5.349 17.970 1.00 30.13 236 ASP B N 1
ATOM 6984 C CA . ASP B 1 236 ? -7.582 6.620 17.344 1.00 29.33 236 ASP B CA 1
ATOM 6985 C C . ASP B 1 236 ? -6.184 6.524 16.682 1.00 27.59 236 ASP B C 1
ATOM 6986 O O . ASP B 1 236 ? -5.971 7.048 15.587 1.00 26.53 236 ASP B O 1
ATOM 6995 N N . ALA B 1 237 ? -5.245 5.855 17.335 1.00 28.61 237 ALA B N 1
ATOM 6996 C CA . ALA B 1 237 ? -3.922 5.657 16.735 1.00 28.08 237 ALA B CA 1
ATOM 6997 C C . ALA B 1 237 ? -4.022 4.849 15.448 1.00 27.44 237 ALA B C 1
ATOM 6998 O O . ALA B 1 237 ? -3.365 5.170 14.457 1.00 27.09 237 ALA B O 1
ATOM 7005 N N . ALA B 1 238 ? -4.846 3.805 15.460 1.00 27.55 238 ALA B N 1
ATOM 7006 C CA . ALA B 1 238 ? -5.018 2.963 14.278 1.00 26.86 238 ALA B CA 1
ATOM 7007 C C . ALA B 1 238 ? -5.576 3.788 13.123 1.00 26.45 238 ALA B C 1
ATOM 7008 O O . ALA B 1 238 ? -5.133 3.662 11.991 1.00 28.99 238 ALA B O 1
ATOM 7015 N N . PHE B 1 239 ? -6.553 4.634 13.434 1.00 26.03 239 PHE B N 1
ATOM 7016 C CA . PHE B 1 239 ? -7.177 5.546 12.473 1.00 24.43 239 PHE B CA 1
ATOM 7017 C C . PHE B 1 239 ? -6.128 6.474 11.836 1.00 24.01 239 PHE B C 1
ATOM 7018 O O . PHE B 1 239 ? -6.029 6.580 10.621 1.00 24.24 239 PHE B O 1
ATOM 7035 N N . VAL B 1 240 ? -5.331 7.115 12.668 1.00 23.65 240 VAL B N 1
ATOM 7036 C CA . VAL B 1 240 ? -4.290 8.012 12.171 1.00 23.57 240 VAL B CA 1
ATOM 7037 C C . VAL B 1 240 ? -3.334 7.252 11.255 1.00 22.98 240 VAL B C 1
ATOM 7038 O O . VAL B 1 240 ? -3.076 7.662 10.132 1.00 23.71 240 VAL B O 1
ATOM 7051 N N . GLY B 1 241 ? -2.850 6.109 11.707 1.00 24.08 241 GLY B N 1
ATOM 7052 C CA . GLY B 1 241 ? -1.888 5.355 10.919 1.00 24.59 241 GLY B CA 1
ATOM 7053 C C . GLY B 1 241 ? -2.455 4.883 9.592 1.00 23.51 241 GLY B C 1
ATOM 7054 O O . GLY B 1 241 ? -1.781 4.993 8.580 1.00 24.10 241 GLY B O 1
ATOM 7058 N N . GLU B 1 242 ? -3.701 4.381 9.578 1.00 23.12 242 GLU B N 1
ATOM 7059 C CA . GLU B 1 242 ? -4.283 3.898 8.331 1.00 25.50 242 GLU B CA 1
ATOM 7060 C C . GLU B 1 242 ? -4.590 5.013 7.349 1.00 23.94 242 GLU B C 1
ATOM 7061 O O . GLU B 1 242 ? -4.296 4.885 6.159 1.00 24.45 242 GLU B O 1
ATOM 7073 N N . VAL B 1 243 ? -5.183 6.101 7.836 1.00 21.04 243 VAL B N 1
ATOM 7074 C CA . VAL B 1 243 ? -5.457 7.244 6.971 1.00 19.48 243 VAL B CA 1
ATOM 7075 C C . VAL B 1 243 ? -4.145 7.854 6.442 1.00 19.81 243 VAL B C 1
ATOM 7076 O O . VAL B 1 243 ? -4.038 8.183 5.273 1.00 20.54 243 VAL B O 1
ATOM 7089 N N . LEU B 1 244 ? -3.162 8.002 7.314 1.00 19.51 244 LEU B N 1
ATOM 7090 C CA . LEU B 1 244 ? -1.880 8.588 6.910 1.00 20.05 244 LEU B CA 1
ATOM 7091 C C . LEU B 1 244 ? -1.221 7.765 5.799 1.00 21.61 244 LEU B C 1
ATOM 7092 O O . LEU B 1 244 ? -0.767 8.307 4.792 1.00 22.06 244 LEU B O 1
ATOM 71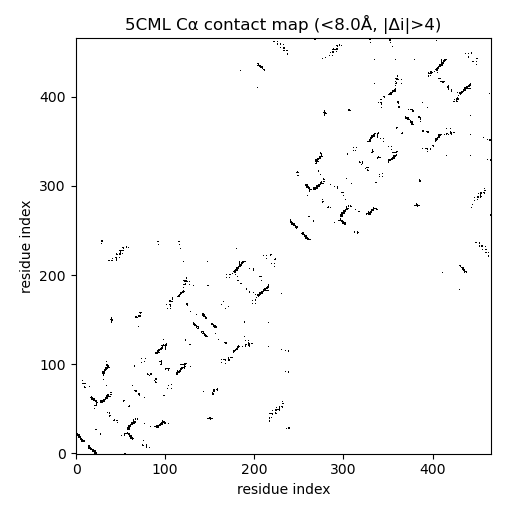08 N N . GLY B 1 245 ? -1.157 6.449 5.988 1.00 22.12 245 GLY B N 1
ATOM 7109 C CA . GLY B 1 245 ? -0.530 5.590 4.999 1.00 23.47 245 GLY B CA 1
ATOM 7110 C C . GLY B 1 245 ? -1.240 5.644 3.657 1.00 22.15 245 GLY B C 1
ATOM 7111 O O . GLY B 1 245 ? -0.611 5.661 2.599 1.00 23.50 245 GLY B O 1
ATOM 7115 N N . ALA B 1 246 ? -2.575 5.672 3.695 1.00 20.79 246 ALA B N 1
ATOM 7116 C CA . ALA B 1 246 ? -3.360 5.759 2.469 1.00 20.31 246 ALA B CA 1
ATOM 7117 C C . ALA B 1 246 ? -3.121 7.083 1.751 1.00 20.89 246 ALA B C 1
ATOM 7118 O O . ALA B 1 246 ? -2.985 7.158 0.522 1.00 21.42 246 ALA B O 1
ATOM 7125 N N . TRP B 1 247 ? -3.120 8.145 2.532 1.00 20.35 247 TRP B N 1
ATOM 7126 C CA . TRP B 1 247 ? -2.952 9.470 1.953 1.00 18.81 247 TRP B CA 1
ATOM 7127 C C . TRP B 1 247 ? -1.568 9.652 1.319 1.00 18.85 247 TRP B C 1
ATOM 7128 O O . TRP B 1 247 ? -1.428 10.134 0.200 1.00 19.25 247 TRP B O 1
ATOM 7149 N N . ALA B 1 248 ? -0.551 9.240 2.042 1.00 18.85 248 ALA B N 1
ATOM 7150 C CA . ALA B 1 248 ? 0.807 9.486 1.584 1.00 20.38 248 ALA B CA 1
ATOM 7151 C C . ALA B 1 248 ? 1.150 8.654 0.349 1.00 20.60 248 ALA B C 1
ATOM 7152 O O . ALA B 1 248 ? 2.043 9.022 -0.406 1.00 22.83 248 ALA B O 1
ATOM 7159 N N . ARG B 1 249 ? 0.439 7.548 0.127 1.00 20.91 249 ARG B N 1
ATOM 7160 C CA . ARG B 1 249 ? 0.743 6.690 -1.001 1.00 23.86 249 ARG B CA 1
ATOM 7161 C C . ARG B 1 249 ? 0.597 7.423 -2.340 1.00 24.23 249 ARG B C 1
ATOM 7162 O O . ARG B 1 249 ? 1.248 7.051 -3.303 1.00 28.02 249 ARG B O 1
ATOM 7183 N N . ARG B 1 250 ? -0.220 8.481 -2.386 1.00 23.57 250 ARG B N 1
ATOM 7184 C CA . ARG B 1 250 ? -0.394 9.273 -3.600 1.00 24.19 250 ARG B CA 1
ATOM 7185 C C . ARG B 1 250 ? 0.900 9.978 -4.019 1.00 23.62 250 ARG B C 1
ATOM 7186 O O . ARG B 1 250 ? 1.099 10.277 -5.195 1.00 25.85 250 ARG B O 1
ATOM 7207 N N . TYR B 1 251 ? 1.782 10.209 -3.054 1.00 21.25 251 TYR B N 1
ATOM 7208 C CA . TYR B 1 251 ? 2.928 11.103 -3.237 1.00 21.90 251 TYR B CA 1
ATOM 7209 C C . TYR B 1 251 ? 4.288 10.412 -3.140 1.00 24.21 251 TYR B C 1
ATOM 7210 O O . TYR B 1 251 ? 5.278 10.918 -3.670 1.00 25.94 251 TYR B O 1
ATOM 7228 N N . VAL B 1 252 ? 4.361 9.290 -2.442 1.00 26.71 252 VAL B N 1
ATOM 7229 C CA . VAL B 1 252 ? 5.674 8.702 -2.174 1.00 31.77 252 VAL B CA 1
ATOM 7230 C C . VAL B 1 252 ? 6.050 7.658 -3.200 1.00 43.09 252 VAL B C 1
ATOM 7231 O O . VAL B 1 252 ? 7.232 7.376 -3.386 1.00 48.40 252 VAL B O 1
ATOM 7244 N N . GLY B 1 253 ? 5.055 7.042 -3.827 1.00 47.35 253 GLY B N 1
ATOM 7245 C CA . GLY B 1 253 ? 5.326 5.942 -4.741 1.00 53.76 253 GLY B CA 1
ATOM 7246 C C . GLY B 1 253 ? 5.940 6.414 -6.040 1.00 56.19 253 GLY B C 1
ATOM 7247 O O . GLY B 1 253 ? 7.151 6.618 -6.124 1.00 57.56 253 GLY B O 1
#

CATH classification: 3.40.50.1820

Sequence (466 aa):
MQIKTVTFENNRGERLAARLDLPVDTQPVAYALFAHCFTCSKNLKAVTTISRALTTQGYAVLRFDFTGLGATNFEDLRAACRFLSAQYEPPALLIGHSLGGAAVLAVAGEFPEVKAVATIGAPCCDPAHVRHLLRPALDTTVGEAVVDLGGRPFRIKKQFLEELERVNLEDQVRTMRRRPLLLFHSPTDQIVGIENAACCLFQAARHPKSFVSLDQADHLLSNSDDAAFVGEVLGAWARRYVGQIKTVTFENNRGERLAARLDLPVDTQPVAYALLFAHCFTCSKNLKAVTTISRALTTQGYAVLRFDFTGLGNFEDLRAACRFLSAQYEPPALLIGHSLGGAAVLAVAGEFPEVKAVATIGAPCCDPAHVRHLLRPALEAVVDLGGRPFRIELERVNLEDQVRTMRRRPLLLFHSPTDQIVGIENAACLFQAARHPKSFVSLDQADHLLSNSDDAAFVGEVLGAWARRYVG

InterPro domains:
  IPR003718 OsmC/Ohr conserved domain [PF02566] (300-408)
  IPR015946 K homology domain-like, alpha/beta [G3DSA:3.30.300.20] (266-413)
  IPR022742 Alpha/beta hydrolase domain-containing protein 17C-like [PF12146] (48-139)
  IPR029058 Alpha/Beta hydrolase fold [G3DSA:3.40.50.1820] (1-257)
  IPR029058 Alpha/Beta hydrolase fold [SSF53474] (2-252)
  IPR036102 OsmC/Ohr superfamily [SSF82784] (229-411)

Solvent-accessible surface area: 19153 Å² total; per-residue (Å²): 82,104,71,85,91,16,63,11,82,12,107,189,47,96,162,31,71,7,100,0,0,26,14,129,71,144,123,10,40,8,20,0,0,0,0,5,0,0,8,1,18,186,78,76,119,7,0,35,11,0,0,118,12,0,6,114,42,1,0,0,0,1,15,8,32,0,3,55,59,89,60,5,23,4,23,9,0,57,2,0,1,106,13,0,53,85,120,65,88,45,3,15,0,0,0,0,0,0,0,0,0,0,0,0,1,3,1,1,55,80,45,92,93,0,85,0,0,0,1,2,3,3,0,1,35,23,55,60,0,130,129,3,22,114,106,10,162,77,129,93,102,22,12,7,45,0,53,2,59,33,110,80,6,102,0,62,63,94,0,25,118,44,0,96,208,55,57,2,59,56,51,3,89,59,10,167,68,16,0,0,3,2,2,2,35,57,14,162,41,2,20,48,97,1,4,49,34,1,49,140,18,5,127,71,18,26,1,15,1,0,6,42,138,3,60,7,18,3,82,70,28,86,9,0,30,8,0,0,51,1,0,0,6,2,0,76,85,39,24,64,151,98,65,110,13,81,15,95,10,113,197,47,94,172,35,78,9,92,0,9,32,11,140,72,141,114,12,49,3,20,0,0,0,0,6,0,0,12,2,20,179,73,71,85,6,0,44,7,0,2,121,13,0,22,113,41,2,0,0,0,0,15,16,40,47,5,70,78,84,128,28,24,28,2,64,2,0,0,102,24,0,53,79,126,70,66,44,3,13,0,0,0,0,0,0,11,0,0,2,2,0,2,5,0,0,52,80,31,104,92,4,90,0,0,0,1,2,3,2,0,2,32,26,60,65,10,145,134,4,48,114,126,22,220,144,16,51,0,53,1,59,32,124,80,6,134,76,97,32,101,184,55,56,4,52,67,43,4,103,90,9,219,37,16,2,0,3,2,2,2,34,62,14,162,40,2,20,49,97,1,4,66,36,0,50,145,3,6,180,69,16,23,1,14,1,0,6,43,135,2,55,7,17,4,87,69,49,85,9,0,31,8,0,0,54,1,0,0,6,2,0,82,81,37,14,92

Organism: Rhodothermus marinus (strain ATCC 43812 / DSM 4252 / R-10) (NCBI:txid518766)

B-factor: mean 37.07, std 14.74, range [15.84, 98.25]